Protein AF-A0AAQ3MI78-F1 (afdb_monomer_lite)

Sequence (596 aa):
MAAFVDNRQFGTHMNGVVRSCGQDLKPSLPLDFDLDSSSSDEDENDDASYLKELIRKANAETEASVMDPRDEGTADQWVARNSSMVRLTGKHPFNAESPLPRLMHHGFITPVPLHYVRNHGPVPKAKWEDWTVEITGLVKRPTRFTMDRLVLEFPHREFPATLVCAGNRRKEQNMVKKTIGFNWGSAGTSTSVWRGVPLRQVLRRCGILTRAKGALHVCFEGAENLPGGGGSKYGTSISREMAMDPSRDIILAYMQNGEPLAPDHGFPVRMIIPGFIGGRMVKWLKRIVVTELECDNHYHYKDNRVLPSHVSPELANEEGWWYRPEYIINELNINSVITTPCHDEILPINSWTTQRPYVVRGYAYSGGGRKVTRVEVTLDGGETWHVCTLDHPEKPNKYGKYWCWCFWSLEVEVLDLLGTKEIAVRAWDEGLNTQPENLIWNLMMMNNCWFRVKTNVCKPHKGEIGMVFEHPTQPGNQPGGWMAKEKHLETSQDPKPSLKKSVSTPFMNTNSKMFSISEVKKHSNPDSTWIIVHGHVYDCTRFLKDHPGGTDSILINAGTDCTEEFDAIHSDKAKKMLEDYRIGQLITTGNIHKIW

Foldseek 3Di:
DDDDDDDDDDDDDDDDDDDDDDDDDDDDDDDDDDDDDPDDPPVVVVLVVVLLVLLVVQVVPADDFAQDPLQPLHLASVAGARPQWDAFQGSPPGFTAHFLVSQPVSPFAHHQRRFTFDDLGHQDPDDQQPAWEWEEAQFQATDIDGNCCFVPVADKDKDKFKAAALAACVVLLVLVPNFQAFFHYNRRMGMWIFMFGQLLVVRVVRHHDDVVSLQFKKKWFADAQAPFPPRGTQMFIDTPCLSNDPQFRKGFTQDISPHGRGRSRAPRTWIDGFQWHCSHTGGRTHYIHGGNDTDPTRCHQVAQFFDAQVDDPVNCVVVVVSVDCVGHGTGAAKAKAWPPVHAQDKAWDDPVQQVFFDKTKIKIDTGPQWAFDWKWKDQPLPPDTDTWDKADSDDRDPVNGHRGMIMTIDTHRVVSVVPGQKMWMKIATPVRDIAAQDFRHGNHGNTHHIWMKGWDWDDPDDPIIIITIFGCADGRPDDGGPSNVVSVVVVVPPPDPPCPDPPDDPDPPVCFDEDELVRQLVQLDLCRFWEDAPQFIFTCNVVLPVPSSHNVLRNSRGSHYCNSSCVRRDDVVVVVVRVVGTRGGYDDPPDDPPDD

Radius of gyration: 28.1 Å; chains: 1; bounding box: 65×76×110 Å

InterPro domains:
  IPR000572 Oxidoreductase, molybdopterin-binding domain [PF00174] (120-299)
  IPR001199 Cytochrome b5-like heme/steroid binding domain [PF00173] (518-586)
  IPR001199 Cytochrome b5-like heme/steroid binding domain [PR00363] (537-547)
  IPR001199 Cytochrome b5-like heme/steroid binding domain [PR00363] (547-561)
  IPR001199 Cytochrome b5-like heme/steroid binding domain [PR00363] (562-569)
  IPR001199 Cytochrome b5-like heme/steroid binding domain [PR00363] (574-586)
  IPR001199 Cytochrome b5-like heme/steroid binding domain [PS50255] (512-587)
  IPR001199 Cytochrome b5-like heme/steroid binding domain [SM01117] (515-587)
  IPR005066 Moybdenum cofactor oxidoreductase, dimerisation [PF03404] (327-457)
  IPR008335 Eukaryotic molybdopterin oxidoreductase [PR00407] (86-100)
  IPR008335 Eukaryotic molybdopterin oxidoreductase [PR00407] (108-124)
  IPR008335 Eukaryotic molybdopterin oxidoreductase [PR00407] (161-172)
  IPR008335 Eukaryotic molybdopterin oxidoreductase [PR00407] (172-184)
  IPR008335 Eukaryotic molybdopterin oxidoreductase [PR00407] (187-202)
  IPR008335 Eukaryotic molybdopterin oxidoreductase [PR00407] (245-261)
  IPR008335 Eukaryotic molybdopterin oxidoreductase [PR00407] (262-275)
  IPR008335 Eukaryotic molybdopterin oxidoreductase [PR00407] (278-291)
  IPR008335 Eukaryotic molybdopterin oxidoreductase [PR00407] (329-341)
  IPR008335 Eukaryotic molybdopterin oxidoreductase [PR00407] (360-374)
  IPR008335 Eukaryotic molybdopterin oxidoreductase [PR00407] (374-386)

Structure (mmCIF, N/CA/C/O backbone):
data_AF-A0AAQ3MI78-F1
#
_entry.id   AF-A0AAQ3MI78-F1
#
loop_
_atom_site.group_PDB
_atom_site.id
_atom_site.type_symbol
_atom_site.label_atom_id
_atom_site.label_alt_id
_atom_site.label_comp_id
_atom_site.label_asym_id
_atom_site.label_entity_id
_atom_site.label_seq_id
_atom_site.pdbx_PDB_ins_code
_atom_site.Cartn_x
_atom_site.Cartn_y
_atom_site.Cartn_z
_atom_site.occupancy
_atom_site.B_iso_or_equiv
_atom_site.auth_seq_id
_atom_site.auth_comp_id
_atom_site.auth_asym_id
_atom_site.auth_atom_id
_atom_site.pdbx_PDB_model_num
ATOM 1 N N . MET A 1 1 ? -1.303 2.454 -74.136 1.00 36.41 1 MET A N 1
ATOM 2 C CA . MET A 1 1 ? -2.401 1.463 -74.156 1.00 36.41 1 MET A CA 1
ATOM 3 C C . MET A 1 1 ? -3.215 1.698 -72.889 1.00 36.41 1 MET A C 1
ATOM 5 O O . MET A 1 1 ? -2.783 1.256 -71.843 1.00 36.41 1 MET A O 1
ATOM 9 N N . ALA A 1 2 ? -4.169 2.626 -72.802 1.00 23.75 2 ALA A N 1
ATOM 10 C CA . ALA A 1 2 ? -5.402 2.816 -73.576 1.00 23.75 2 ALA A CA 1
ATOM 11 C C . ALA A 1 2 ? -6.339 1.593 -73.529 1.00 23.75 2 ALA A C 1
ATOM 13 O O . ALA A 1 2 ? -6.125 0.669 -74.305 1.00 23.75 2 ALA A O 1
ATOM 14 N N . ALA A 1 3 ? -7.336 1.618 -72.628 1.00 26.81 3 ALA A N 1
ATOM 15 C CA . ALA A 1 3 ? -8.770 1.388 -72.904 1.00 26.81 3 ALA A CA 1
ATOM 16 C C . ALA A 1 3 ? -9.600 1.486 -71.595 1.00 26.81 3 ALA A C 1
ATOM 18 O O . ALA A 1 3 ? -9.273 0.802 -70.633 1.00 26.81 3 ALA A O 1
ATOM 19 N N . PHE A 1 4 ? -10.435 2.528 -71.428 1.00 26.44 4 PHE A N 1
ATOM 20 C CA . PHE A 1 4 ? -11.910 2.597 -71.646 1.00 26.44 4 PHE A CA 1
ATOM 21 C C . PHE A 1 4 ? -12.726 1.900 -70.518 1.00 26.44 4 PHE A C 1
ATOM 23 O O . PHE A 1 4 ? -12.565 0.704 -70.333 1.00 26.44 4 PHE A O 1
ATOM 30 N N . VAL A 1 5 ? -13.407 2.593 -69.577 1.00 26.61 5 VAL A N 1
ATOM 31 C CA . VAL A 1 5 ? -14.631 3.461 -69.612 1.00 26.61 5 VAL A CA 1
ATOM 32 C C . VAL A 1 5 ? -15.941 2.651 -69.559 1.00 26.61 5 VAL A C 1
ATOM 34 O O . VAL A 1 5 ? -16.174 1.872 -70.469 1.00 26.61 5 VAL A O 1
ATOM 37 N N . ASP A 1 6 ? -16.785 2.867 -68.531 1.00 27.14 6 ASP A N 1
ATOM 38 C CA . ASP A 1 6 ? -18.170 3.419 -68.619 1.00 27.14 6 ASP A CA 1
ATOM 39 C C . ASP A 1 6 ? -18.854 3.449 -67.222 1.00 27.14 6 ASP A C 1
ATOM 41 O O . ASP A 1 6 ? -18.768 2.486 -66.468 1.00 27.14 6 ASP A O 1
ATOM 45 N N . ASN A 1 7 ? -19.251 4.628 -66.709 1.00 26.41 7 ASN A N 1
ATOM 46 C CA . ASN A 1 7 ? -20.603 5.249 -66.683 1.00 26.41 7 ASN A CA 1
ATOM 47 C C . ASN A 1 7 ? -21.612 4.592 -65.710 1.00 26.41 7 ASN A C 1
ATOM 49 O O . ASN A 1 7 ? -21.904 3.411 -65.811 1.00 26.41 7 ASN A O 1
ATOM 53 N N . ARG A 1 8 ? -22.030 5.291 -64.632 1.00 25.44 8 ARG A N 1
ATOM 54 C CA . ARG A 1 8 ? -23.206 6.211 -64.529 1.00 25.44 8 ARG A CA 1
ATOM 55 C C . ARG A 1 8 ? -24.534 5.442 -64.758 1.00 25.44 8 ARG A C 1
ATOM 57 O O . ARG A 1 8 ? -24.639 4.728 -65.734 1.00 25.44 8 ARG A O 1
ATOM 64 N N . GLN A 1 9 ? -25.614 5.566 -63.972 1.00 27.14 9 GLN A N 1
ATOM 65 C CA . GLN A 1 9 ? -26.177 6.762 -63.333 1.00 27.14 9 GLN A CA 1
ATOM 66 C C . GLN A 1 9 ? -27.525 6.444 -62.613 1.00 27.14 9 GLN A C 1
ATOM 68 O O . GLN A 1 9 ? -28.170 5.465 -62.969 1.00 27.14 9 GLN A O 1
ATOM 73 N N . PHE A 1 10 ? -27.975 7.379 -61.750 1.00 28.08 10 PHE A N 1
ATOM 74 C CA . PHE A 1 10 ? -29.355 7.655 -61.250 1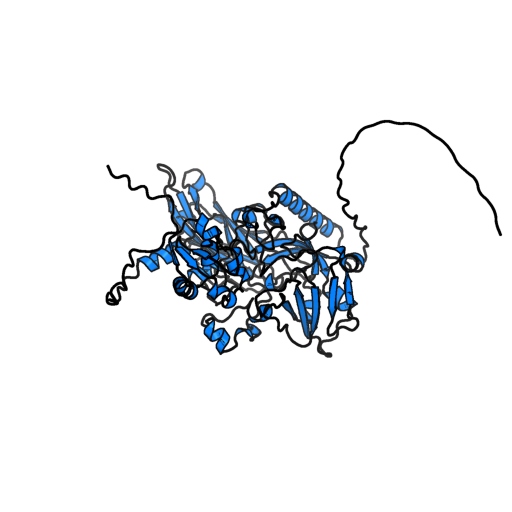.00 28.08 10 PHE A CA 1
ATOM 75 C C . PHE A 1 10 ? -29.998 6.648 -60.280 1.00 28.08 10 PHE A C 1
ATOM 77 O O . PHE A 1 10 ? -29.864 5.451 -60.456 1.00 28.08 10 PHE A O 1
ATOM 84 N N . GLY A 1 11 ? -30.746 7.004 -59.230 1.00 24.28 11 GLY A N 1
ATOM 85 C CA . GLY A 1 11 ? -31.449 8.200 -58.709 1.00 24.28 11 GLY A CA 1
ATOM 86 C C . GLY A 1 11 ? -32.546 7.605 -57.779 1.00 24.28 11 GLY A C 1
ATOM 87 O O . GLY A 1 11 ? -32.966 6.484 -58.032 1.00 24.28 11 GLY A O 1
ATOM 88 N N . THR A 1 12 ? -32.997 8.131 -56.632 1.00 26.58 12 THR A N 1
ATOM 89 C CA . THR A 1 12 ? -33.614 9.441 -56.355 1.00 26.58 12 THR A CA 1
ATOM 90 C C . THR A 1 12 ? -34.123 9.510 -54.893 1.00 26.58 12 THR A C 1
ATOM 92 O O . THR A 1 12 ? -34.638 8.517 -54.396 1.00 26.58 12 THR A O 1
ATOM 95 N N . HIS A 1 13 ? -34.065 10.721 -54.304 1.00 27.03 13 HIS A N 1
ATOM 96 C CA . HIS A 1 13 ? -34.983 11.376 -53.330 1.00 27.03 13 HIS A CA 1
ATOM 97 C C . HIS A 1 13 ? -35.258 10.747 -51.938 1.00 27.03 13 HIS A C 1
ATOM 99 O O . HIS A 1 13 ? -35.815 9.668 -51.821 1.00 27.03 13 HIS A O 1
ATOM 105 N N . MET A 1 14 ? -34.774 11.355 -50.838 1.00 25.88 14 MET A N 1
ATOM 106 C CA . MET A 1 14 ? -35.287 12.517 -50.052 1.00 25.88 14 MET A CA 1
ATOM 107 C C . MET A 1 14 ? -36.221 12.117 -48.892 1.00 25.88 14 MET A C 1
ATOM 109 O O . MET A 1 14 ? -37.385 11.817 -49.119 1.00 25.88 14 MET A O 1
ATOM 113 N N . ASN A 1 15 ? -35.731 12.218 -47.647 1.00 25.91 15 ASN A N 1
ATOM 114 C CA . ASN A 1 15 ? -36.201 13.178 -46.626 1.00 25.91 15 ASN A CA 1
ATOM 115 C C . ASN A 1 15 ? -35.704 12.810 -45.213 1.00 25.91 15 ASN A C 1
ATOM 117 O O . ASN A 1 15 ? -36.046 11.764 -44.683 1.00 25.91 15 ASN A O 1
ATOM 121 N N . GLY A 1 16 ? -35.002 13.758 -44.584 1.00 23.39 16 GLY A N 1
ATOM 122 C CA . GLY A 1 16 ? -35.381 14.260 -43.263 1.00 23.39 16 GLY A CA 1
ATOM 123 C C . GLY A 1 16 ? -34.980 13.494 -41.994 1.00 23.39 16 GLY A C 1
ATOM 124 O O . GLY A 1 16 ? -35.475 12.416 -41.704 1.00 23.39 16 GLY A O 1
ATOM 125 N N . VAL A 1 17 ? -34.297 14.259 -41.136 1.00 26.55 17 VAL A N 1
ATOM 126 C CA . VAL A 1 17 ? -34.386 14.274 -39.663 1.00 26.55 17 VAL A CA 1
ATOM 127 C C . VAL A 1 17 ? -33.273 13.554 -38.886 1.00 26.55 17 VAL A C 1
ATOM 129 O O . VAL A 1 17 ? -33.235 12.344 -38.701 1.00 26.55 17 VAL A O 1
ATOM 132 N N . VAL A 1 18 ? -32.408 14.420 -38.357 1.00 30.45 18 VAL A N 1
ATOM 133 C CA . VAL A 1 18 ? -31.480 14.297 -37.229 1.00 30.45 18 VAL A CA 1
ATOM 134 C C . VAL A 1 18 ? -31.962 13.345 -36.124 1.00 30.45 18 VAL A C 1
ATOM 136 O O . VAL A 1 18 ? -32.982 13.602 -35.486 1.00 30.45 18 VAL A O 1
ATOM 139 N N . ARG A 1 19 ? -31.146 12.334 -35.798 1.00 25.81 19 ARG A N 1
ATOM 140 C CA . ARG A 1 19 ? -31.066 11.744 -34.452 1.00 25.81 19 ARG A CA 1
ATOM 141 C C . ARG A 1 19 ? -29.619 11.413 -34.095 1.00 25.81 19 ARG A C 1
ATOM 143 O O . ARG A 1 19 ? -28.909 10.755 -34.845 1.00 25.81 19 ARG A O 1
ATOM 150 N N . SER A 1 20 ? -29.220 11.907 -32.931 1.00 30.19 20 SER A N 1
ATOM 151 C CA . SER A 1 20 ? -27.979 11.617 -32.225 1.00 30.19 20 SER A CA 1
ATOM 152 C C . SER A 1 20 ? -27.811 10.125 -31.937 1.00 30.19 20 SER A C 1
ATOM 154 O O . SER A 1 20 ? -28.749 9.494 -31.448 1.00 30.19 20 SER A O 1
ATOM 156 N N . CYS A 1 21 ? -26.600 9.599 -32.093 1.00 27.00 21 CYS A N 1
ATOM 157 C CA . CYS A 1 21 ? -26.167 8.444 -31.316 1.00 27.00 21 CYS A CA 1
ATOM 158 C C . CYS A 1 21 ? -24.647 8.484 -31.168 1.00 27.00 21 CYS A C 1
ATOM 160 O O . CYS A 1 21 ? -23.918 8.353 -32.149 1.00 27.00 21 CYS A O 1
ATOM 162 N N . GLY A 1 22 ? -24.191 8.729 -29.941 1.00 30.72 22 GLY A N 1
ATOM 163 C CA . GLY A 1 22 ? -22.851 8.348 -29.533 1.00 30.72 22 GLY A CA 1
ATOM 164 C C . GLY A 1 22 ? -22.806 6.839 -29.341 1.00 30.72 22 GLY A C 1
ATOM 165 O O . GLY A 1 22 ? -23.788 6.251 -28.895 1.00 30.72 22 GLY A O 1
ATOM 166 N N . GLN A 1 23 ? -21.674 6.234 -29.675 1.00 28.64 23 GLN A N 1
ATOM 167 C CA . GLN A 1 23 ? -21.267 4.952 -29.122 1.00 28.64 23 GLN A CA 1
ATOM 168 C C . GLN A 1 23 ? -19.750 4.823 -29.240 1.00 28.64 23 GLN A C 1
ATOM 170 O O . GLN A 1 23 ? -19.176 4.920 -30.325 1.00 28.64 23 GLN A O 1
ATOM 175 N N . ASP A 1 24 ? -19.138 4.654 -28.073 1.00 28.86 24 ASP A N 1
ATOM 176 C CA . ASP A 1 24 ? -17.726 4.401 -27.847 1.00 28.86 24 ASP A CA 1
ATOM 177 C C . ASP A 1 24 ? -17.284 3.095 -28.516 1.00 28.86 24 ASP A C 1
ATOM 179 O O . ASP A 1 24 ? -17.824 2.017 -28.257 1.00 28.86 24 ASP A O 1
ATOM 183 N N . LEU A 1 25 ? -16.253 3.183 -29.353 1.00 27.77 25 LEU A N 1
ATOM 184 C CA . LEU A 1 25 ? -15.537 2.025 -29.872 1.00 27.77 25 LEU A CA 1
ATOM 185 C C . LEU A 1 25 ? -14.604 1.496 -28.771 1.00 27.77 25 LEU A C 1
ATOM 187 O O . LEU A 1 25 ? -13.494 1.994 -28.595 1.00 27.77 25 LEU A O 1
ATOM 191 N N . LYS A 1 26 ? -15.047 0.475 -28.027 1.00 32.75 26 LYS A N 1
ATOM 192 C CA . LYS A 1 26 ? -14.137 -0.384 -27.252 1.00 32.75 26 LYS A CA 1
ATOM 193 C C . LYS A 1 26 ? -13.349 -1.278 -28.226 1.00 32.75 26 LYS A C 1
ATOM 195 O O . LYS A 1 26 ? -13.978 -1.923 -29.066 1.00 32.75 26 LYS A O 1
ATOM 200 N N . PRO A 1 27 ? -12.011 -1.366 -28.135 1.00 32.03 27 PRO A N 1
ATOM 201 C CA . PRO A 1 27 ? -11.251 -2.311 -28.944 1.00 32.03 27 PRO A CA 1
ATOM 202 C C . PRO A 1 27 ? -11.504 -3.752 -28.474 1.00 32.03 27 PRO A C 1
ATOM 204 O O . PRO A 1 27 ? -11.431 -4.061 -27.286 1.00 32.03 27 PRO A O 1
ATOM 207 N N . SER A 1 28 ? -11.807 -4.636 -29.423 1.00 35.41 28 SER A N 1
ATOM 208 C CA . SER A 1 28 ? -11.958 -6.078 -29.219 1.00 35.41 28 SER A CA 1
ATOM 209 C C . SER A 1 28 ? -10.589 -6.756 -29.082 1.00 35.41 28 SER A C 1
ATOM 211 O O . SER A 1 28 ? -9.771 -6.661 -29.999 1.00 35.41 28 SER A O 1
ATOM 213 N N . LEU A 1 29 ? -10.351 -7.458 -27.971 1.00 40.31 29 LEU A N 1
ATOM 214 C CA . LEU A 1 29 ? -9.154 -8.281 -27.744 1.00 40.31 29 LEU A CA 1
ATOM 215 C C . LEU A 1 29 ? -9.342 -9.705 -28.319 1.00 40.31 29 LEU A C 1
ATOM 217 O O . LEU A 1 29 ? -10.466 -10.213 -28.264 1.00 40.31 29 LEU A O 1
ATOM 221 N N . PRO A 1 30 ? -8.297 -10.367 -28.862 1.00 41.56 30 PRO A N 1
ATOM 222 C CA . PRO A 1 30 ? -8.423 -11.695 -29.467 1.00 41.56 30 PRO A CA 1
ATOM 223 C C . PRO A 1 30 ? -8.372 -12.851 -28.454 1.00 41.56 30 PRO A C 1
ATOM 225 O O . PRO A 1 30 ? -7.792 -12.728 -27.377 1.00 41.56 30 PRO A O 1
ATOM 228 N N . LEU A 1 31 ? -8.970 -13.966 -28.887 1.00 34.47 31 LEU A N 1
ATOM 229 C CA . LEU A 1 31 ? -9.113 -15.278 -28.245 1.00 34.47 31 LEU A CA 1
ATOM 230 C C . LEU A 1 31 ? -7.790 -15.925 -27.793 1.00 34.47 31 LEU A C 1
ATOM 232 O O . LEU A 1 31 ? -6.750 -15.748 -28.430 1.00 34.47 31 LEU A O 1
ATOM 236 N N . ASP A 1 32 ? -7.895 -16.703 -26.712 1.00 32.00 32 ASP A N 1
ATOM 237 C CA . ASP A 1 32 ? -6.823 -17.429 -26.029 1.00 32.00 32 ASP A CA 1
ATOM 238 C C . ASP A 1 32 ? -6.049 -18.381 -26.957 1.00 32.00 32 ASP A C 1
ATOM 240 O O . ASP A 1 32 ? -6.622 -19.176 -27.702 1.00 32.00 32 ASP A O 1
ATOM 244 N N . PHE A 1 33 ? -4.718 -18.300 -26.891 1.00 29.47 33 PHE A N 1
ATOM 245 C CA . PHE A 1 33 ? -3.811 -19.311 -27.429 1.00 29.47 33 PHE A CA 1
ATOM 246 C C . PHE A 1 33 ? -3.279 -20.145 -26.261 1.00 29.47 33 PHE A C 1
ATOM 248 O O . PHE A 1 33 ? -2.335 -19.736 -25.581 1.00 29.47 33 PHE A O 1
ATOM 255 N N . ASP A 1 34 ? -3.889 -21.309 -26.052 1.00 33.31 34 ASP A N 1
ATOM 256 C CA . ASP A 1 34 ? -3.433 -22.330 -25.110 1.00 33.31 34 ASP A CA 1
ATOM 257 C C . ASP A 1 34 ? -2.152 -22.993 -25.604 1.00 33.31 34 ASP A C 1
ATOM 259 O O . ASP A 1 34 ? -2.136 -23.572 -26.690 1.00 33.31 34 ASP A O 1
ATOM 263 N N . LEU A 1 35 ? -1.100 -22.972 -24.782 1.00 32.94 35 LEU A N 1
ATOM 264 C CA . LEU A 1 35 ? -0.046 -23.984 -24.812 1.00 32.94 35 LEU A CA 1
ATOM 265 C C . LEU A 1 35 ? 0.549 -24.179 -23.404 1.00 32.94 35 LEU A C 1
ATOM 267 O O . LEU A 1 35 ? 1.145 -23.261 -22.834 1.00 32.94 35 LEU A O 1
ATOM 271 N N . ASP A 1 36 ? 0.443 -25.435 -22.951 1.00 31.88 36 ASP A N 1
ATOM 272 C CA . ASP A 1 36 ? 1.087 -26.112 -21.810 1.00 31.88 36 ASP A CA 1
ATOM 273 C C . ASP A 1 36 ? 0.436 -25.982 -20.406 1.00 31.88 36 ASP A C 1
ATOM 275 O O . ASP A 1 36 ? 1.053 -25.482 -19.460 1.00 31.88 36 ASP A O 1
ATOM 279 N N . SER A 1 37 ? -0.769 -26.554 -20.233 1.00 33.56 37 SER A N 1
ATOM 280 C CA . SER A 1 37 ? -1.248 -27.091 -18.944 1.00 33.56 37 SER A CA 1
ATOM 281 C C . SER A 1 37 ? -1.264 -28.628 -18.997 1.00 33.56 37 SER A C 1
ATOM 283 O O . SER A 1 37 ? -1.874 -29.266 -19.848 1.00 33.56 37 SER A O 1
ATOM 285 N N . SER A 1 38 ? -0.535 -29.259 -18.081 1.00 35.97 38 SER A N 1
ATOM 286 C CA . SER A 1 38 ? -0.839 -30.624 -17.645 1.00 35.97 38 SER A CA 1
ATOM 287 C C . SER A 1 38 ? -0.987 -30.589 -16.131 1.00 35.97 38 SER A C 1
ATOM 289 O O . SER A 1 38 ? -0.145 -31.070 -15.377 1.00 35.97 38 SER A O 1
ATOM 291 N N . SER A 1 39 ? -2.060 -29.936 -15.688 1.00 38.94 39 SER A N 1
ATOM 292 C CA . SER A 1 39 ? -2.635 -30.107 -14.356 1.00 38.94 39 SER A CA 1
ATOM 293 C C . SER A 1 39 ? -4.124 -29.773 -14.418 1.00 38.94 39 SER A C 1
ATOM 295 O O . SER A 1 39 ? -4.463 -28.625 -14.656 1.00 38.94 39 SER A O 1
ATOM 297 N N . SER A 1 40 ? -4.962 -30.802 -14.255 1.00 39.81 40 SER A N 1
ATOM 298 C CA . SER A 1 40 ? -6.406 -30.766 -13.952 1.00 39.81 40 SER A CA 1
ATOM 299 C C . SER A 1 40 ? -7.146 -29.452 -14.263 1.00 39.81 40 SER A C 1
ATOM 301 O O . SER A 1 40 ? -7.399 -28.654 -13.362 1.00 39.81 40 SER A O 1
ATOM 303 N N . ASP A 1 41 ? -7.551 -29.277 -15.524 1.00 51.56 41 ASP A N 1
ATOM 304 C CA . ASP A 1 41 ? -8.237 -28.077 -16.038 1.00 51.56 41 ASP A CA 1
ATOM 305 C C . ASP A 1 41 ? -9.610 -27.784 -15.380 1.00 51.56 41 ASP A C 1
ATOM 307 O O . ASP A 1 41 ? -10.171 -26.707 -15.575 1.00 51.56 41 ASP A O 1
ATOM 311 N N . GLU A 1 42 ? -10.176 -28.709 -14.595 1.00 49.41 42 GLU A N 1
ATOM 312 C CA . GLU A 1 42 ? -11.460 -28.504 -13.900 1.00 49.41 42 GLU A CA 1
ATOM 313 C C . GLU A 1 42 ? -11.326 -27.566 -12.681 1.00 49.41 42 GLU A C 1
ATOM 315 O O . GLU A 1 42 ? -12.149 -26.670 -12.506 1.00 49.41 42 GLU A O 1
ATOM 320 N N . ASP A 1 43 ? -10.250 -27.691 -11.892 1.00 55.75 43 ASP A N 1
ATOM 321 C CA . ASP A 1 43 ? -10.061 -26.913 -10.653 1.00 55.75 43 ASP A CA 1
ATOM 322 C C . ASP A 1 43 ? -9.691 -25.438 -10.909 1.00 55.75 43 ASP A C 1
ATOM 324 O O . ASP A 1 43 ? -10.038 -24.562 -10.111 1.00 55.75 43 ASP A O 1
ATOM 328 N N . GLU A 1 44 ? -8.980 -25.146 -12.006 1.00 59.53 44 GLU A N 1
ATOM 329 C CA . GLU A 1 44 ? -8.609 -23.770 -12.382 1.00 59.53 44 GLU A CA 1
ATOM 330 C C . GLU A 1 44 ? -9.817 -22.974 -12.908 1.00 59.53 44 GLU A C 1
ATOM 332 O O . GLU A 1 44 ? -9.911 -21.759 -12.704 1.00 59.53 44 GLU A O 1
ATOM 337 N N . ASN A 1 45 ? -10.771 -23.656 -13.549 1.00 61.84 45 ASN A N 1
ATOM 338 C CA . ASN A 1 45 ? -11.955 -23.029 -14.133 1.00 61.84 45 ASN A CA 1
ATOM 339 C C . ASN A 1 45 ? -12.950 -22.565 -13.051 1.00 61.84 45 ASN A C 1
ATOM 341 O O . ASN A 1 45 ? -13.530 -21.478 -13.154 1.00 61.84 45 ASN A O 1
ATOM 345 N N . ASP A 1 46 ? -13.083 -23.344 -11.973 1.00 70.00 46 ASP A N 1
ATOM 346 C CA . ASP A 1 46 ? -13.939 -23.017 -10.828 1.00 70.00 46 ASP A CA 1
ATOM 347 C C . ASP A 1 46 ? -13.411 -21.812 -10.028 1.00 70.00 46 ASP A C 1
ATOM 349 O O . ASP A 1 46 ? -14.185 -20.915 -9.677 1.00 70.00 46 ASP A O 1
ATOM 353 N N . ASP A 1 47 ? -12.094 -21.714 -9.812 1.00 76.75 47 ASP A N 1
ATOM 354 C CA . ASP A 1 47 ? -11.487 -20.573 -9.106 1.00 76.75 47 ASP A CA 1
ATOM 355 C C . ASP A 1 47 ? -11.618 -19.267 -9.899 1.00 76.75 47 ASP A C 1
ATOM 357 O O . ASP A 1 47 ? -11.954 -18.214 -9.346 1.00 76.75 47 ASP A O 1
ATOM 361 N N . ALA A 1 48 ? -11.389 -19.322 -11.215 1.00 81.06 48 ALA A N 1
ATOM 362 C CA . ALA A 1 48 ? -11.560 -18.164 -12.085 1.00 81.06 48 ALA A CA 1
ATOM 363 C C . ALA A 1 48 ? -13.025 -17.695 -12.116 1.00 81.06 48 ALA A C 1
ATOM 365 O O . ALA A 1 48 ? -13.293 -16.489 -12.110 1.00 81.06 48 ALA A O 1
ATOM 366 N N . SER A 1 49 ? -13.977 -18.632 -12.118 1.00 85.62 49 SER A N 1
ATOM 367 C CA . SER A 1 49 ? -15.411 -18.342 -12.022 1.00 85.62 49 SER A CA 1
ATOM 368 C C . SER A 1 49 ? -15.769 -17.678 -10.686 1.00 85.62 49 SER A C 1
ATOM 370 O O . SER A 1 49 ? -16.432 -16.636 -10.666 1.00 85.62 49 SER A O 1
ATOM 372 N N . TYR A 1 50 ? -15.247 -18.203 -9.573 1.00 90.06 50 TYR A N 1
ATOM 373 C CA . TYR A 1 50 ? -15.446 -17.643 -8.235 1.00 90.06 50 TYR A CA 1
ATOM 374 C C . TYR A 1 50 ? -14.930 -16.202 -8.116 1.00 90.06 50 TYR A C 1
ATOM 376 O O . TYR A 1 50 ? -15.658 -15.310 -7.670 1.00 90.06 50 TYR A O 1
ATOM 384 N N . LEU A 1 51 ? -13.703 -15.934 -8.573 1.00 93.19 51 LEU A N 1
ATOM 385 C CA . LEU A 1 51 ? -13.125 -14.587 -8.542 1.00 93.19 51 LEU A CA 1
ATOM 386 C C . LEU A 1 51 ? -13.915 -13.597 -9.407 1.00 93.19 51 LEU A C 1
ATOM 388 O O . LEU A 1 51 ? -14.133 -12.458 -8.988 1.00 93.19 51 LEU A O 1
ATOM 392 N N . LYS A 1 52 ? -14.384 -14.020 -10.588 1.00 93.50 52 LYS A N 1
ATOM 393 C CA . LYS A 1 52 ? -15.242 -13.195 -11.455 1.00 93.50 52 LYS A CA 1
ATOM 394 C C . LYS A 1 52 ? -16.556 -12.830 -10.768 1.00 93.50 52 LYS A C 1
ATOM 396 O O . LYS A 1 52 ? -16.985 -11.681 -10.868 1.00 93.50 52 LYS A O 1
ATOM 401 N N . GLU A 1 53 ? -17.168 -13.762 -10.043 1.00 94.25 53 GLU A N 1
ATOM 402 C CA . GLU A 1 53 ? -18.398 -13.494 -9.295 1.00 94.25 53 GLU A CA 1
ATOM 403 C C . GLU A 1 53 ? -18.163 -12.516 -8.136 1.00 94.25 53 GLU A C 1
ATOM 405 O O . GLU A 1 53 ? -18.934 -11.567 -7.966 1.00 94.25 53 GLU A O 1
ATOM 410 N N . LEU A 1 54 ? -17.061 -12.672 -7.392 1.00 94.44 54 LEU A N 1
ATOM 411 C CA . LEU A 1 54 ? -16.671 -11.709 -6.358 1.00 94.44 54 LEU A CA 1
ATOM 412 C C . LEU A 1 54 ? -16.462 -10.306 -6.938 1.00 94.44 54 LEU A C 1
ATOM 414 O O . LEU A 1 54 ? -16.972 -9.337 -6.379 1.00 94.44 54 LEU A O 1
ATOM 418 N N . ILE A 1 55 ? -15.764 -10.190 -8.072 1.00 96.31 55 ILE A N 1
ATOM 419 C CA . ILE A 1 55 ? -15.557 -8.913 -8.770 1.00 96.31 55 ILE A CA 1
ATOM 420 C C . ILE A 1 55 ? -16.897 -8.310 -9.204 1.00 96.31 55 ILE A C 1
ATOM 422 O O . ILE A 1 55 ? -17.138 -7.121 -8.991 1.00 96.31 55 ILE A O 1
ATOM 426 N N . ARG A 1 56 ? -17.787 -9.116 -9.792 1.00 95.62 56 ARG A N 1
ATOM 427 C CA . ARG A 1 56 ? -19.109 -8.668 -10.246 1.00 95.62 56 ARG A CA 1
ATOM 428 C C . ARG A 1 56 ? -19.935 -8.121 -9.086 1.00 95.62 56 ARG A C 1
ATOM 430 O O . ARG A 1 56 ? -20.502 -7.037 -9.208 1.00 95.62 56 ARG A O 1
ATOM 437 N N . LYS A 1 57 ? -19.977 -8.845 -7.963 1.00 93.69 57 LYS A N 1
ATOM 438 C CA . LYS A 1 57 ? -20.674 -8.419 -6.746 1.00 93.69 57 LYS A CA 1
ATOM 439 C C . LYS A 1 57 ? -20.070 -7.132 -6.178 1.00 93.69 57 LYS A C 1
ATOM 441 O O . LYS A 1 57 ? -20.794 -6.165 -5.963 1.00 93.69 57 LYS A O 1
ATOM 446 N N . ALA A 1 58 ? -18.748 -7.099 -6.018 1.00 92.06 58 ALA A N 1
ATOM 447 C CA . ALA A 1 58 ? -18.005 -5.941 -5.532 1.00 92.06 58 ALA A CA 1
ATOM 448 C C . ALA A 1 58 ? -18.307 -4.683 -6.367 1.00 92.06 58 ALA A C 1
ATOM 450 O O . ALA A 1 58 ? -18.619 -3.629 -5.815 1.00 92.06 58 ALA A O 1
ATOM 451 N N . ASN A 1 59 ? -18.292 -4.801 -7.697 1.00 90.81 59 ASN A N 1
ATOM 452 C CA . ASN A 1 59 ? -18.593 -3.694 -8.604 1.00 90.81 59 ASN A CA 1
ATOM 453 C C . ASN A 1 59 ? -20.064 -3.251 -8.546 1.00 90.81 59 ASN A C 1
ATOM 455 O O . ASN A 1 59 ? -20.333 -2.062 -8.683 1.00 90.81 59 ASN A O 1
ATOM 459 N N . ALA A 1 60 ? -21.010 -4.171 -8.333 1.00 92.00 60 ALA A N 1
ATOM 460 C CA . ALA A 1 60 ? -22.435 -3.843 -8.236 1.00 92.00 60 ALA A CA 1
ATOM 461 C C . ALA A 1 60 ? -22.793 -3.058 -6.959 1.00 92.00 60 ALA A C 1
ATOM 463 O O . ALA A 1 60 ? -23.740 -2.275 -6.964 1.00 92.00 60 ALA A O 1
ATOM 464 N N . GLU A 1 61 ? -22.043 -3.267 -5.876 1.00 92.69 61 GLU A N 1
ATOM 465 C CA . GLU A 1 61 ? -22.270 -2.646 -4.562 1.00 92.69 61 GLU A CA 1
ATOM 466 C C . GLU A 1 61 ? -21.443 -1.362 -4.345 1.00 92.69 61 GLU A C 1
ATOM 468 O O . GLU A 1 61 ? -21.649 -0.642 -3.367 1.00 92.69 61 GLU A O 1
ATOM 473 N N . THR A 1 62 ? -20.494 -1.061 -5.237 1.00 93.94 62 THR A N 1
ATOM 474 C CA . THR A 1 62 ? -19.603 0.104 -5.121 1.00 93.94 62 THR A CA 1
ATOM 475 C C . THR A 1 62 ? -20.165 1.298 -5.879 1.00 93.94 62 THR A C 1
ATOM 477 O O . THR A 1 62 ? -20.557 1.167 -7.038 1.00 93.94 62 THR A O 1
ATOM 480 N N . GLU A 1 63 ? -20.163 2.493 -5.278 1.00 91.62 63 GLU A N 1
ATOM 481 C CA . GLU A 1 63 ? -20.558 3.681 -6.032 1.00 91.62 63 GLU A CA 1
ATOM 482 C C . GLU A 1 63 ? -19.504 4.042 -7.075 1.00 91.62 63 GLU A C 1
ATOM 484 O O . GLU A 1 63 ? -18.293 3.908 -6.861 1.00 91.62 63 GLU A O 1
ATOM 489 N N . ALA A 1 64 ? -19.982 4.567 -8.200 1.00 88.81 64 ALA A N 1
ATOM 490 C CA . ALA A 1 64 ? -19.120 5.055 -9.258 1.00 88.81 64 ALA A CA 1
ATOM 491 C C . ALA A 1 64 ? -18.161 6.139 -8.741 1.00 88.81 64 ALA A C 1
ATOM 493 O O . ALA A 1 64 ? -18.538 7.026 -7.970 1.00 88.81 64 ALA A O 1
ATOM 494 N N . SER A 1 65 ? -16.919 6.092 -9.222 1.00 94.88 65 SER A N 1
ATOM 495 C CA . SER A 1 65 ? -15.982 7.201 -9.067 1.00 94.88 65 SER A CA 1
ATOM 496 C C . SER A 1 65 ? -16.533 8.456 -9.742 1.00 94.88 65 SER A C 1
ATOM 498 O O . SER A 1 65 ? -17.085 8.390 -10.841 1.00 94.88 65 SER A O 1
ATOM 500 N N . VAL A 1 66 ? -16.340 9.609 -9.106 1.00 95.88 66 VAL A N 1
ATOM 501 C CA . VAL A 1 66 ? -16.811 10.908 -9.601 1.00 95.88 66 VAL A CA 1
ATOM 502 C C . VAL A 1 66 ? -15.647 11.878 -9.747 1.00 95.88 66 VAL A C 1
ATOM 504 O O . VAL A 1 66 ? -14.598 11.697 -9.129 1.00 95.88 66 VAL A O 1
ATOM 507 N N . MET A 1 67 ? -15.835 12.928 -10.545 1.00 96.19 67 MET A N 1
ATOM 508 C CA . MET A 1 67 ? -14.949 14.090 -10.508 1.00 96.19 67 MET A CA 1
ATOM 509 C C . MET A 1 67 ? -15.135 14.785 -9.159 1.00 96.19 67 MET A C 1
ATOM 511 O O . MET A 1 67 ? -16.141 15.453 -8.933 1.00 96.19 67 MET A O 1
ATOM 515 N N . ASP A 1 68 ? -14.212 14.543 -8.234 1.00 92.12 68 ASP A N 1
ATOM 516 C CA . ASP A 1 68 ? -14.294 15.044 -6.867 1.00 92.12 68 ASP A CA 1
ATOM 517 C C . ASP A 1 68 ? -13.935 16.541 -6.846 1.00 92.12 68 ASP A C 1
ATOM 519 O O . ASP A 1 68 ? -12.822 16.892 -7.247 1.00 92.12 68 ASP A O 1
ATOM 523 N N . PRO A 1 69 ? -14.813 17.435 -6.348 1.00 90.31 69 PRO A N 1
ATOM 524 C CA . PRO A 1 69 ? -14.525 18.870 -6.271 1.00 90.31 69 PRO A CA 1
ATOM 525 C C . PRO A 1 69 ? -13.245 19.201 -5.491 1.00 90.31 69 PRO A C 1
ATOM 527 O O . PRO A 1 69 ? -12.636 20.247 -5.694 1.00 90.31 69 PRO A O 1
ATOM 530 N N . ARG A 1 70 ? -12.793 18.305 -4.600 1.00 89.31 70 ARG A N 1
ATOM 531 C CA . ARG A 1 70 ? -11.529 18.467 -3.860 1.00 89.31 70 ARG A CA 1
ATOM 532 C C . ARG A 1 70 ? -10.289 18.373 -4.754 1.00 89.31 70 ARG A C 1
ATOM 534 O O . ARG A 1 70 ? -9.227 18.828 -4.335 1.00 89.31 70 ARG A O 1
ATOM 541 N N . ASP A 1 71 ? -10.411 17.793 -5.947 1.00 92.56 71 ASP A N 1
ATOM 542 C CA . ASP A 1 71 ? -9.330 17.702 -6.932 1.00 92.56 71 ASP A CA 1
ATOM 543 C C . ASP A 1 71 ? -9.281 18.904 -7.888 1.00 92.56 71 ASP A C 1
ATOM 545 O O . ASP A 1 71 ? -8.317 19.020 -8.649 1.00 92.56 71 ASP A O 1
ATOM 549 N N . GLU A 1 72 ? -10.259 19.816 -7.850 1.00 89.69 72 GLU A N 1
ATOM 550 C CA . GLU A 1 72 ? -10.248 21.041 -8.658 1.00 89.69 72 GLU A CA 1
ATOM 551 C C . GLU A 1 72 ? -8.994 21.884 -8.385 1.00 89.69 72 GLU A C 1
ATOM 553 O O . GLU A 1 72 ? -8.577 22.079 -7.241 1.00 89.69 72 GLU A O 1
ATOM 558 N N . GLY A 1 73 ? -8.366 22.382 -9.456 1.00 85.81 73 GLY A N 1
ATOM 559 C CA . GLY A 1 73 ? -7.128 23.163 -9.363 1.00 85.81 73 GLY A CA 1
ATOM 560 C C . GLY A 1 73 ? -5.866 22.331 -9.109 1.00 85.81 73 GLY A C 1
ATOM 561 O O . GLY A 1 73 ? -4.769 22.885 -9.086 1.00 85.81 73 GLY A O 1
ATOM 562 N N . THR A 1 74 ? -5.984 21.008 -8.968 1.00 92.38 74 THR A N 1
ATOM 563 C CA . THR A 1 74 ? -4.833 20.102 -8.865 1.00 92.38 74 THR A CA 1
ATOM 564 C C . THR A 1 74 ? -4.418 19.560 -10.238 1.00 92.38 74 THR A C 1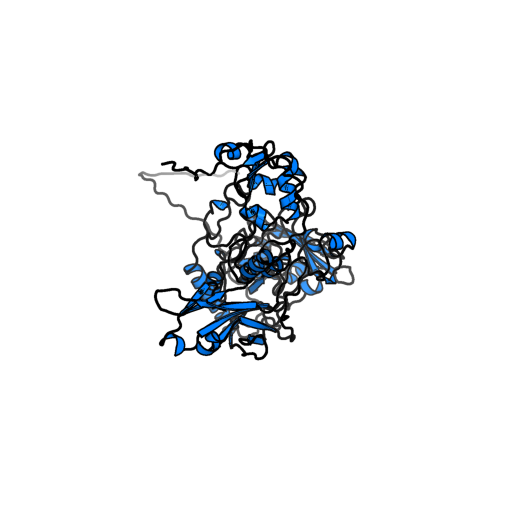
ATOM 566 O O . THR A 1 74 ? -5.194 19.558 -11.199 1.00 92.38 74 THR A O 1
ATOM 569 N N . ALA A 1 75 ? -3.200 19.016 -10.339 1.00 92.56 75 ALA A N 1
ATOM 570 C CA . ALA A 1 75 ? -2.745 18.309 -11.542 1.00 92.56 75 ALA A CA 1
ATOM 571 C C . ALA A 1 75 ? -3.603 17.067 -11.878 1.00 92.56 75 ALA A C 1
ATOM 573 O O . ALA A 1 75 ? -3.668 16.648 -13.038 1.00 92.56 75 ALA A O 1
ATOM 574 N N . ASP A 1 76 ? -4.307 16.526 -10.879 1.00 96.31 76 ASP A N 1
ATOM 575 C CA . ASP A 1 76 ? -5.121 15.315 -10.974 1.00 96.31 76 ASP A CA 1
ATOM 576 C C . ASP A 1 76 ? -6.619 15.617 -11.129 1.00 96.31 76 ASP A C 1
ATOM 578 O O . ASP A 1 76 ? -7.424 14.694 -11.076 1.00 96.31 76 ASP A O 1
ATOM 582 N N . GLN A 1 77 ? -7.016 16.871 -11.392 1.00 96.06 77 GLN A N 1
ATOM 583 C CA . GLN A 1 77 ? -8.422 17.289 -11.557 1.00 96.06 77 GLN A CA 1
ATOM 584 C C . GLN A 1 77 ? -9.200 16.575 -12.679 1.00 96.06 77 GLN A C 1
ATOM 586 O O . GLN A 1 77 ? -10.341 16.916 -12.947 1.00 96.06 77 GLN A O 1
ATOM 591 N N . TRP A 1 78 ? -8.561 15.666 -13.413 1.00 96.88 78 TRP A N 1
ATOM 592 C CA . TRP A 1 78 ? -9.123 14.866 -14.502 1.00 96.88 78 TRP A CA 1
ATOM 593 C C . TRP A 1 78 ? -9.363 13.402 -14.093 1.00 96.88 78 TRP A C 1
ATOM 595 O O . TRP A 1 78 ? -9.904 12.632 -14.883 1.00 96.88 78 TRP A O 1
ATOM 605 N N . VAL A 1 79 ? -8.937 13.008 -12.888 1.00 97.81 79 VAL A N 1
ATOM 606 C CA . VAL A 1 79 ? -9.057 11.647 -12.364 1.00 97.81 79 VAL A CA 1
ATOM 607 C C . VAL A 1 79 ? -10.316 11.548 -11.507 1.00 97.81 79 VAL A C 1
ATOM 609 O O . VAL A 1 79 ? -10.454 12.258 -10.515 1.00 97.81 79 VAL A O 1
ATOM 612 N N . ALA A 1 80 ? -11.228 10.646 -11.870 1.00 97.31 80 ALA A N 1
ATOM 613 C CA . ALA A 1 80 ? -12.405 10.361 -11.060 1.00 97.31 80 ALA A CA 1
ATOM 614 C C . ALA A 1 80 ? -12.044 9.450 -9.875 1.00 97.31 80 ALA A C 1
ATOM 616 O O . ALA A 1 80 ? -11.395 8.417 -10.058 1.00 97.31 80 ALA A O 1
ATOM 617 N N . ARG A 1 81 ? -12.510 9.790 -8.670 1.00 96.81 81 ARG A N 1
ATOM 618 C CA . ARG A 1 81 ? -12.226 9.071 -7.415 1.00 96.81 81 ARG A CA 1
ATOM 619 C C . ARG A 1 81 ? -13.513 8.813 -6.634 1.00 96.81 81 ARG A C 1
ATOM 621 O O . ARG A 1 81 ? -14.476 9.571 -6.741 1.00 96.81 81 ARG A O 1
ATOM 628 N N . ASN A 1 82 ? -13.555 7.732 -5.853 1.00 95.44 82 ASN A N 1
ATOM 629 C CA . ASN A 1 82 ? -14.689 7.478 -4.965 1.00 95.44 82 ASN A CA 1
ATOM 630 C C . ASN A 1 82 ? -14.647 8.472 -3.791 1.00 95.44 82 ASN A C 1
ATOM 632 O O . ASN A 1 82 ? -13.632 8.608 -3.106 1.00 95.44 82 ASN A O 1
ATOM 636 N N . SER A 1 83 ? -15.757 9.172 -3.556 1.00 93.19 83 SER A N 1
ATOM 637 C CA . SER A 1 83 ? -15.840 10.260 -2.574 1.00 93.19 83 SER A CA 1
ATOM 638 C C . SER A 1 83 ? -15.676 9.796 -1.125 1.00 93.19 83 SER A C 1
ATOM 640 O O . SER A 1 83 ? -15.261 10.597 -0.282 1.00 93.19 83 SER A O 1
ATOM 642 N N . SER A 1 84 ? -15.951 8.516 -0.842 1.00 94.19 84 SER A N 1
ATOM 643 C CA . SER A 1 84 ? -15.831 7.924 0.495 1.00 94.19 84 SER A CA 1
ATOM 644 C C . SER A 1 84 ? -14.391 7.610 0.909 1.00 94.19 84 SER A C 1
ATOM 646 O O . SER A 1 84 ? -14.143 7.370 2.090 1.00 94.19 84 SER A O 1
ATOM 648 N N . MET A 1 85 ? -13.434 7.649 -0.025 1.00 96.25 85 MET A N 1
ATOM 649 C CA . MET A 1 85 ? -12.016 7.459 0.277 1.00 96.25 85 MET A CA 1
ATOM 650 C C . MET A 1 85 ? -11.515 8.521 1.262 1.00 96.25 85 MET A C 1
ATOM 652 O O . MET A 1 85 ? -11.752 9.722 1.092 1.00 96.25 85 MET A O 1
ATOM 656 N N . VAL A 1 86 ? -10.777 8.085 2.283 1.00 96.56 86 VAL A N 1
ATOM 657 C CA . VAL A 1 86 ? -10.226 8.984 3.298 1.00 96.56 86 VAL A CA 1
ATOM 658 C C . VAL A 1 86 ? -8.889 9.534 2.818 1.00 96.56 86 VAL A C 1
ATOM 660 O O . VAL A 1 86 ? -7.906 8.799 2.747 1.00 96.56 86 VAL A O 1
ATOM 663 N N . ARG A 1 87 ? -8.840 10.832 2.492 1.00 96.12 87 ARG A N 1
ATOM 664 C CA . ARG A 1 87 ? -7.612 11.530 2.076 1.00 96.12 87 ARG A CA 1
ATOM 665 C C . ARG A 1 87 ? -6.656 11.695 3.260 1.00 96.12 87 ARG A C 1
ATOM 667 O O . ARG A 1 87 ? -7.045 12.157 4.327 1.00 96.12 87 ARG A O 1
ATOM 674 N N . LEU A 1 88 ? -5.390 11.342 3.056 1.00 95.00 88 LEU A N 1
ATOM 675 C CA . LEU A 1 88 ? -4.357 11.286 4.099 1.00 95.00 88 LEU A CA 1
ATOM 676 C C . LEU A 1 88 ? -3.326 12.418 3.998 1.00 95.00 88 LEU A C 1
ATOM 678 O O . LEU A 1 88 ? -2.553 12.636 4.928 1.00 95.00 88 LEU A O 1
ATOM 682 N N . THR A 1 89 ? -3.305 13.122 2.869 1.00 91.25 89 THR A N 1
ATOM 683 C CA . THR A 1 89 ? -2.379 14.223 2.551 1.00 91.25 89 THR A CA 1
ATOM 684 C C . THR A 1 89 ? -3.129 15.445 2.009 1.00 91.25 89 THR A C 1
ATOM 686 O O . THR A 1 89 ? -2.580 16.217 1.231 1.00 91.25 89 THR A O 1
ATOM 689 N N . GLY A 1 90 ? -4.404 15.588 2.393 1.00 86.81 90 GLY A N 1
ATOM 690 C CA . GLY A 1 90 ? -5.324 16.602 1.875 1.00 86.81 90 GLY A CA 1
ATOM 691 C C . GLY A 1 90 ? -5.571 16.463 0.371 1.00 86.81 90 GLY A C 1
ATOM 692 O O . GLY A 1 90 ? -5.770 15.344 -0.115 1.00 86.81 90 GLY A O 1
ATOM 693 N N . LYS A 1 91 ? -5.589 17.579 -0.370 1.00 86.50 91 LYS A N 1
ATOM 694 C CA . LYS A 1 91 ? -5.909 17.580 -1.813 1.00 86.50 91 LYS A CA 1
ATOM 695 C C . LYS A 1 91 ? -4.921 16.783 -2.670 1.00 86.50 91 LYS A C 1
ATOM 697 O O . LYS A 1 91 ? -5.345 15.914 -3.429 1.00 86.50 91 LYS A O 1
ATOM 702 N N . HIS A 1 92 ? -3.622 17.068 -2.564 1.00 89.56 92 HIS A N 1
ATOM 703 C CA . HIS A 1 92 ? -2.602 16.538 -3.473 1.00 89.56 92 HIS A CA 1
ATOM 704 C C . HIS A 1 92 ? -1.196 16.546 -2.837 1.00 89.56 92 HIS A C 1
ATOM 706 O O . HIS A 1 92 ? -0.879 17.496 -2.123 1.00 89.56 92 HIS A O 1
ATOM 712 N N . PRO A 1 93 ? -0.314 15.568 -3.129 1.00 92.81 93 PRO A N 1
ATOM 713 C CA . PRO A 1 93 ? -0.549 14.353 -3.919 1.00 92.81 93 PRO A CA 1
ATOM 714 C C . PRO A 1 93 ? -1.629 13.459 -3.313 1.00 92.81 93 PRO A C 1
ATOM 716 O O . PRO A 1 93 ? -1.799 13.443 -2.096 1.00 92.81 93 PRO A O 1
ATOM 719 N N . PHE A 1 94 ? -2.366 12.714 -4.137 1.00 96.50 94 PHE A N 1
ATOM 720 C CA . PHE A 1 94 ? -3.463 11.888 -3.632 1.00 96.50 94 PHE A CA 1
ATOM 721 C C . PHE A 1 94 ? -2.935 10.641 -2.914 1.00 96.50 94 PHE A C 1
ATOM 723 O O . PHE A 1 94 ? -2.330 9.747 -3.510 1.00 96.50 94 PHE A O 1
ATOM 730 N N . ASN A 1 95 ? -3.156 10.594 -1.603 1.00 98.12 95 ASN A N 1
ATOM 731 C CA . ASN A 1 95 ? -2.936 9.415 -0.780 1.00 98.12 95 ASN A CA 1
ATOM 732 C C . ASN A 1 95 ? -4.213 9.161 0.001 1.00 98.12 95 ASN A C 1
ATOM 734 O O . ASN A 1 95 ? -4.683 10.061 0.696 1.00 98.12 95 ASN A O 1
ATOM 738 N N . ALA A 1 96 ? -4.776 7.969 -0.136 1.00 98.31 96 ALA A N 1
ATOM 739 C CA . ALA A 1 96 ? -6.055 7.644 0.461 1.00 98.31 96 ALA A CA 1
ATOM 740 C C . ALA A 1 96 ? -6.169 6.162 0.813 1.00 98.31 96 ALA A C 1
ATOM 742 O O . ALA A 1 96 ? -5.613 5.303 0.125 1.00 98.31 96 ALA A O 1
ATOM 743 N N . GLU A 1 97 ? -6.937 5.879 1.858 1.00 98.62 97 GLU A N 1
ATOM 744 C CA . GLU A 1 97 ? -7.384 4.533 2.215 1.00 98.62 97 GLU A CA 1
ATOM 745 C C . GLU A 1 97 ? -8.912 4.457 2.239 1.00 98.62 97 GLU A C 1
ATOM 747 O O . GLU A 1 97 ? -9.592 5.466 2.448 1.00 98.62 97 GLU A O 1
ATOM 752 N N . SER A 1 98 ? -9.457 3.260 2.016 1.00 97.81 98 SER A N 1
ATOM 753 C CA . SER A 1 98 ? -10.890 3.021 2.195 1.00 97.81 98 SER A CA 1
ATOM 754 C C . SER A 1 98 ? -11.249 3.140 3.678 1.00 97.81 98 SER A C 1
ATOM 756 O O . SER A 1 98 ? -10.467 2.709 4.529 1.00 97.81 98 SER A O 1
ATOM 758 N N . PRO A 1 99 ? -12.451 3.625 4.031 1.00 96.94 99 PRO A N 1
ATOM 759 C CA . PRO A 1 99 ? -12.992 3.401 5.364 1.00 96.94 99 PRO A CA 1
ATOM 760 C C . PRO A 1 99 ? -12.933 1.905 5.702 1.00 96.94 99 PRO A C 1
ATOM 762 O O . PRO A 1 99 ? -13.364 1.072 4.899 1.00 96.94 99 PRO A O 1
ATOM 765 N N . LEU A 1 100 ? -12.396 1.555 6.874 1.00 97.62 100 LEU A N 1
ATOM 766 C CA . LEU A 1 100 ? -12.152 0.158 7.248 1.00 97.62 100 LEU A CA 1
ATOM 767 C C . LEU A 1 100 ? -13.426 -0.712 7.214 1.00 97.62 100 LEU A C 1
ATOM 769 O O . LEU A 1 100 ? -13.369 -1.785 6.615 1.00 97.62 100 LEU A O 1
ATOM 773 N N . PRO A 1 101 ? -14.592 -0.274 7.741 1.00 96.25 101 PRO A N 1
ATOM 774 C CA . PRO A 1 101 ? -15.819 -1.071 7.647 1.00 96.25 101 PRO A CA 1
ATOM 775 C C . PRO A 1 101 ? -16.243 -1.326 6.198 1.00 96.25 101 PRO A C 1
ATOM 777 O O . PRO A 1 101 ? -16.725 -2.404 5.864 1.00 96.25 101 PRO A O 1
ATOM 780 N N . ARG A 1 102 ? -16.012 -0.344 5.320 1.00 95.56 102 ARG A N 1
ATOM 781 C CA . ARG A 1 102 ? -16.338 -0.434 3.899 1.00 95.56 102 ARG A CA 1
ATOM 782 C C . ARG A 1 102 ? -15.403 -1.388 3.157 1.00 95.56 102 ARG A C 1
ATOM 784 O O . ARG A 1 102 ? -15.869 -2.183 2.350 1.00 95.56 102 ARG A O 1
ATOM 791 N N . LEU A 1 103 ? -14.107 -1.357 3.476 1.00 97.31 103 LEU A N 1
ATOM 792 C CA . LEU A 1 103 ? -13.130 -2.315 2.953 1.00 97.31 103 LEU A CA 1
ATOM 793 C C . LEU A 1 103 ? -13.548 -3.750 3.297 1.00 97.31 103 LEU A C 1
ATOM 795 O O . LEU A 1 103 ? -13.575 -4.613 2.425 1.00 97.31 103 LEU A O 1
ATOM 799 N N . MET A 1 104 ? -13.928 -3.979 4.557 1.00 97.06 104 MET A N 1
ATOM 800 C CA . MET A 1 104 ? -14.314 -5.303 5.043 1.00 97.06 104 MET A CA 1
ATOM 801 C C . MET A 1 104 ? -15.680 -5.765 4.539 1.00 97.06 104 MET A C 1
ATOM 803 O O . MET A 1 104 ? -15.879 -6.964 4.371 1.00 97.06 104 MET A O 1
ATOM 807 N N . HIS A 1 105 ? -16.602 -4.842 4.252 1.00 96.12 105 HIS A N 1
ATOM 808 C CA . HIS A 1 105 ? -17.903 -5.163 3.663 1.00 96.12 105 HIS A CA 1
ATOM 809 C C . HIS A 1 105 ? -17.773 -5.905 2.322 1.00 96.12 105 HIS A C 1
ATOM 811 O O . HIS A 1 105 ? -18.506 -6.861 2.084 1.00 96.12 105 HIS A O 1
ATOM 817 N N . HIS A 1 106 ? -16.810 -5.514 1.479 1.00 96.25 106 HIS A N 1
ATOM 818 C CA . HIS A 1 106 ? -16.576 -6.164 0.184 1.00 96.25 106 HIS A CA 1
ATOM 819 C C . HIS A 1 106 ? -15.791 -7.485 0.280 1.00 96.25 106 HIS A C 1
ATOM 821 O O . HIS A 1 106 ? -15.743 -8.247 -0.685 1.00 96.25 106 HIS A O 1
ATOM 827 N N . GLY A 1 107 ? -15.208 -7.795 1.441 1.00 96.06 107 GLY A N 1
ATOM 828 C CA . GLY A 1 107 ? -14.535 -9.067 1.687 1.00 96.06 107 GLY A CA 1
ATOM 829 C C . GLY A 1 107 ? -13.256 -9.248 0.867 1.00 96.06 107 GLY A C 1
ATOM 830 O O . GLY A 1 107 ? -12.386 -8.379 0.846 1.00 96.06 107 GLY A O 1
ATOM 831 N N . PHE A 1 108 ? -13.106 -10.419 0.239 1.00 97.88 108 PHE A N 1
ATOM 832 C CA . PHE A 1 108 ? -11.823 -10.886 -0.294 1.00 97.88 108 PHE A CA 1
ATOM 833 C C . PHE A 1 108 ? -11.241 -10.025 -1.419 1.00 97.88 108 PHE A C 1
ATOM 835 O O . PHE A 1 108 ? -10.032 -9.792 -1.416 1.00 97.88 108 PHE A O 1
ATOM 842 N N . ILE A 1 109 ? -12.075 -9.539 -2.345 1.00 98.06 109 ILE A N 1
ATOM 843 C CA . ILE A 1 109 ? -11.655 -8.679 -3.457 1.00 98.06 109 ILE A CA 1
ATOM 844 C C . ILE A 1 109 ? -12.147 -7.257 -3.209 1.00 98.06 109 ILE A C 1
ATOM 846 O O . ILE A 1 109 ? -13.344 -6.993 -3.134 1.00 98.06 109 ILE A O 1
ATOM 850 N N . THR A 1 110 ? -11.207 -6.322 -3.122 1.00 98.56 110 THR A N 1
ATOM 851 C CA . THR A 1 110 ? -11.488 -4.896 -2.994 1.00 98.56 110 THR A CA 1
ATOM 852 C C . THR A 1 110 ? -11.891 -4.324 -4.361 1.00 98.56 110 THR A C 1
ATOM 854 O O . THR A 1 110 ? -11.129 -4.474 -5.326 1.00 98.56 110 THR A O 1
ATOM 857 N N . PRO A 1 111 ? -13.046 -3.640 -4.471 1.00 98.19 111 PRO A N 1
ATOM 858 C CA . PRO A 1 111 ? -13.411 -2.896 -5.672 1.00 98.19 111 PRO A CA 1
ATOM 859 C C . PRO A 1 111 ? -12.353 -1.842 -6.009 1.00 98.19 111 PRO A C 1
ATOM 861 O O . PRO A 1 111 ? -11.832 -1.174 -5.115 1.00 98.19 111 PRO A O 1
ATOM 864 N N . VAL A 1 112 ? -12.071 -1.641 -7.300 1.00 98.31 112 VAL A N 1
ATOM 865 C CA . VAL A 1 112 ? -11.028 -0.699 -7.755 1.00 98.31 112 VAL A CA 1
ATOM 866 C C . VAL A 1 112 ? -11.215 0.716 -7.181 1.00 98.31 112 VAL A C 1
ATOM 868 O O . VAL A 1 112 ? -10.233 1.261 -6.685 1.00 98.31 112 VAL A O 1
ATOM 871 N N . PRO A 1 113 ? -12.432 1.303 -7.129 1.00 97.81 113 PRO A N 1
ATOM 872 C CA . PRO A 1 113 ? -12.629 2.639 -6.553 1.00 97.81 113 PRO A CA 1
ATOM 873 C C . PRO A 1 113 ? -12.295 2.769 -5.057 1.00 97.81 113 PRO A C 1
ATOM 875 O O . PRO A 1 113 ? -12.120 3.888 -4.578 1.00 97.81 113 PRO A O 1
ATOM 878 N N . LEU A 1 114 ? -12.225 1.650 -4.324 1.00 98.25 114 LEU A N 1
ATOM 879 C CA . LEU A 1 114 ? -11.888 1.593 -2.896 1.00 98.25 114 LEU A CA 1
ATOM 880 C C . LEU A 1 114 ? -10.484 1.040 -2.631 1.00 98.25 114 LEU A C 1
ATOM 882 O O . LEU A 1 114 ? -10.052 0.963 -1.480 1.00 98.25 114 LEU A O 1
ATOM 886 N N . HIS A 1 115 ? -9.755 0.650 -3.676 1.00 98.75 115 HIS A N 1
ATOM 887 C CA . HIS A 1 115 ? -8.382 0.212 -3.520 1.00 98.75 115 HIS A CA 1
ATOM 888 C C . HIS A 1 115 ? -7.533 1.394 -3.042 1.00 98.75 115 HIS A C 1
ATOM 890 O O . HIS A 1 115 ? -7.571 2.478 -3.627 1.00 98.75 115 HIS A O 1
ATOM 896 N N . TYR A 1 116 ? -6.737 1.201 -1.987 1.00 98.81 116 TYR A N 1
ATOM 897 C CA . TYR A 1 116 ? -5.927 2.290 -1.441 1.00 98.81 116 TYR A CA 1
ATOM 898 C C . TYR A 1 116 ? -5.017 2.900 -2.521 1.00 98.81 116 TYR A C 1
ATOM 900 O O . TYR A 1 116 ? -4.491 2.199 -3.400 1.00 98.81 116 TYR A O 1
ATOM 908 N N . VAL A 1 117 ? -4.803 4.214 -2.436 1.00 98.81 117 VAL A N 1
ATOM 909 C CA . VAL A 1 117 ? -3.944 4.957 -3.360 1.00 98.81 117 VAL A CA 1
ATOM 910 C C . VAL A 1 117 ? -2.788 5.572 -2.595 1.00 98.81 117 VAL A C 1
ATOM 912 O O . VAL A 1 117 ? -2.967 6.234 -1.576 1.00 98.81 117 VAL A O 1
ATOM 915 N N . ARG A 1 118 ? -1.578 5.371 -3.117 1.00 98.38 118 ARG A N 1
ATOM 916 C CA . ARG A 1 118 ? -0.382 6.101 -2.706 1.00 98.38 118 ARG A CA 1
ATOM 917 C C . ARG A 1 118 ? 0.252 6.708 -3.951 1.00 98.38 118 ARG A C 1
ATOM 919 O O . ARG A 1 118 ? 0.781 5.968 -4.786 1.00 98.38 118 ARG A O 1
ATOM 926 N N . ASN A 1 119 ? 0.233 8.035 -4.045 1.00 97.19 119 ASN A N 1
ATOM 927 C CA . ASN A 1 119 ? 0.948 8.801 -5.064 1.00 97.19 119 ASN A CA 1
ATOM 928 C C . ASN A 1 119 ? 1.989 9.705 -4.392 1.00 97.19 119 ASN A C 1
ATOM 930 O O . ASN A 1 119 ? 1.682 10.415 -3.431 1.00 97.19 119 ASN A O 1
ATOM 934 N N . HIS A 1 120 ? 3.227 9.682 -4.890 1.00 93.88 120 HIS A N 1
ATOM 935 C CA . HIS A 1 120 ? 4.270 10.631 -4.477 1.00 93.88 120 HIS A CA 1
ATOM 936 C C . HIS A 1 120 ? 4.150 11.988 -5.185 1.00 93.88 120 HIS A C 1
ATOM 938 O O . HIS A 1 120 ? 4.782 12.945 -4.751 1.00 93.88 120 HIS A O 1
ATOM 944 N N . GLY A 1 121 ? 3.342 12.076 -6.241 1.00 91.56 121 GLY A N 1
ATOM 945 C CA . GLY A 1 121 ? 3.124 13.278 -7.041 1.00 91.56 121 GLY A CA 1
ATOM 946 C C . GLY A 1 121 ? 1.945 13.103 -8.004 1.00 91.56 121 GLY A C 1
ATOM 947 O O . GLY A 1 121 ? 1.056 12.298 -7.709 1.00 91.56 121 GLY A O 1
ATOM 948 N N . PRO A 1 122 ? 1.925 13.835 -9.129 1.00 94.19 122 PRO A N 1
ATOM 949 C CA . PRO A 1 122 ? 0.805 13.833 -10.061 1.00 94.19 122 PRO A CA 1
ATOM 950 C C . PRO A 1 122 ? 0.673 12.547 -10.865 1.00 94.19 122 PRO A C 1
ATOM 952 O O . PRO A 1 122 ? 1.661 11.895 -11.197 1.00 94.19 122 PRO A O 1
ATOM 955 N N . VAL A 1 123 ? -0.568 12.220 -11.215 1.00 97.31 123 VAL A N 1
ATOM 956 C CA . VAL A 1 123 ? -0.916 11.085 -12.068 1.00 97.31 123 VAL A CA 1
ATOM 957 C C . VAL A 1 123 ? -0.636 11.451 -13.531 1.00 97.31 123 VAL A C 1
ATOM 959 O O . VAL A 1 123 ? -1.225 12.406 -14.050 1.00 97.31 123 VAL A O 1
ATOM 962 N N . PRO A 1 124 ? 0.224 10.704 -14.248 1.00 96.00 124 PRO A N 1
ATOM 963 C CA . PRO A 1 124 ? 0.436 10.912 -15.674 1.00 96.00 124 PRO A CA 1
ATOM 964 C C . PRO A 1 124 ? -0.851 10.716 -16.484 1.00 96.00 124 PRO A C 1
ATOM 966 O O . PRO A 1 124 ? -1.555 9.716 -16.333 1.00 96.00 124 PRO A O 1
ATOM 969 N N . LYS A 1 125 ? -1.118 11.634 -17.419 1.00 95.88 125 LYS A N 1
ATOM 970 C CA . LYS A 1 125 ? -2.167 11.493 -18.445 1.00 95.88 125 LYS A CA 1
ATOM 971 C C . LYS A 1 125 ? -1.711 10.531 -19.538 1.00 95.88 125 LYS A C 1
ATOM 973 O O . LYS A 1 125 ? -1.345 10.947 -20.636 1.00 95.88 125 LYS A O 1
ATOM 978 N N . ALA A 1 126 ? -1.649 9.251 -19.201 1.00 95.88 126 ALA A N 1
ATOM 979 C CA . ALA A 1 126 ? -1.199 8.223 -20.119 1.00 95.88 126 ALA A CA 1
ATOM 980 C C . ALA A 1 126 ? -2.271 7.855 -21.155 1.00 95.88 126 ALA A C 1
ATOM 982 O O . ALA A 1 126 ? -3.468 7.899 -20.877 1.00 95.88 126 ALA A O 1
ATOM 983 N N . LYS A 1 127 ? -1.812 7.441 -22.336 1.00 97.31 127 LYS A N 1
ATOM 984 C CA . LYS A 1 127 ? -2.617 6.843 -23.404 1.00 97.31 127 LYS A CA 1
ATOM 985 C C . LYS A 1 127 ? -2.023 5.493 -23.769 1.00 97.31 127 LYS A C 1
ATOM 987 O O . LYS A 1 127 ? -0.802 5.350 -23.729 1.00 97.31 127 LYS A O 1
ATOM 992 N N . TRP A 1 128 ? -2.862 4.517 -24.093 1.00 98.00 128 TRP A N 1
ATOM 993 C CA . TRP A 1 128 ? -2.423 3.146 -24.359 1.00 98.00 128 TRP A CA 1
ATOM 994 C C . TRP A 1 128 ? -1.495 3.077 -25.578 1.00 98.00 128 TRP A C 1
ATOM 996 O O . TRP A 1 128 ? -0.406 2.509 -25.509 1.00 98.00 128 TRP A O 1
ATOM 1006 N N . GLU A 1 129 ? -1.917 3.726 -26.659 1.00 97.69 129 GLU A N 1
ATOM 1007 C CA . GLU A 1 129 ? -1.294 3.752 -27.980 1.00 97.69 129 GLU A CA 1
ATOM 1008 C C . GLU A 1 129 ? 0.107 4.385 -27.987 1.00 97.69 129 GLU A C 1
ATOM 1010 O O . GLU A 1 129 ? 1.002 3.915 -28.689 1.00 97.69 129 GLU A O 1
ATOM 1015 N N . ASP A 1 130 ? 0.325 5.398 -27.147 1.00 95.94 130 ASP A N 1
ATOM 1016 C CA . ASP A 1 130 ? 1.589 6.138 -27.073 1.00 95.94 130 ASP A CA 1
ATOM 1017 C C . ASP A 1 130 ? 2.549 5.549 -26.025 1.00 95.94 130 ASP A C 1
ATOM 1019 O O . ASP A 1 130 ? 3.716 5.952 -25.914 1.00 95.94 130 ASP A O 1
ATOM 1023 N N . TRP A 1 131 ? 2.074 4.609 -25.200 1.00 98.56 131 TRP A N 1
ATOM 1024 C CA . TRP A 1 131 ? 2.860 4.111 -24.084 1.00 98.56 131 TRP A CA 1
ATOM 1025 C C . TRP A 1 131 ? 3.816 3.000 -24.492 1.00 98.56 131 TRP A C 1
ATOM 1027 O O . TRP A 1 131 ? 3.466 2.005 -25.128 1.00 98.56 131 TRP A O 1
ATOM 1037 N N . THR A 1 132 ? 5.055 3.145 -24.029 1.00 98.56 132 THR A N 1
ATOM 1038 C CA . THR A 1 132 ? 6.092 2.132 -24.196 1.00 98.56 132 THR A CA 1
ATOM 1039 C C . THR A 1 132 ? 6.831 1.855 -22.901 1.00 98.56 132 THR A C 1
ATOM 1041 O O . THR A 1 132 ? 7.166 2.811 -22.187 1.00 98.56 132 THR A O 1
ATOM 1044 N N . VAL A 1 133 ? 7.223 0.597 -22.708 1.00 98.75 133 VAL A N 1
ATOM 1045 C CA . VAL A 1 133 ? 8.161 0.157 -21.669 1.00 98.75 133 VAL A CA 1
ATOM 1046 C C . VAL A 1 133 ? 9.491 -0.221 -22.317 1.00 98.75 133 VAL A C 1
ATOM 1048 O O . VAL A 1 133 ? 9.547 -1.046 -23.230 1.00 98.75 133 VAL A O 1
ATOM 1051 N N . GLU A 1 134 ? 10.573 0.399 -21.863 1.00 98.81 134 GLU A N 1
ATOM 1052 C CA . GLU A 1 134 ? 11.930 0.137 -22.342 1.00 98.81 134 GLU A CA 1
ATOM 1053 C C . GLU A 1 134 ? 12.668 -0.835 -21.421 1.00 98.81 134 GLU A C 1
ATOM 1055 O O . GLU A 1 134 ? 12.706 -0.639 -20.210 1.00 98.81 134 GLU A O 1
ATOM 1060 N N . ILE A 1 135 ? 13.282 -1.865 -21.999 1.00 98.81 135 ILE A N 1
ATOM 1061 C CA . ILE A 1 135 ? 14.109 -2.847 -21.301 1.00 98.81 135 ILE A CA 1
ATOM 1062 C C . ILE A 1 135 ? 15.542 -2.659 -21.787 1.00 98.81 135 ILE A C 1
ATOM 1064 O O . ILE A 1 135 ? 15.812 -2.819 -22.978 1.00 98.81 135 ILE A O 1
ATOM 1068 N N . THR A 1 136 ? 16.459 -2.333 -20.880 1.00 98.69 136 THR A N 1
ATOM 1069 C CA . THR A 1 136 ? 17.838 -1.950 -21.222 1.00 98.69 136 THR A CA 1
ATOM 1070 C C . THR A 1 136 ? 18.850 -2.386 -20.150 1.00 98.69 136 THR A C 1
ATOM 1072 O O . THR A 1 136 ? 18.529 -3.178 -19.259 1.00 98.69 136 THR A O 1
ATOM 1075 N N . GLY A 1 137 ? 20.092 -1.908 -20.251 1.00 98.44 137 GLY A N 1
ATOM 1076 C CA . GLY A 1 137 ? 21.210 -2.277 -19.384 1.00 98.44 137 GLY A CA 1
ATOM 1077 C C . GLY A 1 137 ? 21.846 -3.602 -19.802 1.00 98.44 137 GLY A C 1
ATOM 1078 O O . GLY A 1 137 ? 22.096 -3.840 -20.983 1.00 98.44 137 GLY A O 1
ATOM 1079 N N . LEU A 1 138 ? 22.099 -4.481 -18.835 1.00 98.62 138 LEU A N 1
ATOM 1080 C CA . LEU A 1 138 ? 22.771 -5.773 -19.005 1.00 98.62 138 LEU A CA 1
ATOM 1081 C C . LEU A 1 138 ? 21.840 -6.839 -19.608 1.00 98.62 138 LEU A C 1
ATOM 1083 O O . LEU A 1 138 ? 21.528 -7.873 -19.006 1.00 98.62 138 LEU A O 1
ATOM 1087 N N . VAL A 1 139 ? 21.408 -6.580 -20.841 1.00 98.69 139 VAL A N 1
ATOM 1088 C CA . VAL A 1 139 ? 20.584 -7.448 -21.689 1.00 98.69 139 VAL A CA 1
ATOM 1089 C C . VAL A 1 139 ? 21.194 -7.518 -23.092 1.00 98.69 139 VAL A C 1
ATOM 1091 O O . VAL A 1 139 ? 21.794 -6.561 -23.568 1.00 98.69 139 VAL A O 1
ATOM 1094 N N . LYS A 1 140 ? 21.046 -8.650 -23.788 1.00 98.56 140 LYS A N 1
ATOM 1095 C CA . LYS A 1 140 ? 21.598 -8.819 -25.148 1.00 98.56 140 LYS A CA 1
ATOM 1096 C C . LYS A 1 140 ? 20.857 -8.007 -26.210 1.00 98.56 140 LYS A C 1
ATOM 1098 O O . LYS A 1 140 ? 21.443 -7.657 -27.226 1.00 98.56 140 LYS A O 1
ATOM 1103 N N . ARG A 1 141 ? 19.556 -7.788 -26.015 1.00 98.44 141 ARG A N 1
ATOM 1104 C CA . ARG A 1 141 ? 18.660 -7.133 -26.975 1.00 98.44 141 ARG A CA 1
ATOM 1105 C C . ARG A 1 141 ? 17.818 -6.076 -26.261 1.00 98.44 141 ARG A C 1
ATOM 1107 O O . ARG A 1 141 ? 16.660 -6.359 -25.935 1.00 98.44 141 ARG A O 1
ATOM 1114 N N . PRO A 1 142 ? 18.381 -4.888 -25.976 1.00 98.62 142 PRO A N 1
ATOM 1115 C CA . PRO A 1 142 ? 17.596 -3.773 -25.467 1.00 98.62 142 PRO A CA 1
ATOM 1116 C C . PRO A 1 142 ? 16.399 -3.517 -26.386 1.00 98.62 142 PRO A C 1
ATOM 1118 O O . PRO A 1 142 ? 16.549 -3.479 -27.606 1.00 98.62 142 PRO A O 1
ATOM 1121 N N . THR A 1 143 ? 15.202 -3.425 -25.814 1.00 98.69 143 THR A N 1
ATOM 1122 C CA . THR A 1 143 ? 13.952 -3.377 -26.583 1.00 98.69 143 THR A CA 1
ATOM 1123 C C . THR A 1 143 ? 12.977 -2.406 -25.940 1.00 98.69 143 THR A C 1
ATOM 1125 O O . THR A 1 143 ? 12.820 -2.389 -24.722 1.00 98.69 143 THR A O 1
ATOM 1128 N N . ARG A 1 144 ? 12.283 -1.621 -26.765 1.00 98.62 144 ARG A N 1
ATOM 1129 C CA . ARG A 1 144 ? 11.134 -0.805 -26.368 1.00 98.62 144 ARG A CA 1
ATOM 1130 C C . ARG A 1 144 ? 9.863 -1.506 -26.845 1.00 98.62 144 ARG A C 1
ATOM 1132 O O . ARG A 1 144 ? 9.673 -1.656 -28.050 1.00 98.62 144 ARG A O 1
ATOM 1139 N N . PHE A 1 145 ? 9.020 -1.957 -25.920 1.00 98.62 145 PHE A N 1
ATOM 1140 C CA . PHE A 1 145 ? 7.728 -2.565 -26.247 1.00 98.62 145 PHE A CA 1
ATOM 1141 C C . PHE A 1 145 ? 6.621 -1.523 -26.139 1.00 98.62 145 PHE A C 1
ATOM 1143 O O . PHE A 1 145 ? 6.585 -0.776 -25.161 1.00 98.62 145 PHE A O 1
ATOM 1150 N N . THR A 1 146 ? 5.725 -1.483 -27.123 1.00 98.75 146 THR A N 1
ATOM 1151 C CA . THR A 1 146 ? 4.423 -0.816 -26.990 1.00 98.75 146 THR A CA 1
ATOM 1152 C C . THR A 1 146 ? 3.499 -1.665 -26.118 1.00 98.75 146 THR A C 1
ATOM 1154 O O . THR A 1 146 ? 3.776 -2.849 -25.894 1.00 98.75 146 THR A O 1
ATOM 1157 N N . MET A 1 147 ? 2.394 -1.088 -25.646 1.00 98.69 147 MET A N 1
ATOM 1158 C CA . MET A 1 147 ? 1.388 -1.848 -24.900 1.00 98.69 147 MET A CA 1
ATOM 1159 C C . MET A 1 147 ? 0.811 -3.013 -25.713 1.00 98.69 147 MET A C 1
ATOM 1161 O O . MET A 1 147 ? 0.787 -4.135 -25.211 1.00 98.69 147 MET A O 1
ATOM 1165 N N . ASP A 1 148 ? 0.479 -2.800 -26.990 1.00 98.38 148 ASP A N 1
ATOM 1166 C CA . ASP A 1 148 ? -0.012 -3.871 -27.871 1.00 98.38 148 ASP A CA 1
ATOM 1167 C C . ASP A 1 148 ? 0.988 -5.020 -27.990 1.00 98.38 148 ASP A C 1
ATOM 1169 O O . ASP A 1 148 ? 0.624 -6.185 -27.859 1.00 98.38 148 ASP A O 1
ATOM 1173 N N . ARG A 1 149 ? 2.280 -4.711 -28.166 1.00 98.00 149 ARG A N 1
ATOM 1174 C CA . ARG A 1 149 ? 3.318 -5.747 -28.231 1.00 98.00 149 ARG A CA 1
ATOM 1175 C C . ARG A 1 149 ? 3.463 -6.496 -26.910 1.00 98.00 149 ARG A C 1
ATOM 1177 O O . ARG A 1 149 ? 3.689 -7.700 -26.932 1.00 98.00 149 ARG A O 1
ATOM 1184 N N . LEU A 1 150 ? 3.345 -5.815 -25.766 1.00 97.00 150 LEU A N 1
ATOM 1185 C CA . LEU A 1 150 ? 3.377 -6.485 -24.463 1.00 97.00 150 LEU A CA 1
ATOM 1186 C C . LEU A 1 150 ? 2.217 -7.473 -24.319 1.00 97.00 150 LEU A C 1
ATOM 1188 O O . LEU A 1 150 ? 2.453 -8.608 -23.918 1.00 97.00 150 LEU A O 1
ATOM 1192 N N . VAL A 1 151 ? 0.995 -7.065 -24.658 1.00 97.00 151 VAL A N 1
ATOM 1193 C CA . VAL A 1 151 ? -0.201 -7.898 -24.464 1.00 97.00 151 VAL A CA 1
ATOM 1194 C C . VAL A 1 151 ? -0.306 -9.021 -25.500 1.00 97.00 151 VAL A C 1
ATOM 1196 O O . VAL A 1 151 ? -0.739 -10.113 -25.150 1.00 97.00 151 VAL A O 1
ATOM 1199 N N . LEU A 1 152 ? 0.114 -8.788 -26.749 1.00 97.12 152 LEU A N 1
ATOM 1200 C CA . LEU A 1 152 ? -0.030 -9.758 -27.843 1.00 97.12 152 LEU A CA 1
ATOM 1201 C C . LEU A 1 152 ? 1.151 -10.736 -27.972 1.00 97.12 152 LEU A C 1
ATOM 1203 O O . LEU A 1 152 ? 0.957 -11.867 -28.405 1.00 97.12 152 LEU A O 1
ATOM 1207 N N . GLU A 1 153 ? 2.386 -10.333 -27.642 1.00 97.38 153 GLU A N 1
ATOM 1208 C CA . GLU A 1 153 ? 3.581 -11.169 -27.889 1.00 97.38 153 GLU A CA 1
ATOM 1209 C C . GLU A 1 153 ? 4.013 -12.039 -26.699 1.00 97.38 153 GLU A C 1
ATOM 1211 O O . GLU A 1 153 ? 4.999 -12.791 -26.809 1.00 97.38 153 GLU A O 1
ATOM 1216 N N . PHE A 1 154 ? 3.344 -11.908 -25.552 1.00 97.94 154 PHE A N 1
ATOM 1217 C CA . PHE A 1 154 ? 3.691 -12.619 -24.327 1.00 97.94 154 PHE A CA 1
ATOM 1218 C C . PHE A 1 154 ? 2.478 -13.309 -23.700 1.00 97.94 154 PHE A C 1
ATOM 1220 O O . PHE A 1 154 ? 1.397 -12.727 -23.665 1.00 97.94 154 PHE A O 1
ATOM 1227 N N . PRO A 1 155 ? 2.667 -14.506 -23.112 1.00 96.19 155 PRO A N 1
ATOM 1228 C CA . PRO A 1 155 ? 1.634 -15.108 -22.286 1.00 96.19 155 PRO A CA 1
ATOM 1229 C C . PRO A 1 155 ? 1.388 -14.226 -21.061 1.00 96.19 155 PRO A C 1
ATOM 1231 O O . PRO A 1 155 ? 2.331 -13.692 -20.461 1.00 96.19 155 PRO A O 1
ATOM 1234 N N . HIS A 1 156 ? 0.124 -14.094 -20.684 1.00 96.44 156 HIS A N 1
ATOM 1235 C CA . HIS A 1 156 ? -0.274 -13.372 -19.488 1.00 96.44 156 HIS A CA 1
ATOM 1236 C C . HIS A 1 156 ? -0.467 -14.336 -18.316 1.00 96.44 156 HIS A C 1
ATOM 1238 O O . HIS A 1 156 ? -0.558 -15.550 -18.481 1.00 96.44 156 HIS A O 1
ATOM 1244 N N . ARG A 1 157 ? -0.517 -13.775 -17.114 1.00 96.44 157 ARG A N 1
ATOM 1245 C CA . ARG A 1 157 ? -1.007 -14.442 -15.912 1.00 96.44 157 ARG A CA 1
ATOM 1246 C C . ARG A 1 157 ? -2.057 -13.572 -15.261 1.00 96.44 157 ARG A C 1
ATOM 1248 O O . ARG A 1 157 ? -1.947 -12.349 -15.339 1.00 96.44 157 ARG A O 1
ATOM 1255 N N . GLU A 1 158 ? -3.017 -14.212 -14.616 1.00 97.12 158 GLU A N 1
ATOM 1256 C CA . GLU A 1 158 ? -4.075 -13.570 -13.849 1.00 97.12 158 GLU A CA 1
ATOM 1257 C C . GLU A 1 158 ? -4.190 -14.266 -12.491 1.00 97.12 158 GLU A C 1
ATOM 1259 O O . GLU A 1 158 ? -4.274 -15.489 -12.440 1.00 97.12 158 GLU A O 1
ATOM 1264 N N . PHE A 1 159 ? -4.086 -13.515 -11.395 1.00 97.25 159 PHE A N 1
ATOM 1265 C CA . PHE A 1 159 ? -4.173 -14.062 -10.036 1.00 97.25 159 PHE A CA 1
ATOM 1266 C C . PHE A 1 159 ? -4.497 -12.954 -9.017 1.00 97.25 159 PHE A C 1
ATOM 1268 O O . PHE A 1 159 ? -4.185 -11.781 -9.267 1.00 97.25 159 PHE A O 1
ATOM 1275 N N . PRO A 1 160 ? -5.127 -13.282 -7.874 1.00 98.12 160 PRO A N 1
ATOM 1276 C CA . PRO A 1 160 ? -5.350 -12.322 -6.802 1.00 98.12 160 PRO A CA 1
ATOM 1277 C C . PRO A 1 160 ? -4.047 -12.027 -6.049 1.00 98.12 160 PRO A C 1
ATOM 1279 O O . PRO A 1 160 ? -3.224 -12.910 -5.827 1.00 98.12 160 PRO A O 1
ATOM 1282 N N . ALA A 1 161 ? -3.845 -10.773 -5.649 1.00 98.69 161 ALA A N 1
ATOM 1283 C CA . ALA A 1 161 ? -2.754 -10.398 -4.756 1.00 98.69 161 ALA A CA 1
ATOM 1284 C C . ALA A 1 161 ? -3.161 -9.238 -3.847 1.00 98.69 161 ALA A C 1
ATOM 1286 O O . ALA A 1 161 ? -3.760 -8.254 -4.301 1.00 98.69 161 ALA A O 1
ATOM 1287 N N . THR A 1 162 ? -2.776 -9.333 -2.574 1.00 98.88 162 THR A N 1
ATOM 1288 C CA . THR A 1 162 ? -2.910 -8.234 -1.618 1.00 98.88 162 THR A CA 1
ATOM 1289 C C . THR A 1 162 ? -1.735 -7.282 -1.758 1.00 98.88 162 THR A C 1
ATOM 1291 O O . THR A 1 162 ? -0.570 -7.657 -1.614 1.00 98.88 162 THR A O 1
ATOM 1294 N N . LEU A 1 163 ? -2.043 -6.017 -2.017 1.00 98.88 163 LEU A N 1
ATOM 1295 C CA . LEU A 1 163 ? -1.086 -4.928 -1.952 1.00 98.88 163 LEU A CA 1
ATOM 1296 C C . LEU A 1 163 ? -1.197 -4.276 -0.582 1.00 98.88 163 LEU A C 1
ATOM 1298 O O . LEU A 1 163 ? -2.293 -3.990 -0.107 1.00 98.88 163 LEU A O 1
ATOM 1302 N N . VAL A 1 164 ? -0.051 -3.985 0.025 1.00 98.88 164 VAL A N 1
ATOM 1303 C CA . VAL A 1 164 ? 0.017 -3.302 1.317 1.00 98.88 164 VAL A CA 1
ATOM 1304 C C . VAL A 1 164 ? 1.005 -2.148 1.224 1.00 98.88 164 VAL A C 1
ATOM 1306 O O . VAL A 1 164 ? 2.150 -2.306 0.785 1.00 98.88 164 VAL A O 1
ATOM 1309 N N . CYS A 1 165 ? 0.578 -0.961 1.648 1.00 98.75 165 CYS A N 1
ATOM 1310 C CA . CYS A 1 165 ? 1.476 0.163 1.851 1.00 98.75 165 CYS A CA 1
ATOM 1311 C C . CYS A 1 165 ? 2.411 -0.154 3.020 1.00 98.75 165 CYS A C 1
ATOM 1313 O O . CYS A 1 165 ? 1.953 -0.505 4.102 1.00 98.75 165 CYS A O 1
ATOM 1315 N N . ALA A 1 166 ? 3.718 0.057 2.857 1.00 98.38 166 ALA A N 1
ATOM 1316 C CA . ALA A 1 166 ? 4.655 -0.096 3.970 1.00 98.38 166 ALA A CA 1
ATOM 1317 C C . ALA A 1 166 ? 4.265 0.783 5.176 1.00 98.38 166 ALA A C 1
ATOM 1319 O O . ALA A 1 166 ? 4.505 0.424 6.324 1.00 98.38 166 ALA A O 1
ATOM 1320 N N . GLY A 1 167 ? 3.623 1.926 4.905 1.00 98.25 167 GLY A N 1
ATOM 1321 C CA . GLY A 1 167 ? 3.083 2.843 5.900 1.00 98.25 167 GLY A CA 1
ATOM 1322 C C . GLY A 1 167 ? 1.786 2.416 6.581 1.00 98.25 167 GLY A C 1
ATOM 1323 O O . GLY A 1 167 ? 1.317 3.195 7.401 1.00 98.25 167 GLY A O 1
ATOM 1324 N N . ASN A 1 168 ? 1.197 1.257 6.268 1.00 98.75 168 ASN A N 1
ATOM 1325 C CA . ASN A 1 168 ? -0.010 0.785 6.948 1.00 98.75 168 ASN A CA 1
ATOM 1326 C C . ASN A 1 168 ? 0.185 0.815 8.476 1.00 98.75 168 ASN A C 1
ATOM 1328 O O . ASN A 1 168 ? 1.267 0.488 8.971 1.00 98.75 168 ASN A O 1
ATOM 1332 N N . ARG A 1 169 ? -0.842 1.244 9.218 1.00 98.56 169 ARG A N 1
ATOM 1333 C CA . ARG A 1 169 ? -0.822 1.437 10.681 1.00 98.56 169 ARG A CA 1
ATOM 1334 C C . ARG A 1 169 ? 0.196 2.467 11.202 1.00 98.56 169 ARG A C 1
ATOM 1336 O O . ARG A 1 169 ? 0.535 2.452 12.388 1.00 98.56 169 ARG A O 1
ATOM 1343 N N . ARG A 1 170 ? 0.697 3.389 10.366 1.00 98.38 170 ARG A N 1
ATOM 1344 C CA . ARG A 1 170 ? 1.672 4.416 10.800 1.00 98.38 170 ARG A CA 1
ATOM 1345 C C . ARG A 1 170 ? 1.100 5.397 11.823 1.00 98.38 170 ARG A C 1
ATOM 1347 O O . ARG A 1 170 ? 1.865 5.907 12.642 1.00 98.38 170 ARG A O 1
ATOM 1354 N N . LYS A 1 171 ? -0.207 5.688 11.817 1.00 97.44 171 LYS A N 1
ATOM 1355 C CA . LYS A 1 171 ? -0.767 6.648 12.783 1.00 97.44 171 LYS A CA 1
ATOM 1356 C C . LYS A 1 171 ? -0.531 6.197 14.227 1.00 97.44 171 LYS A C 1
ATOM 1358 O O . LYS A 1 171 ? -0.174 7.037 15.040 1.00 97.44 171 LYS A O 1
ATOM 1363 N N . GLU A 1 172 ? -0.584 4.896 14.514 1.00 97.94 172 GLU A N 1
ATOM 1364 C CA . GLU A 1 172 ? -0.219 4.333 15.826 1.00 97.94 172 GLU A CA 1
ATOM 1365 C C . GLU A 1 172 ? 1.209 4.727 16.252 1.00 97.94 172 GLU A C 1
ATOM 1367 O O . GLU A 1 172 ? 1.423 5.187 17.372 1.00 97.94 172 GLU A O 1
ATOM 1372 N N . GLN A 1 173 ? 2.187 4.655 15.338 1.00 96.69 173 GLN A N 1
ATOM 1373 C CA . GLN A 1 173 ? 3.553 5.128 15.607 1.00 96.69 173 GLN A CA 1
ATOM 1374 C C . GLN A 1 173 ? 3.578 6.636 15.874 1.00 96.69 173 GLN A C 1
ATOM 1376 O O . GLN A 1 173 ? 4.223 7.078 16.823 1.00 96.69 173 GLN A O 1
ATOM 1381 N N . ASN A 1 174 ? 2.850 7.419 15.070 1.00 94.25 174 ASN A N 1
ATOM 1382 C CA . ASN A 1 174 ? 2.767 8.877 15.204 1.00 94.25 174 ASN A CA 1
ATOM 1383 C C . ASN A 1 174 ? 2.088 9.336 16.504 1.00 94.25 174 ASN A C 1
ATOM 1385 O O . ASN A 1 174 ? 2.359 10.452 16.966 1.00 94.25 174 ASN A O 1
ATOM 1389 N N . MET A 1 175 ? 1.242 8.497 17.106 1.00 93.38 175 MET A N 1
ATOM 1390 C CA . MET A 1 175 ? 0.671 8.771 18.421 1.00 93.38 175 MET A CA 1
ATOM 1391 C C . MET A 1 175 ? 1.745 8.722 19.506 1.00 93.38 175 MET A C 1
ATOM 1393 O O . MET A 1 175 ? 1.835 9.681 20.272 1.00 93.38 175 MET A O 1
ATOM 1397 N N . VAL A 1 176 ? 2.624 7.715 19.477 1.00 92.19 176 VAL A N 1
ATOM 1398 C CA . VAL A 1 176 ? 3.767 7.584 20.400 1.00 92.19 176 VAL A CA 1
ATOM 1399 C C . VAL A 1 176 ? 4.822 8.663 20.141 1.00 92.19 176 VAL A C 1
ATOM 1401 O O . VAL A 1 176 ? 5.199 9.418 21.032 1.00 92.19 176 VAL A O 1
ATOM 1404 N N . LYS A 1 177 ? 5.303 8.766 18.899 1.00 89.75 177 LYS A N 1
ATOM 1405 C CA . LYS A 1 177 ? 6.301 9.757 18.477 1.00 89.75 177 LYS A CA 1
ATOM 1406 C C . LYS A 1 177 ? 6.163 10.018 16.981 1.00 89.75 177 LYS A C 1
ATOM 1408 O O . LYS A 1 177 ? 6.191 9.089 16.176 1.00 89.75 177 LYS A O 1
ATOM 1413 N N . LYS A 1 178 ? 6.050 11.291 16.590 1.00 88.12 178 LYS A N 1
ATOM 1414 C CA . LYS A 1 178 ? 5.868 11.684 15.184 1.00 88.12 178 LYS A CA 1
ATOM 1415 C C . LYS A 1 178 ? 7.044 11.179 14.325 1.00 88.12 178 LYS A C 1
ATOM 1417 O O . LYS A 1 178 ? 8.199 11.524 14.565 1.00 88.12 178 LYS A O 1
ATOM 1422 N N . THR A 1 179 ? 6.720 10.342 13.347 1.00 92.06 179 THR A N 1
ATOM 1423 C CA . THR A 1 179 ? 7.585 9.882 12.250 1.00 92.06 179 THR A CA 1
ATOM 1424 C C . THR A 1 179 ? 7.642 10.941 11.145 1.00 92.06 179 THR A C 1
ATOM 1426 O O . THR A 1 179 ? 6.948 11.958 11.214 1.00 92.06 179 THR A O 1
ATOM 1429 N N . ILE A 1 180 ? 8.423 10.706 10.086 1.00 86.56 180 ILE A N 1
ATOM 1430 C CA . ILE A 1 180 ? 8.451 11.615 8.924 1.00 86.56 180 ILE A CA 1
ATOM 1431 C C . ILE A 1 180 ? 7.315 11.365 7.916 1.00 86.56 180 ILE A C 1
ATOM 1433 O O . ILE A 1 180 ? 7.237 12.043 6.895 1.00 86.56 180 ILE A O 1
ATOM 1437 N N . GLY A 1 181 ? 6.440 10.386 8.175 1.00 89.19 181 GLY A N 1
ATOM 1438 C CA . GLY A 1 181 ? 5.334 10.022 7.292 1.00 89.19 181 GLY A CA 1
ATOM 1439 C C . GLY A 1 181 ? 3.964 10.490 7.789 1.00 89.19 181 GLY A C 1
ATOM 1440 O O . GLY A 1 181 ? 3.717 10.636 8.989 1.00 89.19 181 GLY A O 1
ATOM 1441 N N . PHE A 1 182 ? 3.036 10.651 6.846 1.00 92.88 182 PHE A N 1
ATOM 1442 C CA . PHE A 1 182 ? 1.629 10.957 7.118 1.00 92.88 182 PHE A CA 1
ATOM 1443 C C . PHE A 1 182 ? 0.857 9.749 7.681 1.00 92.88 182 PHE A C 1
ATOM 1445 O O . PHE A 1 182 ? 1.289 8.596 7.577 1.00 92.88 182 PHE A O 1
ATOM 1452 N N . ASN A 1 183 ? -0.298 10.030 8.280 1.00 96.06 183 ASN A N 1
ATOM 1453 C CA . ASN A 1 183 ? -1.076 9.113 9.111 1.00 96.06 183 ASN A CA 1
ATOM 1454 C C . ASN A 1 183 ? -1.924 8.117 8.295 1.00 96.06 183 ASN A C 1
ATOM 1456 O O . ASN A 1 183 ? -3.047 8.439 7.926 1.00 96.06 183 ASN A O 1
ATOM 1460 N N . TRP A 1 184 ? -1.436 6.895 8.077 1.00 98.56 184 TRP A N 1
ATOM 1461 C CA . TRP A 1 184 ? -2.305 5.773 7.685 1.00 98.56 184 TRP A CA 1
ATOM 1462 C C . TRP A 1 184 ? -2.972 5.166 8.919 1.00 98.56 184 TRP A C 1
ATOM 1464 O O . TRP A 1 184 ? -2.301 4.956 9.937 1.00 98.56 184 TRP A O 1
ATOM 1474 N N . GLY A 1 185 ? -4.255 4.844 8.803 1.00 98.25 185 GLY A N 1
ATOM 1475 C CA . GLY A 1 185 ? -4.947 3.883 9.647 1.00 98.25 185 GLY A CA 1
ATOM 1476 C C . GLY A 1 185 ? -4.558 2.452 9.275 1.00 98.25 185 GLY A C 1
ATOM 1477 O O . GLY A 1 185 ? -3.440 2.191 8.827 1.00 98.25 185 GLY A O 1
ATOM 1478 N N . SER A 1 186 ? -5.467 1.509 9.499 1.00 98.25 186 SER A N 1
ATOM 1479 C CA . SER A 1 186 ? -5.254 0.091 9.198 1.00 98.25 186 SER A CA 1
ATOM 1480 C C . SER A 1 186 ? -5.715 -0.325 7.797 1.00 98.25 186 SER A C 1
ATOM 1482 O O . SER A 1 186 ? -5.499 -1.465 7.414 1.00 98.25 186 SER A O 1
ATOM 1484 N N . ALA A 1 187 ? -6.299 0.564 6.992 1.00 98.62 187 ALA A N 1
ATOM 1485 C CA . ALA A 1 187 ? -6.821 0.233 5.666 1.00 98.62 187 ALA A CA 1
ATOM 1486 C C . ALA A 1 187 ? -5.833 0.567 4.529 1.00 98.62 187 ALA A C 1
ATOM 1488 O O . ALA A 1 187 ? -6.212 0.625 3.358 1.00 98.62 187 ALA A O 1
ATOM 1489 N N . GLY A 1 188 ? -4.539 0.713 4.837 1.00 98.56 188 GLY A N 1
ATOM 1490 C CA . GLY A 1 188 ? -3.449 0.823 3.861 1.00 98.56 188 GLY A CA 1
ATOM 1491 C C . GLY A 1 188 ? -3.135 -0.496 3.146 1.00 98.56 188 GLY A C 1
ATOM 1492 O O . GLY A 1 188 ? -1.965 -0.806 2.916 1.00 98.56 188 GLY A O 1
ATOM 1493 N N . THR A 1 189 ? -4.166 -1.287 2.851 1.00 98.81 189 THR A N 1
ATOM 1494 C CA . THR A 1 189 ? -4.126 -2.611 2.232 1.00 98.81 189 THR A CA 1
ATOM 1495 C C . THR A 1 189 ? -5.361 -2.815 1.358 1.00 98.81 189 THR A C 1
ATOM 1497 O O . THR A 1 189 ? -6.443 -2.320 1.671 1.00 98.81 189 THR A O 1
ATOM 1500 N N . SER A 1 190 ? -5.218 -3.528 0.247 1.00 98.88 190 SER A N 1
ATOM 1501 C CA . SER A 1 190 ? -6.327 -3.890 -0.644 1.00 98.88 190 SER A CA 1
ATOM 1502 C C . SER A 1 190 ? -5.949 -5.109 -1.478 1.00 98.88 190 SER A C 1
ATOM 1504 O O . SER A 1 190 ? -4.773 -5.310 -1.784 1.00 98.88 190 SER A O 1
ATOM 1506 N N . THR A 1 191 ? -6.938 -5.902 -1.874 1.00 98.81 191 THR A N 1
ATOM 1507 C CA . THR A 1 191 ? -6.727 -7.115 -2.674 1.00 98.81 191 THR A CA 1
ATOM 1508 C C . THR A 1 191 ? -7.447 -6.991 -4.001 1.00 98.81 191 THR A C 1
ATOM 1510 O O . THR A 1 191 ? -8.602 -6.582 -4.062 1.00 98.81 191 THR A O 1
ATOM 1513 N N . SER A 1 192 ? -6.769 -7.331 -5.088 1.00 98.75 192 SER A N 1
ATOM 1514 C CA . SER A 1 192 ? -7.349 -7.319 -6.432 1.00 98.75 192 SER A CA 1
ATOM 1515 C C . SER A 1 192 ? -6.827 -8.489 -7.241 1.00 98.75 192 SER A C 1
ATOM 1517 O O . SER A 1 192 ? -5.762 -9.028 -6.942 1.00 98.75 192 SER A O 1
ATOM 1519 N N . VAL A 1 193 ? -7.564 -8.850 -8.285 1.00 98.62 193 VAL A N 1
ATOM 1520 C CA . VAL A 1 193 ? -7.100 -9.764 -9.327 1.00 98.62 193 VAL A CA 1
ATOM 1521 C C . VAL A 1 193 ? -6.301 -8.961 -10.345 1.00 98.62 193 VAL A C 1
ATOM 1523 O O . VAL A 1 193 ? -6.804 -7.986 -10.899 1.00 98.62 193 VAL A O 1
ATOM 1526 N N . TRP A 1 194 ? -5.052 -9.346 -10.586 1.00 98.81 194 TRP A N 1
ATOM 1527 C CA . TRP A 1 194 ? -4.147 -8.631 -11.485 1.00 98.81 194 TRP A CA 1
ATOM 1528 C C . TRP A 1 194 ? -3.838 -9.478 -12.708 1.00 98.81 194 TRP A C 1
ATOM 1530 O O . TRP A 1 194 ? -3.373 -10.607 -12.559 1.00 98.81 194 TRP A O 1
ATOM 1540 N N . ARG A 1 195 ? -4.012 -8.907 -13.907 1.00 98.69 195 ARG A N 1
ATOM 1541 C CA . ARG A 1 195 ? -3.589 -9.534 -15.168 1.00 98.69 195 ARG A CA 1
ATOM 1542 C C . ARG A 1 195 ? -2.391 -8.815 -15.754 1.00 98.69 195 ARG A C 1
ATOM 1544 O O . ARG A 1 195 ? -2.389 -7.586 -15.874 1.00 98.69 195 ARG A O 1
ATOM 1551 N N . GLY A 1 196 ? -1.375 -9.576 -16.146 1.00 98.69 196 GLY A N 1
ATOM 1552 C CA . GLY A 1 196 ? -0.140 -9.002 -16.662 1.00 98.69 196 GLY A CA 1
ATOM 1553 C C . GLY A 1 196 ? 0.821 -9.985 -17.304 1.00 98.69 196 GLY A C 1
ATOM 1554 O O . GLY A 1 196 ? 0.650 -11.199 -17.236 1.00 98.69 196 GLY A O 1
ATOM 1555 N N . VAL A 1 197 ? 1.876 -9.438 -17.905 1.00 98.69 197 VAL A N 1
ATOM 1556 C CA . VAL A 1 197 ? 2.965 -10.220 -18.503 1.00 98.69 197 VAL A CA 1
ATOM 1557 C C . VAL A 1 197 ? 4.006 -10.573 -17.438 1.00 98.69 197 VAL A C 1
ATOM 1559 O O . VAL A 1 197 ? 4.502 -9.661 -16.774 1.00 98.69 197 VAL A O 1
ATOM 1562 N N . PRO A 1 198 ? 4.441 -11.838 -17.292 1.00 98.69 198 PRO A N 1
ATOM 1563 C CA . PRO A 1 198 ? 5.510 -12.190 -16.361 1.00 98.69 198 PRO A CA 1
ATOM 1564 C C . PRO A 1 198 ? 6.830 -11.460 -16.661 1.00 98.69 198 PRO A C 1
ATOM 1566 O O . PRO A 1 198 ? 7.408 -11.623 -17.740 1.00 98.69 198 PRO A O 1
ATOM 1569 N N . LEU A 1 199 ? 7.372 -10.733 -15.674 1.00 98.81 199 LEU A N 1
ATOM 1570 C CA . LEU A 1 199 ? 8.639 -9.990 -15.781 1.00 98.81 199 LEU A CA 1
ATOM 1571 C C . LEU A 1 199 ? 9.773 -10.889 -16.285 1.00 98.81 199 LEU A C 1
ATOM 1573 O O . LEU A 1 199 ? 10.526 -10.528 -17.191 1.00 98.81 199 LEU A O 1
ATOM 1577 N N . ARG A 1 200 ? 9.854 -12.102 -15.731 1.00 98.44 200 ARG A N 1
ATOM 1578 C CA . ARG A 1 200 ? 10.834 -13.121 -16.113 1.00 98.44 200 ARG A CA 1
ATOM 1579 C C . ARG A 1 200 ? 10.819 -13.403 -17.618 1.00 98.44 200 ARG A C 1
ATOM 1581 O O . ARG A 1 200 ? 11.883 -13.580 -18.206 1.00 98.44 200 ARG A O 1
ATOM 1588 N N . GLN A 1 201 ? 9.647 -13.449 -18.253 1.00 98.44 201 GLN A N 1
ATOM 1589 C CA . GLN A 1 201 ? 9.537 -13.724 -19.690 1.00 98.44 201 GLN A CA 1
ATOM 1590 C C . GLN A 1 201 ? 10.022 -12.541 -20.528 1.00 98.44 201 GLN A C 1
ATOM 1592 O O . GLN A 1 201 ? 10.772 -12.742 -21.485 1.00 98.44 201 GLN A O 1
ATOM 1597 N N . VAL A 1 202 ? 9.691 -11.313 -20.121 1.00 98.69 202 VAL A N 1
ATOM 1598 C CA . VAL A 1 202 ? 10.192 -10.085 -20.759 1.00 98.69 202 VAL A CA 1
ATOM 1599 C C . VAL A 1 202 ? 11.723 -10.027 -20.692 1.00 98.69 202 VAL A C 1
ATOM 1601 O O . VAL A 1 202 ? 12.392 -9.859 -21.713 1.00 98.69 202 VAL A O 1
ATOM 1604 N N . LEU A 1 203 ? 12.307 -10.272 -19.514 1.00 98.81 203 LEU A N 1
ATOM 1605 C CA . LEU A 1 203 ? 13.762 -10.280 -19.323 1.00 98.81 203 LEU A CA 1
ATOM 1606 C C . LEU A 1 203 ? 14.457 -11.391 -20.130 1.00 98.81 203 LEU A C 1
ATOM 1608 O O . LEU A 1 203 ? 15.515 -11.159 -20.725 1.00 98.81 203 LEU A O 1
ATOM 1612 N N . ARG A 1 204 ? 13.864 -12.593 -20.212 1.00 98.44 204 ARG A N 1
ATOM 1613 C CA . ARG A 1 204 ? 14.372 -13.681 -21.072 1.00 98.44 204 ARG A CA 1
ATOM 1614 C C . ARG A 1 204 ? 14.296 -13.317 -22.549 1.00 98.44 204 ARG A C 1
ATOM 1616 O O . ARG A 1 204 ? 15.267 -13.558 -23.266 1.00 98.44 204 ARG A O 1
ATOM 1623 N N . ARG A 1 205 ? 13.196 -12.704 -23.000 1.00 98.44 205 ARG A N 1
ATOM 1624 C CA . ARG A 1 205 ? 13.039 -12.228 -24.382 1.00 98.44 205 ARG A CA 1
ATOM 1625 C C . ARG A 1 205 ? 14.123 -11.210 -24.730 1.00 98.44 205 ARG A C 1
ATOM 1627 O O . ARG A 1 205 ? 14.745 -11.353 -25.776 1.00 98.44 205 ARG A O 1
ATOM 1634 N N . CYS A 1 206 ? 14.460 -10.280 -23.843 1.00 98.69 206 CYS A N 1
ATOM 1635 C CA . CYS A 1 206 ? 15.567 -9.338 -24.067 1.00 98.69 206 CYS A CA 1
ATOM 1636 C C . CYS A 1 206 ? 16.966 -9.967 -23.893 1.00 98.69 206 CYS A C 1
ATOM 1638 O O . CYS A 1 206 ? 17.980 -9.346 -24.209 1.00 98.69 206 CYS A O 1
ATOM 1640 N N . GLY A 1 207 ? 17.051 -11.219 -23.437 1.00 98.50 207 GLY A N 1
ATOM 1641 C CA . GLY A 1 207 ? 18.310 -11.928 -23.237 1.00 98.50 207 GLY A CA 1
ATOM 1642 C C . GLY A 1 207 ? 19.120 -11.364 -22.074 1.00 98.50 207 GLY A C 1
ATOM 1643 O O . GLY A 1 207 ? 20.292 -11.042 -22.264 1.00 98.50 207 GLY A O 1
ATOM 1644 N N . ILE A 1 208 ? 18.499 -11.227 -20.897 1.00 98.56 208 ILE A N 1
ATOM 1645 C CA . ILE A 1 208 ? 19.168 -10.824 -19.652 1.00 98.56 208 ILE A CA 1
ATOM 1646 C C . ILE A 1 208 ? 20.490 -11.572 -19.432 1.00 98.56 208 ILE A C 1
ATOM 1648 O O . ILE A 1 208 ? 20.574 -12.793 -19.608 1.00 98.56 208 ILE A O 1
ATOM 1652 N N . LEU A 1 209 ? 21.537 -10.832 -19.060 1.00 98.44 209 LEU A N 1
ATOM 1653 C CA . LEU A 1 209 ? 22.853 -11.404 -18.802 1.00 98.44 209 LEU A CA 1
ATOM 1654 C C . LEU A 1 209 ? 22.882 -12.208 -17.485 1.00 98.44 209 LEU A C 1
ATOM 1656 O O . LEU A 1 209 ? 21.971 -12.189 -16.649 1.00 98.44 209 LEU A O 1
ATOM 1660 N N . THR A 1 210 ? 23.928 -13.013 -17.331 1.00 97.44 210 THR A N 1
ATOM 1661 C CA . THR A 1 210 ? 24.158 -13.848 -16.146 1.00 97.44 210 THR A CA 1
ATOM 1662 C C . THR A 1 210 ? 24.767 -13.033 -15.007 1.00 97.44 210 THR A C 1
ATOM 1664 O O . THR A 1 210 ? 25.412 -12.019 -15.263 1.00 97.44 210 THR A O 1
ATOM 1667 N N . ARG A 1 211 ? 24.676 -13.532 -13.765 1.00 96.75 211 ARG A N 1
ATOM 1668 C CA . ARG A 1 211 ? 25.371 -12.938 -12.602 1.00 96.75 211 ARG A CA 1
ATOM 1669 C C . ARG A 1 211 ? 26.874 -12.772 -12.839 1.00 96.75 211 ARG A C 1
ATOM 1671 O O . ARG A 1 211 ? 27.422 -11.716 -12.574 1.00 96.75 211 ARG A O 1
ATOM 1678 N N . ALA A 1 212 ? 27.511 -13.772 -13.453 1.00 97.12 212 ALA A N 1
ATOM 1679 C CA . ALA A 1 212 ? 28.930 -13.725 -13.825 1.00 97.12 212 ALA A CA 1
ATOM 1680 C C . ALA A 1 212 ? 29.291 -12.603 -14.824 1.00 97.12 212 ALA A C 1
ATOM 1682 O O . ALA A 1 212 ? 30.462 -12.325 -15.033 1.00 97.12 212 ALA A O 1
ATOM 1683 N N . LYS A 1 213 ? 28.293 -11.977 -15.461 1.00 97.69 213 LYS A N 1
ATOM 1684 C CA . LYS A 1 213 ? 28.450 -10.833 -16.370 1.00 97.69 213 LYS A CA 1
ATOM 1685 C C . LYS A 1 213 ? 27.910 -9.536 -15.752 1.00 97.69 213 LYS A C 1
ATOM 1687 O O . LYS A 1 213 ? 27.450 -8.666 -16.482 1.00 97.69 213 LYS A O 1
ATOM 1692 N N . GLY A 1 214 ? 27.865 -9.460 -14.424 1.00 97.56 214 GLY A N 1
ATOM 1693 C CA . GLY A 1 214 ? 27.461 -8.263 -13.692 1.00 97.56 214 GLY A CA 1
ATOM 1694 C C . GLY A 1 214 ? 25.953 -8.049 -13.564 1.00 97.56 214 GLY A C 1
ATOM 1695 O O . GLY A 1 214 ? 25.543 -7.149 -12.855 1.00 97.56 214 GLY A O 1
ATOM 1696 N N . ALA A 1 215 ? 25.078 -8.851 -14.179 1.00 98.19 215 ALA A N 1
ATOM 1697 C CA . ALA A 1 215 ? 23.636 -8.663 -13.986 1.00 98.19 215 ALA A CA 1
ATOM 1698 C C . ALA A 1 215 ? 23.236 -9.095 -12.564 1.00 98.19 215 ALA A C 1
ATOM 1700 O O . ALA A 1 215 ? 23.098 -10.293 -12.301 1.00 98.19 215 ALA A O 1
ATOM 1701 N N . LEU A 1 216 ? 23.060 -8.137 -11.654 1.00 98.44 216 LEU A N 1
ATOM 1702 C CA . LEU A 1 216 ? 22.798 -8.387 -10.232 1.00 98.44 216 LEU A CA 1
ATOM 1703 C C . LEU A 1 216 ? 21.473 -7.783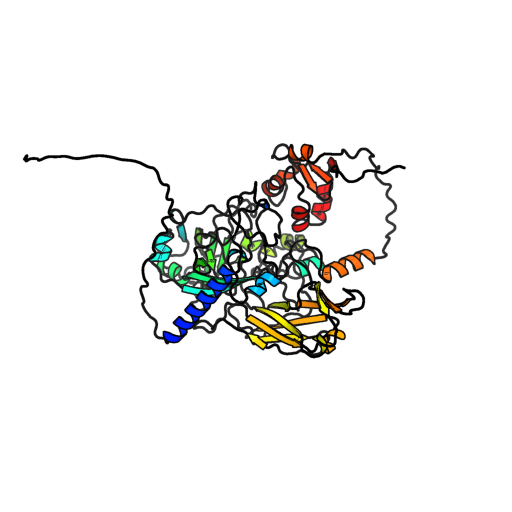 -9.762 1.00 98.44 216 LEU A C 1
ATOM 1705 O O . LEU A 1 216 ? 20.807 -8.394 -8.926 1.00 98.44 216 LEU A O 1
ATOM 1709 N N . HIS A 1 217 ? 21.038 -6.671 -10.354 1.00 98.50 217 HIS A N 1
ATOM 1710 C CA . HIS A 1 217 ? 19.806 -5.969 -9.995 1.00 98.50 217 HIS A CA 1
ATOM 1711 C C . HIS A 1 217 ? 18.929 -5.690 -11.219 1.00 98.50 217 HIS A C 1
ATOM 1713 O O . HIS A 1 217 ? 19.389 -5.683 -12.364 1.00 98.50 217 HIS A O 1
ATOM 1719 N N . VAL A 1 218 ? 17.635 -5.496 -10.965 1.00 98.75 218 VAL A N 1
ATOM 1720 C CA . VAL A 1 218 ? 16.649 -5.047 -11.951 1.00 98.75 218 VAL A CA 1
ATOM 1721 C C . VAL A 1 218 ? 15.959 -3.812 -11.389 1.00 98.75 218 VAL A C 1
ATOM 1723 O O . VAL A 1 218 ? 15.185 -3.903 -10.435 1.00 98.75 218 VAL A O 1
ATOM 1726 N N . CYS A 1 219 ? 16.274 -2.658 -11.967 1.00 98.62 219 CYS A N 1
ATOM 1727 C CA . CYS A 1 219 ? 15.717 -1.361 -11.609 1.00 98.62 219 CYS A CA 1
ATOM 1728 C C . CYS A 1 219 ? 14.447 -1.079 -12.412 1.00 98.62 219 CYS A C 1
ATOM 1730 O O . CYS A 1 219 ? 14.378 -1.377 -13.604 1.00 98.62 219 CYS A O 1
ATOM 1732 N N . PHE A 1 220 ? 13.470 -0.458 -11.764 1.00 98.69 220 PHE A N 1
ATOM 1733 C CA . PHE A 1 220 ? 12.199 -0.035 -12.336 1.00 98.69 220 PHE A CA 1
ATOM 1734 C C . PHE A 1 220 ? 12.062 1.478 -12.176 1.00 98.69 220 PHE A C 1
ATOM 1736 O O . PHE A 1 220 ? 12.356 2.005 -11.103 1.00 98.69 220 PHE A O 1
ATOM 1743 N N . GLU A 1 221 ? 11.598 2.159 -13.219 1.00 98.25 221 GLU A N 1
ATOM 1744 C CA . GLU A 1 221 ? 11.415 3.615 -13.246 1.00 98.25 221 GLU A CA 1
ATOM 1745 C C . GLU A 1 221 ? 10.018 3.961 -13.780 1.00 98.25 221 GLU A C 1
ATOM 1747 O O . GLU A 1 221 ? 9.600 3.439 -14.824 1.00 98.25 221 GLU A O 1
ATOM 1752 N N . GLY A 1 222 ? 9.310 4.830 -13.054 1.00 97.62 222 GLY A N 1
ATOM 1753 C CA . GLY A 1 222 ? 8.011 5.389 -13.432 1.00 97.62 222 GLY A CA 1
ATOM 1754 C C . GLY A 1 222 ? 8.120 6.533 -14.446 1.00 97.62 222 GLY A C 1
ATOM 1755 O O . GLY A 1 222 ? 9.190 6.798 -15.003 1.00 97.62 222 GLY A O 1
ATOM 1756 N N . ALA A 1 223 ? 7.010 7.225 -14.700 1.00 95.19 223 ALA A N 1
ATOM 1757 C CA . ALA A 1 223 ? 6.961 8.327 -15.662 1.00 95.19 223 ALA A CA 1
ATOM 1758 C C . ALA A 1 223 ? 7.041 9.710 -15.007 1.00 95.19 223 ALA A C 1
ATOM 1760 O O . ALA A 1 223 ? 7.543 10.642 -15.636 1.00 95.19 223 ALA A O 1
ATOM 1761 N N . GLU A 1 224 ? 6.534 9.841 -13.782 1.00 87.38 224 GLU A N 1
ATOM 1762 C CA . GLU A 1 224 ? 6.402 11.120 -13.081 1.00 87.38 224 GLU A CA 1
ATOM 1763 C C . GLU A 1 224 ? 7.763 11.746 -12.799 1.00 87.38 224 GLU A C 1
ATOM 1765 O O . GLU A 1 224 ? 8.628 11.084 -12.240 1.00 87.38 224 GLU A O 1
ATOM 1770 N N . ASN A 1 225 ? 7.920 13.042 -13.068 1.00 84.25 225 ASN A N 1
ATOM 1771 C CA . ASN A 1 225 ? 8.982 13.825 -12.441 1.00 84.25 225 ASN A CA 1
ATOM 1772 C C . ASN A 1 225 ? 8.463 14.290 -11.083 1.00 84.25 225 ASN A C 1
ATOM 1774 O O . ASN A 1 225 ? 7.466 15.011 -11.017 1.00 84.25 225 ASN A O 1
ATOM 1778 N N . LEU A 1 226 ? 9.105 13.850 -10.007 1.00 85.00 226 LEU A N 1
ATOM 1779 C CA . LEU A 1 226 ? 8.663 14.144 -8.654 1.00 85.00 226 LEU A CA 1
ATOM 1780 C C . LEU A 1 226 ? 9.584 15.184 -8.010 1.00 85.00 226 LEU A C 1
ATOM 1782 O O . LEU A 1 226 ? 10.784 15.185 -8.280 1.00 85.00 226 LEU A O 1
ATOM 1786 N N . PRO A 1 227 ? 9.070 16.058 -7.127 1.00 71.56 227 PRO A N 1
ATOM 1787 C CA . PRO A 1 227 ? 9.890 17.101 -6.506 1.00 71.56 227 PRO A CA 1
ATOM 1788 C C . PRO A 1 227 ? 11.035 16.527 -5.651 1.00 71.56 227 PRO A C 1
ATOM 1790 O O . PRO A 1 227 ? 12.096 17.142 -5.532 1.00 71.56 227 PRO A O 1
ATOM 1793 N N . GLY A 1 228 ? 10.861 15.323 -5.094 1.00 69.56 228 GLY A N 1
ATOM 1794 C CA . GLY A 1 228 ? 11.897 14.644 -4.316 1.00 69.56 228 GLY A CA 1
ATOM 1795 C C . GLY A 1 228 ? 13.100 14.224 -5.165 1.00 69.56 228 GLY A C 1
ATOM 1796 O O . GLY A 1 228 ? 12.987 13.852 -6.334 1.00 69.56 228 GLY A O 1
ATOM 1797 N N . GLY A 1 229 ? 14.291 14.292 -4.566 1.00 63.72 229 GLY A N 1
ATOM 1798 C CA . GLY A 1 229 ? 15.538 13.935 -5.246 1.00 63.72 229 GLY A CA 1
ATOM 1799 C C . GLY A 1 229 ? 15.953 14.884 -6.370 1.00 63.72 229 GLY A C 1
ATOM 1800 O O . GLY A 1 229 ? 16.702 14.466 -7.245 1.00 63.72 229 GLY A O 1
ATOM 1801 N N . GLY A 1 230 ? 15.463 16.129 -6.368 1.00 71.25 230 GLY A N 1
ATOM 1802 C CA . GLY A 1 230 ? 15.818 17.134 -7.375 1.00 71.25 230 GLY A CA 1
ATOM 1803 C C . GLY A 1 230 ? 15.097 16.946 -8.711 1.00 71.25 230 GLY A C 1
ATOM 1804 O O . GLY A 1 230 ? 15.718 17.101 -9.758 1.00 71.25 230 GLY A O 1
ATOM 1805 N N . GLY A 1 231 ? 13.809 16.585 -8.691 1.00 78.38 231 GLY A N 1
ATOM 1806 C CA . GLY A 1 231 ? 13.048 16.314 -9.918 1.00 78.38 231 GLY A CA 1
ATOM 1807 C C . GLY A 1 231 ? 13.139 14.861 -10.395 1.00 78.38 231 GLY A C 1
ATOM 1808 O O . GLY A 1 231 ? 12.809 14.573 -11.546 1.00 78.38 231 GLY A O 1
ATOM 1809 N N . SER A 1 232 ? 13.633 13.949 -9.550 1.00 85.31 232 SER A N 1
ATOM 1810 C CA . SER A 1 232 ? 13.850 12.552 -9.928 1.00 85.31 232 SER A CA 1
ATOM 1811 C C . SER A 1 232 ? 12.529 11.814 -10.151 1.00 85.31 232 SER A C 1
ATOM 1813 O O . SER A 1 232 ? 11.516 12.091 -9.507 1.00 85.31 232 SER A O 1
ATOM 1815 N N . LYS A 1 233 ? 12.538 10.836 -11.058 1.00 93.31 233 LYS A N 1
ATOM 1816 C CA . LYS A 1 233 ? 11.393 9.940 -11.233 1.00 93.31 233 LYS A CA 1
ATOM 1817 C C . LYS A 1 233 ? 11.271 8.963 -10.080 1.00 93.31 233 LYS A C 1
ATOM 1819 O O . LYS A 1 233 ? 12.277 8.641 -9.451 1.00 93.31 233 LYS A O 1
ATOM 1824 N N . TYR A 1 234 ? 10.079 8.421 -9.839 1.00 96.75 234 TYR A N 1
ATOM 1825 C CA . TYR A 1 234 ? 9.964 7.307 -8.901 1.00 96.75 234 TYR A CA 1
ATOM 1826 C C . TYR A 1 234 ? 10.729 6.090 -9.429 1.00 96.75 234 TYR A C 1
ATOM 1828 O O . TYR A 1 234 ? 10.485 5.633 -10.549 1.00 96.75 234 TYR A O 1
ATOM 1836 N N . GLY A 1 235 ? 11.638 5.546 -8.623 1.00 97.00 235 GLY A N 1
ATOM 1837 C CA . GLY A 1 235 ? 12.417 4.380 -9.008 1.00 97.00 235 GLY A CA 1
ATOM 1838 C C . GLY A 1 235 ? 12.868 3.537 -7.825 1.00 97.00 235 GLY A C 1
ATOM 1839 O O . GLY A 1 235 ? 13.052 4.017 -6.710 1.00 97.00 235 GLY A O 1
ATOM 1840 N N . THR A 1 236 ? 13.030 2.243 -8.073 1.00 97.88 236 THR A N 1
ATOM 1841 C CA . THR A 1 236 ? 13.487 1.250 -7.089 1.00 97.88 236 THR A CA 1
ATOM 1842 C C . THR A 1 236 ? 14.058 0.039 -7.823 1.00 97.88 236 THR A C 1
ATOM 1844 O O . THR A 1 236 ? 13.985 -0.025 -9.047 1.00 97.88 236 THR A O 1
ATOM 1847 N N . SER A 1 237 ? 14.614 -0.939 -7.113 1.00 98.00 237 SER A N 1
ATOM 1848 C CA . SER A 1 237 ? 15.013 -2.215 -7.717 1.00 98.00 237 SER A CA 1
ATOM 1849 C C . SER A 1 237 ? 14.628 -3.420 -6.872 1.00 98.00 237 SER A C 1
ATOM 1851 O O . SER A 1 237 ? 14.198 -3.274 -5.727 1.00 98.00 237 SER A O 1
ATOM 1853 N N . ILE A 1 238 ? 14.783 -4.596 -7.476 1.00 98.25 238 ILE A N 1
ATOM 1854 C CA . ILE A 1 238 ? 14.890 -5.896 -6.808 1.00 98.25 238 ILE A CA 1
ATOM 1855 C C . ILE A 1 238 ? 16.154 -6.607 -7.303 1.00 98.25 238 ILE A C 1
ATOM 1857 O O . ILE A 1 238 ? 16.726 -6.230 -8.331 1.00 98.25 238 ILE A O 1
ATOM 1861 N N . SER A 1 239 ? 16.581 -7.667 -6.613 1.00 98.00 239 SER A N 1
ATOM 1862 C CA . SER A 1 239 ? 17.691 -8.487 -7.107 1.00 98.00 239 SER A CA 1
ATOM 1863 C C . SER A 1 239 ? 17.302 -9.243 -8.383 1.00 98.00 239 SER A C 1
ATOM 1865 O O . SER A 1 239 ? 16.141 -9.605 -8.606 1.00 98.00 239 SER A O 1
ATOM 1867 N N . ARG A 1 240 ? 18.294 -9.549 -9.224 1.00 98.00 240 ARG A N 1
ATOM 1868 C CA . ARG A 1 240 ? 18.112 -10.379 -10.422 1.00 98.00 240 ARG A CA 1
ATOM 1869 C C . ARG A 1 240 ? 17.525 -11.744 -10.072 1.00 98.00 240 ARG A C 1
ATOM 1871 O O . ARG A 1 240 ? 16.737 -12.275 -10.845 1.00 98.00 240 ARG A O 1
ATOM 1878 N N . GLU A 1 241 ? 17.943 -12.334 -8.956 1.00 97.50 241 GLU A N 1
ATOM 1879 C CA . GLU A 1 241 ? 17.441 -13.640 -8.510 1.00 97.50 241 GLU A CA 1
ATOM 1880 C C . GLU A 1 241 ? 15.939 -13.585 -8.284 1.00 97.50 241 GLU A C 1
ATOM 1882 O O . GLU A 1 241 ? 15.222 -14.381 -8.877 1.00 97.50 241 GLU A O 1
ATOM 1887 N N . MET A 1 242 ? 15.465 -12.574 -7.557 1.00 97.69 242 MET A N 1
ATOM 1888 C CA . MET A 1 242 ? 14.038 -12.357 -7.342 1.00 97.69 242 MET A CA 1
ATOM 1889 C C . MET A 1 242 ? 13.284 -12.112 -8.652 1.00 97.69 242 MET A C 1
ATOM 1891 O O . MET A 1 242 ? 12.229 -12.697 -8.864 1.00 97.69 242 MET A O 1
ATOM 1895 N N . ALA A 1 243 ? 13.830 -11.286 -9.550 1.00 98.44 243 ALA A N 1
ATOM 1896 C CA . ALA A 1 243 ? 13.209 -10.988 -10.844 1.00 98.44 243 ALA A CA 1
ATOM 1897 C C . ALA A 1 243 ? 13.090 -12.217 -11.768 1.00 98.44 243 ALA A C 1
ATOM 1899 O O . ALA A 1 243 ? 12.221 -12.267 -12.640 1.00 98.44 243 ALA A O 1
ATOM 1900 N N . MET A 1 244 ? 13.992 -13.191 -11.606 1.00 98.38 244 MET A N 1
ATOM 1901 C CA . MET A 1 244 ? 14.088 -14.391 -12.441 1.00 98.38 244 MET A CA 1
ATOM 1902 C C . MET A 1 244 ? 13.505 -15.649 -11.787 1.00 98.38 244 MET A C 1
ATOM 1904 O O . MET A 1 244 ? 13.435 -16.689 -12.457 1.00 98.38 244 MET A O 1
ATOM 1908 N N . ASP A 1 245 ? 13.090 -15.557 -10.525 1.00 98.12 245 ASP A N 1
ATOM 1909 C CA . ASP A 1 245 ? 12.485 -16.634 -9.750 1.00 98.12 245 ASP A CA 1
ATOM 1910 C C . ASP A 1 245 ? 11.077 -16.945 -10.287 1.00 98.12 245 ASP A C 1
ATOM 1912 O O . ASP A 1 245 ? 10.195 -16.082 -10.260 1.00 98.12 245 ASP A O 1
ATOM 1916 N N . PRO A 1 246 ? 10.836 -18.161 -10.811 1.00 96.88 246 PRO A N 1
ATOM 1917 C CA . PRO A 1 246 ? 9.524 -18.528 -11.323 1.00 96.88 246 PRO A CA 1
ATOM 1918 C C . PRO A 1 246 ? 8.449 -18.642 -10.233 1.00 96.88 246 PRO A C 1
ATOM 1920 O O . PRO A 1 246 ? 7.275 -18.656 -10.591 1.00 96.88 246 PRO A O 1
ATOM 1923 N N . SER A 1 247 ? 8.822 -18.715 -8.949 1.00 97.38 247 SER A N 1
ATOM 1924 C CA . SER A 1 247 ? 7.885 -18.884 -7.835 1.00 97.38 247 SER A CA 1
ATOM 1925 C C . SER A 1 247 ? 7.203 -17.608 -7.360 1.00 97.38 247 SER A C 1
ATOM 1927 O O . SER A 1 247 ? 6.264 -17.701 -6.579 1.00 97.38 247 SER A O 1
ATOM 1929 N N . ARG A 1 248 ? 7.659 -16.430 -7.808 1.00 96.44 248 ARG A N 1
ATOM 1930 C CA . ARG A 1 248 ? 7.270 -15.120 -7.249 1.00 96.44 248 ARG A CA 1
ATOM 1931 C C . ARG A 1 248 ? 6.224 -14.348 -8.045 1.00 96.44 248 ARG A C 1
ATOM 1933 O O . ARG A 1 248 ? 5.931 -13.213 -7.695 1.00 96.44 248 ARG A O 1
ATOM 1940 N N . ASP A 1 249 ? 5.713 -14.925 -9.129 1.00 97.75 249 ASP A N 1
ATOM 1941 C CA . ASP A 1 249 ? 4.578 -14.403 -9.905 1.00 97.75 249 ASP A CA 1
ATOM 1942 C C . ASP A 1 249 ? 4.680 -12.909 -10.276 1.00 97.75 249 ASP A C 1
ATOM 1944 O O . ASP A 1 249 ? 3.684 -12.207 -10.399 1.00 97.75 249 ASP A O 1
ATOM 1948 N N . ILE A 1 250 ? 5.900 -12.400 -10.486 1.00 98.81 250 ILE A N 1
ATOM 1949 C CA . ILE A 1 250 ? 6.129 -10.978 -10.766 1.00 98.81 250 ILE A CA 1
ATOM 1950 C C . ILE A 1 250 ? 5.641 -10.647 -12.177 1.00 98.81 250 ILE A C 1
ATOM 1952 O O . ILE A 1 250 ? 6.140 -11.220 -13.154 1.00 98.81 250 ILE A O 1
ATOM 1956 N N . ILE A 1 251 ? 4.727 -9.682 -12.293 1.00 98.94 251 ILE A N 1
ATOM 1957 C CA . ILE A 1 251 ? 4.114 -9.281 -13.566 1.00 98.94 251 ILE A CA 1
ATOM 1958 C C . ILE A 1 251 ? 4.232 -7.775 -13.834 1.00 98.94 251 ILE A C 1
ATOM 1960 O O . ILE A 1 251 ? 4.286 -6.949 -12.921 1.00 98.94 251 ILE A O 1
ATOM 1964 N N . LEU A 1 252 ? 4.234 -7.434 -15.122 1.00 98.88 252 LEU A N 1
ATOM 1965 C CA . LEU A 1 252 ? 3.867 -6.126 -15.650 1.00 98.88 252 LEU A CA 1
ATOM 1966 C C . LEU A 1 252 ? 2.348 -6.158 -15.863 1.00 98.88 252 LEU A C 1
ATOM 1968 O O . LEU A 1 252 ? 1.876 -6.676 -16.878 1.00 98.88 252 LEU A O 1
ATOM 1972 N N . ALA A 1 253 ? 1.593 -5.689 -14.874 1.00 98.94 253 ALA A N 1
ATOM 1973 C CA . ALA A 1 253 ? 0.136 -5.700 -14.890 1.00 98.94 253 ALA A CA 1
ATOM 1974 C C . ALA A 1 253 ? -0.420 -4.563 -15.748 1.00 98.94 253 ALA A C 1
ATOM 1976 O O . ALA A 1 253 ? 0.079 -3.440 -15.674 1.00 98.94 253 ALA A O 1
ATOM 1977 N N . TYR A 1 254 ? -1.463 -4.866 -16.518 1.00 98.88 254 TYR A N 1
ATOM 1978 C CA . TYR A 1 254 ? -2.211 -3.918 -17.351 1.00 98.88 254 TYR A CA 1
ATOM 1979 C C . TYR A 1 254 ? -3.734 -4.014 -17.141 1.00 98.88 254 TYR A C 1
ATOM 1981 O O . TYR A 1 254 ? -4.466 -3.161 -17.643 1.00 98.88 254 TYR A O 1
ATOM 1989 N N . MET A 1 255 ? -4.214 -4.987 -16.351 1.00 98.75 255 MET A N 1
ATOM 1990 C CA . MET A 1 255 ? -5.596 -5.028 -15.855 1.00 98.75 255 MET A CA 1
ATOM 1991 C C . MET A 1 255 ? -5.645 -5.241 -14.340 1.00 98.75 255 MET A C 1
ATOM 1993 O O . MET A 1 255 ? -4.765 -5.889 -13.762 1.00 98.75 255 MET A O 1
ATOM 1997 N N . GLN A 1 256 ? -6.709 -4.733 -13.727 1.00 98.81 256 GLN A N 1
ATOM 1998 C CA . GLN A 1 256 ? -7.067 -4.914 -12.326 1.00 98.81 256 GLN A CA 1
ATOM 1999 C C . GLN A 1 256 ? -8.566 -5.225 -12.247 1.00 98.81 256 GLN A C 1
ATOM 2001 O O . GLN A 1 256 ? -9.386 -4.468 -12.757 1.00 98.81 256 GLN A O 1
ATOM 2006 N N . ASN A 1 257 ? -8.924 -6.340 -11.610 1.00 98.38 257 ASN A N 1
ATOM 2007 C CA . ASN A 1 257 ? -10.297 -6.838 -11.486 1.00 98.38 257 ASN A CA 1
ATOM 2008 C C . ASN A 1 257 ? -11.039 -6.927 -12.836 1.00 98.38 257 ASN A C 1
ATOM 2010 O O . ASN A 1 257 ? -12.198 -6.535 -12.942 1.00 98.38 257 ASN A O 1
ATOM 2014 N N . GLY A 1 258 ? -10.366 -7.425 -13.877 1.00 97.00 258 GLY A N 1
ATOM 2015 C CA . GLY A 1 258 ? -10.963 -7.629 -15.203 1.00 97.00 258 GLY A CA 1
ATOM 2016 C C . GLY A 1 258 ? -11.015 -6.390 -16.106 1.00 97.00 258 GLY A C 1
ATOM 2017 O O . GLY A 1 258 ? -11.271 -6.537 -17.295 1.00 97.00 258 GLY A O 1
ATOM 2018 N N . GLU A 1 259 ? -10.710 -5.197 -15.589 1.00 97.25 259 GLU A N 1
ATOM 2019 C CA . GLU A 1 259 ? -10.731 -3.940 -16.348 1.00 97.25 259 GLU A CA 1
ATOM 2020 C C . GLU A 1 259 ? -9.316 -3.362 -16.518 1.00 97.25 259 GLU A C 1
ATOM 2022 O O . GLU A 1 259 ? -8.428 -3.653 -15.705 1.00 97.25 259 GLU A O 1
ATOM 2027 N N . PRO A 1 260 ? -9.061 -2.524 -17.543 1.00 98.38 260 PRO A N 1
ATOM 2028 C CA . PRO A 1 260 ? -7.814 -1.772 -17.640 1.00 98.38 260 PRO A CA 1
ATOM 2029 C C . PRO A 1 260 ? -7.522 -1.002 -16.349 1.00 98.38 260 PRO A C 1
ATOM 2031 O O . PRO A 1 260 ? -8.435 -0.522 -15.676 1.00 98.38 260 PRO A O 1
ATOM 2034 N N . LEU A 1 261 ? -6.238 -0.867 -16.004 1.00 98.81 261 LEU A N 1
ATOM 2035 C CA . LEU A 1 261 ? -5.833 -0.137 -14.800 1.00 98.81 261 LEU A CA 1
ATOM 2036 C C . LEU A 1 261 ? -6.483 1.253 -14.738 1.00 98.81 261 LEU A C 1
ATOM 2038 O O . LEU A 1 261 ? -6.503 1.979 -15.729 1.00 98.81 261 LEU A O 1
ATOM 2042 N N . ALA A 1 262 ? -6.937 1.663 -13.555 1.00 98.38 262 ALA A N 1
ATOM 2043 C CA . ALA A 1 262 ? -7.322 3.054 -13.338 1.00 98.38 262 ALA A CA 1
ATOM 2044 C C . ALA A 1 262 ? -6.073 3.967 -13.331 1.00 98.38 262 ALA A C 1
ATOM 2046 O O . ALA A 1 262 ? -4.975 3.503 -12.989 1.00 98.38 262 ALA A O 1
ATOM 2047 N N . PRO A 1 263 ? -6.207 5.276 -13.629 1.00 98.50 263 PRO A N 1
ATOM 2048 C CA . PRO A 1 263 ? -5.082 6.214 -13.620 1.00 98.50 263 PRO A CA 1
ATOM 2049 C C . PRO A 1 263 ? -4.270 6.203 -12.318 1.00 98.50 263 PRO A C 1
ATOM 2051 O O . PRO A 1 263 ? -3.051 6.030 -12.360 1.00 98.50 263 PRO A O 1
ATOM 2054 N N . ASP A 1 264 ? -4.937 6.277 -11.160 1.00 98.62 264 ASP A N 1
ATOM 2055 C CA . ASP A 1 264 ? -4.300 6.228 -9.830 1.00 98.62 264 ASP A CA 1
ATOM 2056 C C . ASP A 1 264 ? -3.577 4.900 -9.543 1.00 98.62 264 ASP A C 1
ATOM 2058 O O . ASP A 1 264 ? -2.673 4.832 -8.700 1.00 98.62 264 ASP A O 1
ATOM 2062 N N . HIS A 1 265 ? -3.937 3.838 -10.261 1.00 98.69 265 HIS A N 1
ATOM 2063 C CA . HIS A 1 265 ? -3.355 2.508 -10.120 1.00 98.69 265 HIS A CA 1
ATOM 2064 C C . HIS A 1 265 ? -2.352 2.174 -11.221 1.00 98.69 265 HIS A C 1
ATOM 2066 O O . HIS A 1 265 ? -1.913 1.033 -11.297 1.00 98.69 265 HIS A O 1
ATOM 2072 N N . GLY A 1 266 ? -1.886 3.158 -11.993 1.00 98.56 266 GLY A N 1
ATOM 2073 C CA . GLY A 1 266 ? -0.724 2.990 -12.862 1.00 98.56 266 GLY A CA 1
ATOM 2074 C C . GLY A 1 266 ? -1.040 2.719 -14.325 1.00 98.56 266 GLY A C 1
ATOM 2075 O O . GLY A 1 266 ? -0.188 2.149 -15.002 1.00 98.56 266 GLY A O 1
ATOM 2076 N N . PHE A 1 267 ? -2.223 3.108 -14.814 1.00 98.69 267 PHE A N 1
ATOM 2077 C CA . PHE A 1 267 ? -2.547 3.021 -16.240 1.00 98.69 267 PHE A CA 1
ATOM 2078 C C . PHE A 1 267 ? -1.426 3.604 -17.122 1.00 98.69 267 PHE A C 1
ATOM 2080 O O . PHE A 1 267 ? -0.978 4.721 -16.858 1.00 98.69 267 PHE A O 1
ATOM 2087 N N . PRO A 1 268 ? -0.964 2.889 -18.165 1.00 98.69 268 PRO A N 1
ATOM 2088 C CA . PRO A 1 268 ? -1.513 1.639 -18.693 1.00 98.69 268 PRO A CA 1
ATOM 2089 C C . PRO A 1 268 ? -0.794 0.383 -18.186 1.00 98.69 268 PRO A C 1
ATOM 2091 O O . PRO A 1 268 ? -1.245 -0.725 -18.460 1.00 98.69 268 PRO A O 1
ATOM 2094 N N . VAL A 1 269 ? 0.317 0.527 -17.457 1.00 98.88 269 VAL A N 1
ATOM 2095 C CA . VAL A 1 269 ? 1.118 -0.604 -16.978 1.00 98.88 269 VAL A CA 1
ATOM 2096 C C . VAL A 1 269 ? 1.866 -0.287 -15.687 1.00 98.88 269 VAL A C 1
ATOM 2098 O O . VAL A 1 269 ? 2.489 0.769 -15.536 1.00 98.88 269 VAL A O 1
ATOM 2101 N N . ARG A 1 270 ? 1.873 -1.253 -14.767 1.00 98.94 270 ARG A N 1
ATOM 2102 C CA . ARG A 1 270 ? 2.628 -1.194 -13.511 1.00 98.94 270 ARG A CA 1
ATOM 2103 C C . ARG A 1 270 ? 3.346 -2.500 -13.205 1.00 98.94 270 ARG A C 1
ATOM 2105 O O . ARG A 1 270 ? 2.971 -3.557 -13.699 1.00 98.94 270 ARG A O 1
ATOM 2112 N N . MET A 1 271 ? 4.312 -2.444 -12.299 1.00 98.88 271 MET A N 1
ATOM 2113 C CA . MET A 1 271 ? 4.821 -3.641 -11.634 1.00 98.88 271 MET A CA 1
ATOM 2114 C C . MET A 1 271 ? 3.826 -4.135 -10.581 1.00 98.88 271 MET A C 1
ATOM 2116 O O . MET A 1 271 ? 3.271 -3.324 -9.836 1.00 98.88 271 MET A O 1
ATOM 2120 N N . ILE A 1 272 ? 3.673 -5.456 -10.477 1.00 98.88 272 ILE A N 1
ATOM 2121 C CA . ILE A 1 272 ? 3.105 -6.166 -9.324 1.00 98.88 272 ILE A CA 1
ATOM 2122 C C . ILE A 1 272 ? 4.133 -7.201 -8.867 1.00 98.88 272 ILE A C 1
ATOM 2124 O O . ILE A 1 272 ? 4.609 -8.010 -9.665 1.00 98.88 272 ILE A O 1
ATOM 2128 N N . ILE A 1 273 ? 4.508 -7.134 -7.587 1.00 98.81 273 ILE A N 1
ATOM 2129 C CA . ILE A 1 273 ? 5.512 -7.999 -6.954 1.00 98.81 273 ILE A CA 1
ATOM 2130 C C . ILE A 1 273 ? 4.861 -8.602 -5.699 1.00 98.81 273 ILE A C 1
ATOM 2132 O O . ILE A 1 273 ? 4.956 -8.012 -4.626 1.00 98.81 273 ILE A O 1
ATOM 2136 N N . PRO A 1 274 ? 4.133 -9.718 -5.814 1.00 98.44 274 PRO A N 1
ATOM 2137 C CA . PRO A 1 274 ? 3.363 -10.274 -4.704 1.00 98.44 274 PRO A CA 1
ATOM 2138 C C . PRO A 1 274 ? 4.193 -10.516 -3.433 1.00 98.44 274 PRO A C 1
ATOM 2140 O O . PRO A 1 274 ? 5.372 -10.875 -3.488 1.00 98.44 274 PRO A O 1
ATOM 2143 N N . GLY A 1 275 ? 3.591 -10.264 -2.266 1.00 98.31 275 GLY A N 1
ATOM 2144 C CA . GLY A 1 275 ? 4.255 -10.380 -0.962 1.00 98.31 275 GLY A CA 1
ATOM 2145 C C . GLY A 1 275 ? 5.289 -9.287 -0.646 1.00 98.31 275 GLY A C 1
ATOM 2146 O O . GLY A 1 275 ? 5.916 -9.346 0.417 1.00 98.31 275 GLY A O 1
ATOM 2147 N N . PHE A 1 276 ? 5.489 -8.306 -1.536 1.00 98.75 276 PHE A N 1
ATOM 2148 C CA . PHE A 1 276 ? 6.311 -7.117 -1.287 1.00 98.75 276 PHE A CA 1
ATOM 2149 C C . PHE A 1 276 ? 5.451 -5.933 -0.848 1.00 98.75 276 PHE A C 1
ATOM 2151 O O . PHE A 1 276 ? 4.254 -5.869 -1.123 1.00 98.75 276 PHE A O 1
ATOM 2158 N N . ILE A 1 277 ? 6.082 -4.941 -0.221 1.00 98.75 277 ILE A N 1
ATOM 2159 C CA . ILE A 1 277 ? 5.440 -3.641 -0.020 1.00 98.75 277 ILE A CA 1
ATOM 2160 C C . ILE A 1 277 ? 5.088 -2.979 -1.359 1.00 98.75 277 ILE A C 1
ATOM 2162 O O . ILE A 1 277 ? 5.845 -3.039 -2.335 1.00 98.75 277 ILE A O 1
ATOM 2166 N N . GLY A 1 278 ? 3.987 -2.227 -1.379 1.00 98.44 278 GLY A N 1
ATOM 2167 C CA . GLY A 1 278 ? 3.542 -1.481 -2.560 1.00 98.44 278 GLY A CA 1
ATOM 2168 C C . GLY A 1 278 ? 4.586 -0.494 -3.102 1.00 98.44 278 GLY A C 1
ATOM 2169 O O . GLY A 1 278 ? 4.607 -0.227 -4.300 1.00 98.44 278 GLY A O 1
ATOM 2170 N N . GLY A 1 279 ? 5.515 -0.013 -2.264 1.00 97.62 279 GLY A N 1
ATOM 2171 C CA . GLY A 1 279 ? 6.616 0.863 -2.681 1.00 97.62 279 GLY A CA 1
ATOM 2172 C C . GLY A 1 279 ? 7.570 0.241 -3.713 1.00 97.62 279 GLY A C 1
ATOM 2173 O O . GLY A 1 279 ? 8.242 0.971 -4.438 1.00 97.62 279 GLY A O 1
ATOM 2174 N N . ARG A 1 280 ? 7.620 -1.092 -3.845 1.00 98.31 280 ARG A N 1
ATOM 2175 C CA . ARG A 1 280 ? 8.421 -1.765 -4.888 1.00 98.31 280 ARG A CA 1
ATOM 2176 C C . ARG A 1 280 ? 7.663 -1.953 -6.205 1.00 98.31 280 ARG A C 1
ATOM 2178 O O . ARG A 1 280 ? 8.267 -2.232 -7.236 1.00 98.31 280 ARG A O 1
ATOM 2185 N N . MET A 1 281 ? 6.348 -1.755 -6.188 1.00 98.56 281 MET A N 1
ATOM 2186 C CA . MET A 1 281 ? 5.432 -2.008 -7.297 1.00 98.56 281 MET A CA 1
ATOM 2187 C C . MET A 1 281 ? 5.212 -0.734 -8.120 1.00 98.56 281 MET A C 1
ATOM 2189 O O . MET A 1 281 ? 4.130 -0.145 -8.091 1.00 98.56 281 MET A O 1
ATOM 2193 N N . VAL A 1 282 ? 6.267 -0.286 -8.812 1.00 98.75 282 VAL A N 1
ATOM 2194 C CA . VAL A 1 282 ? 6.298 0.964 -9.594 1.00 98.75 282 VAL A CA 1
ATOM 2195 C C . VAL A 1 282 ? 5.108 1.060 -10.550 1.00 98.75 282 VAL A C 1
ATOM 2197 O O . VAL A 1 282 ? 4.904 0.189 -11.397 1.00 98.75 282 VAL A O 1
ATOM 2200 N N . LYS A 1 283 ? 4.327 2.131 -10.399 1.00 98.88 283 LYS A N 1
ATOM 2201 C CA . LYS A 1 283 ? 3.230 2.507 -11.297 1.00 98.88 283 LYS A CA 1
ATOM 2202 C C . LYS A 1 283 ? 3.752 3.298 -12.488 1.00 98.88 283 LYS A C 1
ATOM 2204 O O . LYS A 1 283 ? 4.867 3.809 -12.431 1.00 98.88 283 LYS A O 1
ATOM 2209 N N . TRP A 1 284 ? 2.934 3.379 -13.540 1.00 98.62 284 TRP A N 1
ATOM 2210 C CA . TRP A 1 284 ? 3.246 4.148 -14.746 1.00 98.62 284 TRP A CA 1
ATOM 2211 C C . TRP A 1 284 ? 4.641 3.783 -15.270 1.00 98.62 284 TRP A C 1
ATOM 2213 O O . TRP A 1 284 ? 5.510 4.629 -15.483 1.00 98.62 284 TRP A O 1
ATOM 2223 N N . LEU A 1 285 ? 4.877 2.479 -15.417 1.00 98.75 285 LEU A N 1
ATOM 2224 C CA . LEU A 1 285 ? 6.199 1.929 -15.675 1.00 98.75 285 LEU A CA 1
ATOM 2225 C C . LEU A 1 285 ? 6.711 2.371 -17.051 1.00 98.75 285 LEU A C 1
ATOM 2227 O O . LEU A 1 285 ? 6.063 2.135 -18.073 1.00 98.75 285 LEU A O 1
ATOM 2231 N N . LYS A 1 286 ? 7.905 2.969 -17.088 1.00 98.31 286 LYS A N 1
ATOM 2232 C CA . LYS A 1 286 ? 8.568 3.403 -18.328 1.00 98.31 286 LYS A CA 1
ATOM 2233 C C . LYS A 1 286 ? 9.822 2.619 -18.646 1.00 98.31 286 LYS A C 1
ATOM 2235 O O . LYS A 1 286 ? 10.084 2.383 -19.827 1.00 98.31 286 LYS A O 1
ATOM 2240 N N . ARG A 1 287 ? 10.614 2.247 -17.638 1.00 98.44 287 ARG A N 1
ATOM 2241 C CA . ARG A 1 287 ? 11.906 1.587 -17.861 1.00 98.44 287 ARG A CA 1
ATOM 2242 C C . ARG A 1 287 ? 12.136 0.442 -16.890 1.00 98.44 287 ARG A C 1
ATOM 2244 O O . ARG A 1 287 ? 11.816 0.538 -15.707 1.00 98.44 287 ARG A O 1
ATOM 2251 N N . ILE A 1 288 ? 12.743 -0.611 -17.420 1.00 98.88 288 ILE A N 1
ATOM 2252 C CA . ILE A 1 288 ? 13.312 -1.737 -16.695 1.00 98.88 288 ILE A CA 1
ATOM 2253 C C . ILE A 1 288 ? 14.786 -1.821 -17.091 1.00 98.88 288 ILE A C 1
ATOM 2255 O O . ILE A 1 288 ? 15.112 -2.019 -18.263 1.00 98.88 288 ILE A O 1
ATOM 2259 N N . VAL A 1 289 ? 15.690 -1.656 -16.133 1.00 98.81 289 VAL A N 1
ATOM 2260 C CA . VAL A 1 289 ? 17.134 -1.608 -16.390 1.00 98.81 289 VAL A CA 1
ATOM 2261 C C . VAL A 1 289 ? 17.815 -2.713 -15.602 1.00 98.81 289 VAL A C 1
ATOM 2263 O O . VAL A 1 289 ? 17.689 -2.766 -14.384 1.00 98.81 289 VAL A O 1
ATOM 2266 N N . VAL A 1 290 ? 18.536 -3.603 -16.283 1.00 98.81 290 VAL A N 1
ATOM 2267 C CA . VAL A 1 290 ? 19.354 -4.621 -15.608 1.00 98.81 290 VAL A CA 1
ATOM 2268 C C . VAL A 1 290 ? 20.731 -4.032 -15.320 1.00 98.81 290 VAL A C 1
ATOM 2270 O O . VAL A 1 290 ? 21.396 -3.561 -16.242 1.00 98.81 290 VAL A O 1
ATOM 2273 N N . THR A 1 291 ? 21.167 -4.067 -14.065 1.00 98.50 291 THR A N 1
ATOM 2274 C CA . THR A 1 291 ? 22.356 -3.343 -13.588 1.00 98.50 291 THR A CA 1
ATOM 2275 C C . THR A 1 291 ? 23.264 -4.212 -12.714 1.00 98.50 291 THR A C 1
ATOM 2277 O O . THR A 1 291 ? 22.858 -5.265 -12.210 1.00 98.50 291 THR A O 1
ATOM 2280 N N . GLU A 1 292 ? 24.508 -3.756 -12.549 1.00 98.12 292 GLU A N 1
ATOM 2281 C CA . GLU A 1 292 ? 25.471 -4.277 -11.563 1.00 98.12 292 GLU A CA 1
ATOM 2282 C C . GLU A 1 292 ? 25.151 -3.833 -10.144 1.00 98.12 292 GLU A C 1
ATOM 2284 O O . GLU A 1 292 ? 25.293 -4.614 -9.208 1.00 98.12 292 GLU A O 1
ATOM 2289 N N . LEU A 1 293 ? 24.697 -2.593 -9.992 1.00 95.69 293 LEU A N 1
ATOM 2290 C CA . LEU A 1 293 ? 24.437 -1.982 -8.699 1.00 95.69 293 LEU A CA 1
ATOM 2291 C C . LEU A 1 293 ? 22.940 -1.861 -8.442 1.00 95.69 293 LEU A C 1
ATOM 2293 O O . LEU A 1 293 ? 22.132 -1.802 -9.376 1.00 95.69 293 LEU A O 1
ATOM 2297 N N . GLU A 1 294 ? 22.594 -1.813 -7.161 1.00 93.50 294 GLU A N 1
ATOM 2298 C CA . GLU A 1 294 ? 21.261 -1.456 -6.696 1.00 93.50 294 GLU A CA 1
ATOM 2299 C C . GLU A 1 294 ? 20.850 -0.064 -7.211 1.00 93.50 294 GLU A C 1
ATOM 2301 O O . GLU A 1 294 ? 21.693 0.786 -7.501 1.00 93.50 294 GLU A O 1
ATOM 2306 N N . CYS A 1 295 ? 19.541 0.155 -7.358 1.00 92.94 295 CYS A N 1
ATOM 2307 C CA . CYS A 1 295 ? 18.985 1.428 -7.813 1.00 92.94 295 CYS A CA 1
ATOM 2308 C C . CYS A 1 295 ? 19.473 2.595 -6.947 1.00 92.94 295 CYS A C 1
ATOM 2310 O O . CYS A 1 295 ? 19.266 2.600 -5.737 1.00 92.94 295 CYS A O 1
ATOM 2312 N N . ASP A 1 296 ? 20.045 3.617 -7.576 1.00 91.56 296 ASP A N 1
ATOM 2313 C CA . ASP A 1 296 ? 20.561 4.807 -6.900 1.00 91.56 296 ASP A CA 1
ATOM 2314 C C . ASP A 1 296 ? 19.512 5.920 -6.718 1.00 91.56 296 ASP A C 1
ATOM 2316 O O . ASP A 1 296 ? 19.816 7.031 -6.279 1.00 91.56 296 ASP A O 1
ATOM 2320 N N . ASN A 1 297 ? 18.255 5.621 -7.046 1.00 93.69 297 ASN A N 1
ATOM 2321 C CA . ASN A 1 297 ? 17.165 6.580 -7.026 1.00 93.69 297 ASN A CA 1
ATOM 2322 C C . ASN A 1 297 ? 16.891 7.122 -5.613 1.00 93.69 297 ASN A C 1
ATOM 2324 O O . ASN A 1 297 ? 16.892 6.383 -4.625 1.00 93.69 297 ASN A O 1
ATOM 2328 N N . HIS A 1 298 ? 16.551 8.410 -5.528 1.00 92.25 298 HIS A N 1
ATOM 2329 C CA . HIS A 1 298 ? 16.219 9.073 -4.269 1.00 92.25 298 HIS A CA 1
ATOM 2330 C C . HIS A 1 298 ? 15.161 8.313 -3.459 1.00 92.25 298 HIS A C 1
ATOM 2332 O O . HIS A 1 298 ? 15.352 8.095 -2.265 1.00 92.25 298 HIS A O 1
ATOM 2338 N N . TYR A 1 299 ? 14.083 7.854 -4.099 1.00 93.56 299 TYR A N 1
ATOM 2339 C CA . TYR A 1 299 ? 12.995 7.126 -3.439 1.00 93.56 299 TYR A CA 1
ATOM 2340 C C . TYR A 1 299 ? 13.372 5.695 -3.032 1.00 93.56 299 TYR A C 1
ATOM 2342 O O . TYR A 1 299 ? 12.696 5.091 -2.198 1.00 93.56 299 TYR A O 1
ATOM 2350 N N . HIS A 1 300 ? 14.460 5.147 -3.578 1.00 94.75 300 HIS A N 1
ATOM 2351 C CA . HIS A 1 300 ? 15.009 3.868 -3.141 1.00 94.75 300 HIS A CA 1
ATOM 2352 C C . HIS A 1 300 ? 15.807 3.996 -1.830 1.00 94.75 300 HIS A C 1
ATOM 2354 O O . HIS A 1 300 ? 15.751 3.114 -0.969 1.00 94.75 300 HIS A O 1
ATOM 2360 N N . TYR A 1 301 ? 16.520 5.112 -1.643 1.00 91.25 301 TYR A N 1
ATOM 2361 C CA . TYR A 1 301 ? 17.313 5.367 -0.436 1.00 91.25 301 TYR A CA 1
ATOM 2362 C C . TYR A 1 301 ? 16.539 6.090 0.666 1.00 91.25 301 TYR A C 1
ATOM 2364 O O . TYR A 1 301 ? 16.575 5.672 1.821 1.00 91.25 301 TYR A O 1
ATOM 2372 N N . LYS A 1 302 ? 15.841 7.175 0.329 1.00 89.06 302 LYS A N 1
ATOM 2373 C CA . LYS A 1 302 ? 15.220 8.105 1.287 1.00 89.06 302 LYS A CA 1
ATOM 2374 C C . LYS A 1 302 ? 13.775 7.750 1.655 1.00 89.06 302 LYS A C 1
ATOM 2376 O O . LYS A 1 302 ? 13.140 8.492 2.396 1.00 89.06 302 LYS A O 1
ATOM 2381 N N . ASP A 1 303 ? 13.261 6.622 1.170 1.00 91.94 303 ASP A N 1
ATOM 2382 C CA . ASP A 1 303 ? 11.928 6.105 1.493 1.00 91.94 303 ASP A CA 1
ATOM 2383 C C . ASP A 1 303 ? 11.968 4.571 1.664 1.00 91.94 303 ASP A C 1
ATOM 2385 O O . ASP A 1 303 ? 12.960 3.919 1.340 1.00 91.94 303 ASP A O 1
ATOM 2389 N N . ASN A 1 304 ? 10.882 3.977 2.163 1.00 95.56 304 ASN A N 1
ATOM 2390 C CA . ASN A 1 304 ? 10.678 2.525 2.239 1.00 95.56 304 ASN A CA 1
ATOM 2391 C C . ASN A 1 304 ? 11.796 1.745 2.969 1.00 95.56 304 ASN A C 1
ATOM 2393 O O . ASN A 1 304 ? 12.293 0.729 2.464 1.00 95.56 304 ASN A O 1
ATOM 2397 N N . ARG A 1 305 ? 12.157 2.207 4.176 1.00 96.12 305 ARG A N 1
ATOM 2398 C CA . ARG A 1 305 ? 13.130 1.567 5.082 1.00 96.12 305 ARG A CA 1
ATOM 2399 C C . ARG A 1 305 ? 12.603 1.432 6.508 1.00 96.12 305 ARG A C 1
ATOM 2401 O O . ARG A 1 305 ? 11.793 2.251 6.928 1.00 96.12 305 ARG A O 1
ATOM 2408 N N . VAL A 1 306 ? 13.102 0.452 7.259 1.00 97.19 306 VAL A N 1
ATOM 2409 C CA . VAL A 1 306 ? 12.915 0.347 8.719 1.00 97.19 306 VAL A CA 1
ATOM 2410 C C . VAL A 1 306 ? 14.263 0.577 9.387 1.00 97.19 306 VAL A C 1
ATOM 2412 O O . VAL A 1 306 ? 15.095 -0.321 9.437 1.00 97.19 306 VAL A O 1
ATOM 2415 N N . LEU A 1 307 ? 14.492 1.797 9.869 1.00 96.75 307 LEU A N 1
ATOM 2416 C CA . LEU A 1 307 ? 15.715 2.137 10.600 1.00 96.75 307 LEU A CA 1
ATOM 2417 C C . LEU A 1 307 ? 15.602 1.713 12.075 1.00 96.75 307 LEU A C 1
ATOM 2419 O O . LEU A 1 307 ? 14.485 1.625 12.591 1.00 96.75 307 LEU A O 1
ATOM 2423 N N . PRO A 1 308 ? 16.719 1.494 12.790 1.00 96.75 308 PRO A N 1
ATOM 2424 C CA . PRO A 1 308 ? 16.679 1.246 14.228 1.00 96.75 308 PRO A CA 1
ATOM 2425 C C . PRO A 1 308 ? 15.977 2.371 15.003 1.00 96.75 308 PRO A C 1
ATOM 2427 O O . PRO A 1 308 ? 16.055 3.545 14.644 1.00 96.75 308 PRO A O 1
ATOM 2430 N N . SER A 1 309 ? 15.318 2.018 16.106 1.00 95.19 309 SER A N 1
ATOM 2431 C CA . SER A 1 309 ? 14.422 2.909 16.863 1.00 95.19 309 SER A CA 1
ATOM 2432 C C . SER A 1 309 ? 15.075 4.181 17.417 1.00 95.19 309 SER A C 1
ATOM 2434 O O . SER A 1 309 ? 14.403 5.198 17.591 1.00 95.19 309 SER A O 1
ATOM 2436 N N . HIS A 1 310 ? 16.381 4.149 17.684 1.00 94.19 310 HIS A N 1
ATOM 2437 C CA . HIS A 1 310 ? 17.137 5.300 18.183 1.00 94.19 310 HIS A CA 1
ATOM 2438 C C . HIS A 1 310 ? 17.491 6.314 17.083 1.00 94.19 310 HIS A C 1
ATOM 2440 O O . HIS A 1 310 ? 17.874 7.440 17.397 1.00 94.19 310 HIS A O 1
ATOM 2446 N N . VAL A 1 311 ? 17.365 5.944 15.805 1.00 95.12 311 VAL A N 1
ATOM 2447 C CA . VAL A 1 311 ? 17.795 6.779 14.682 1.00 95.12 311 VAL A CA 1
ATOM 2448 C C . VAL A 1 311 ? 16.783 7.898 14.422 1.00 95.12 311 VAL A C 1
ATOM 2450 O O . VAL A 1 311 ? 15.620 7.654 14.091 1.00 95.12 311 VAL A O 1
ATOM 2453 N N . SER A 1 312 ? 17.235 9.147 14.567 1.00 90.94 312 SER A N 1
ATOM 2454 C CA . SER A 1 312 ? 16.483 10.355 14.203 1.00 90.94 312 SER A CA 1
ATOM 2455 C C . SER A 1 312 ? 16.725 10.748 12.734 1.00 90.94 312 SER A C 1
ATOM 2457 O O . SER A 1 312 ? 17.651 10.219 12.116 1.00 90.94 312 SER A O 1
ATOM 2459 N N . PRO A 1 313 ? 15.942 11.678 12.145 1.00 87.44 313 PRO A N 1
ATOM 2460 C CA . PRO A 1 313 ? 16.243 12.223 10.817 1.00 87.44 313 PRO A CA 1
ATOM 2461 C C . PRO A 1 313 ? 17.665 12.781 10.684 1.00 87.44 313 PRO A C 1
ATOM 2463 O O . PRO A 1 313 ? 18.309 12.585 9.654 1.00 87.44 313 PRO A O 1
ATOM 2466 N N . GLU A 1 314 ? 18.139 13.482 11.714 1.00 90.88 314 GLU A N 1
ATOM 2467 C CA . GLU A 1 314 ? 19.463 14.105 11.763 1.00 90.88 314 GLU A CA 1
ATOM 2468 C C . GLU A 1 314 ? 20.541 13.025 11.736 1.00 90.88 314 GLU A C 1
ATOM 2470 O O . GLU A 1 314 ? 21.341 12.989 10.801 1.00 90.88 314 GLU A O 1
ATOM 2475 N N . LEU A 1 315 ? 20.462 12.061 12.661 1.00 93.81 315 LEU A N 1
ATOM 2476 C CA . LEU A 1 315 ? 21.404 10.946 12.728 1.00 93.81 315 LEU A CA 1
ATOM 2477 C C . LEU A 1 315 ? 21.386 10.111 11.441 1.00 93.81 315 LEU A C 1
ATOM 2479 O O . LEU A 1 315 ? 22.433 9.710 10.935 1.00 93.81 315 LEU A O 1
ATOM 2483 N N . ALA A 1 316 ? 20.199 9.890 10.862 1.00 93.44 316 ALA A N 1
ATOM 2484 C CA . ALA A 1 316 ? 20.049 9.152 9.614 1.00 93.44 316 ALA A CA 1
ATOM 2485 C C . ALA A 1 316 ? 20.823 9.798 8.454 1.00 93.44 316 ALA A C 1
ATOM 2487 O O . ALA A 1 316 ? 21.360 9.091 7.596 1.00 93.44 316 ALA A O 1
ATOM 2488 N N . ASN A 1 317 ? 20.869 11.133 8.419 1.00 90.44 317 ASN A N 1
ATOM 2489 C CA . ASN A 1 317 ? 21.623 11.888 7.425 1.00 90.44 317 ASN A CA 1
ATOM 2490 C C . ASN A 1 317 ? 23.120 11.944 7.754 1.00 90.44 317 ASN A C 1
ATOM 2492 O O . ASN A 1 317 ? 23.919 11.687 6.859 1.00 90.44 317 ASN A O 1
ATOM 2496 N N . GLU A 1 318 ? 23.483 12.235 9.004 1.00 94.81 318 GLU A N 1
ATOM 2497 C CA . GLU A 1 318 ? 24.877 12.372 9.454 1.00 94.81 318 GLU A CA 1
ATOM 2498 C C . GLU A 1 318 ? 25.679 11.073 9.286 1.00 94.81 318 GLU A C 1
ATOM 2500 O O . GLU A 1 318 ? 26.802 11.100 8.790 1.00 94.81 318 GLU A O 1
ATOM 2505 N N . GLU A 1 319 ? 25.088 9.922 9.620 1.00 96.12 319 GLU A N 1
ATOM 2506 C CA . GLU A 1 319 ? 25.766 8.615 9.575 1.00 96.12 319 GLU A CA 1
ATOM 2507 C C . GLU A 1 319 ? 25.386 7.754 8.354 1.00 96.12 319 GLU A C 1
ATOM 2509 O O . GLU A 1 319 ? 25.691 6.554 8.295 1.00 96.12 319 GLU A O 1
ATOM 2514 N N . GLY A 1 320 ? 24.674 8.339 7.386 1.00 95.00 320 GLY A N 1
ATOM 2515 C CA . GLY A 1 320 ? 24.346 7.682 6.120 1.00 95.00 320 GLY A CA 1
ATOM 2516 C C . GLY A 1 320 ? 23.452 6.441 6.244 1.00 95.00 320 GLY A C 1
ATOM 2517 O O . GLY A 1 320 ? 23.530 5.549 5.400 1.00 95.00 320 GLY A O 1
ATOM 2518 N N . TRP A 1 321 ? 22.582 6.361 7.258 1.00 95.81 321 TRP A N 1
ATOM 2519 C CA . TRP A 1 321 ? 21.698 5.204 7.493 1.00 95.81 321 TRP A CA 1
ATOM 2520 C C . TRP A 1 321 ? 20.808 4.857 6.294 1.00 95.81 321 TRP A C 1
ATOM 2522 O O . TRP A 1 321 ? 20.517 3.688 6.047 1.00 95.81 321 TRP A O 1
ATOM 2532 N N . TRP A 1 322 ? 20.420 5.864 5.510 1.00 93.62 322 TRP A N 1
ATOM 2533 C CA . TRP A 1 322 ? 19.625 5.706 4.290 1.00 93.62 322 TRP A CA 1
ATOM 2534 C C . TRP A 1 322 ? 20.295 4.867 3.200 1.00 93.62 322 TRP A C 1
ATOM 2536 O O . TRP A 1 322 ? 19.607 4.412 2.298 1.00 93.62 322 TRP A O 1
ATOM 2546 N N . TYR A 1 323 ? 21.611 4.666 3.262 1.00 93.94 323 TYR A N 1
ATOM 2547 C CA . TYR A 1 323 ? 22.380 3.949 2.241 1.00 93.94 323 TYR A CA 1
ATOM 2548 C C . TYR A 1 323 ? 22.786 2.537 2.685 1.00 93.94 323 TYR A C 1
ATOM 2550 O O . TYR A 1 323 ? 23.523 1.855 1.981 1.00 93.94 323 TYR A O 1
ATOM 2558 N N . ARG A 1 324 ? 22.302 2.082 3.849 1.00 94.31 324 ARG A N 1
ATOM 2559 C CA . ARG A 1 324 ? 22.611 0.760 4.413 1.00 94.31 324 ARG A CA 1
ATOM 2560 C C . ARG A 1 324 ? 21.557 -0.275 3.988 1.00 94.31 324 ARG A C 1
ATOM 2562 O O . ARG A 1 324 ? 20.388 -0.107 4.355 1.00 94.31 324 ARG A O 1
ATOM 2569 N N . PRO A 1 325 ? 21.902 -1.287 3.174 1.00 91.50 325 PRO A N 1
ATOM 2570 C CA . PRO A 1 325 ? 20.928 -2.152 2.501 1.00 91.50 325 PRO A CA 1
ATOM 2571 C C . PRO A 1 325 ? 20.096 -3.025 3.452 1.00 91.50 325 PRO A C 1
ATOM 2573 O O . PRO A 1 325 ? 18.987 -3.420 3.104 1.00 91.50 325 PRO A O 1
ATOM 2576 N N . GLU A 1 326 ? 20.568 -3.271 4.675 1.00 94.00 326 GLU A N 1
ATOM 2577 C CA . GLU A 1 326 ? 19.908 -4.120 5.676 1.00 94.00 326 GLU A CA 1
ATOM 2578 C C . GLU A 1 326 ? 18.540 -3.576 6.110 1.00 94.00 326 GLU A C 1
ATOM 2580 O O . GLU A 1 326 ? 17.685 -4.327 6.574 1.00 94.00 326 GLU A O 1
ATOM 2585 N N . TYR A 1 327 ? 18.318 -2.271 5.944 1.00 95.81 327 TYR A N 1
ATOM 2586 C CA . TYR A 1 327 ? 17.080 -1.602 6.344 1.00 95.81 327 TYR A CA 1
ATOM 2587 C C . TYR A 1 327 ? 16.077 -1.449 5.200 1.00 95.81 327 TYR A C 1
ATOM 2589 O O . TYR A 1 327 ? 15.011 -0.865 5.404 1.00 95.81 327 TYR A O 1
ATOM 2597 N N . ILE A 1 328 ? 16.401 -1.931 3.996 1.00 95.94 328 ILE A N 1
ATOM 2598 C CA . ILE A 1 328 ? 15.508 -1.888 2.836 1.00 95.94 328 ILE A CA 1
ATOM 2599 C C . ILE A 1 328 ? 14.318 -2.805 3.075 1.00 95.94 328 ILE A C 1
ATOM 2601 O O . ILE A 1 328 ? 14.468 -4.002 3.309 1.00 95.94 328 ILE A O 1
ATOM 2605 N N . ILE A 1 329 ? 13.111 -2.262 2.926 1.00 97.56 329 ILE A N 1
ATOM 2606 C CA . ILE A 1 329 ? 11.911 -3.093 2.979 1.00 97.56 329 ILE A CA 1
ATOM 2607 C C . ILE A 1 329 ? 11.658 -3.686 1.598 1.00 97.56 329 ILE A C 1
ATOM 2609 O O . ILE A 1 329 ? 11.494 -2.956 0.618 1.00 97.56 329 ILE A O 1
ATOM 2613 N N . ASN A 1 330 ? 11.597 -5.007 1.524 1.00 97.31 330 ASN A N 1
ATOM 2614 C CA . ASN A 1 330 ? 11.195 -5.734 0.329 1.00 97.31 330 ASN A CA 1
ATOM 2615 C C . ASN A 1 330 ? 9.892 -6.470 0.626 1.00 97.31 330 ASN A C 1
ATOM 2617 O O . ASN A 1 330 ? 8.816 -5.972 0.300 1.00 97.31 330 ASN A O 1
ATOM 2621 N N . GLU A 1 331 ? 9.993 -7.602 1.314 1.00 98.19 331 GLU A N 1
ATOM 2622 C CA . GLU A 1 331 ? 8.843 -8.384 1.755 1.00 98.19 331 GLU A CA 1
ATOM 2623 C C . GLU A 1 331 ? 8.110 -7.722 2.927 1.00 98.19 331 GLU A C 1
ATOM 2625 O O . GLU A 1 331 ? 8.713 -7.036 3.755 1.00 98.19 331 GLU A O 1
ATOM 2630 N N . LEU A 1 332 ? 6.799 -7.949 2.999 1.00 98.69 332 LEU A N 1
ATOM 2631 C CA . LEU A 1 332 ? 5.981 -7.566 4.149 1.00 98.69 332 LEU A CA 1
ATOM 2632 C C . LEU A 1 332 ? 6.323 -8.415 5.388 1.00 98.69 332 LEU A C 1
ATOM 2634 O O . LEU A 1 332 ? 6.696 -9.586 5.278 1.00 98.69 332 LEU A O 1
ATOM 2638 N N . ASN A 1 333 ? 6.146 -7.833 6.575 1.00 98.31 333 ASN A N 1
ATOM 2639 C CA . ASN A 1 333 ? 6.099 -8.580 7.829 1.00 98.31 333 ASN A CA 1
ATOM 2640 C C . ASN A 1 333 ? 4.691 -9.159 8.053 1.00 98.31 333 ASN A C 1
ATOM 2642 O O . ASN A 1 333 ? 3.723 -8.725 7.426 1.00 98.31 333 ASN A O 1
ATOM 2646 N N . ILE A 1 334 ? 4.590 -10.138 8.953 1.00 98.75 334 ILE A N 1
ATOM 2647 C CA . ILE A 1 334 ? 3.305 -10.651 9.440 1.00 98.75 334 ILE A CA 1
ATOM 2648 C C . ILE A 1 334 ? 2.539 -9.529 10.153 1.00 98.75 334 ILE A C 1
ATOM 2650 O O . ILE A 1 334 ? 3.112 -8.803 10.975 1.00 98.75 334 ILE A O 1
ATOM 2654 N N . ASN A 1 335 ? 1.255 -9.375 9.835 1.00 98.81 335 ASN A N 1
ATOM 2655 C CA . ASN A 1 335 ? 0.380 -8.372 10.435 1.00 98.81 335 ASN A CA 1
ATOM 2656 C C . ASN A 1 335 ? -1.053 -8.902 10.563 1.00 98.81 335 ASN A C 1
ATOM 2658 O O . ASN A 1 335 ? -1.485 -9.748 9.780 1.00 98.81 335 ASN A O 1
ATOM 2662 N N . SER A 1 336 ? -1.795 -8.364 11.525 1.00 98.88 336 SER A N 1
ATOM 2663 C CA . SER A 1 336 ? -3.217 -8.638 11.734 1.00 98.88 336 SER A CA 1
ATOM 2664 C C . SER A 1 336 ? -3.904 -7.443 12.381 1.00 98.88 336 SER A C 1
ATOM 2666 O O . SER A 1 336 ? -3.269 -6.656 13.090 1.00 98.88 336 SER A O 1
ATOM 2668 N N . VAL A 1 337 ? -5.194 -7.291 12.089 1.00 98.88 337 VAL A N 1
ATOM 2669 C CA . VAL A 1 337 ? -6.026 -6.172 12.543 1.00 98.88 337 VAL A CA 1
ATOM 2670 C C . VAL A 1 337 ? -7.407 -6.681 12.921 1.00 98.88 337 VAL A C 1
ATOM 2672 O O . VAL A 1 337 ? -7.976 -7.495 12.198 1.00 98.88 337 VAL A O 1
ATOM 2675 N N . ILE A 1 338 ? -7.945 -6.165 14.028 1.00 98.88 338 ILE A N 1
ATOM 2676 C CA . ILE A 1 338 ? -9.344 -6.348 14.434 1.00 98.88 338 ILE A CA 1
ATOM 2677 C C . ILE A 1 338 ? -10.185 -5.332 13.666 1.00 98.88 338 ILE A C 1
ATOM 2679 O O . ILE A 1 338 ? -9.905 -4.136 13.706 1.00 98.88 338 ILE A O 1
ATOM 2683 N N . THR A 1 339 ? -11.215 -5.796 12.968 1.00 98.44 339 THR A N 1
ATOM 2684 C CA . THR A 1 339 ? -12.123 -4.937 12.191 1.00 98.44 339 THR A CA 1
ATOM 2685 C C . THR A 1 339 ? -13.544 -4.945 12.731 1.00 98.44 339 THR A C 1
ATOM 2687 O O . THR A 1 339 ? -14.293 -4.005 12.491 1.00 98.44 339 THR A O 1
ATOM 2690 N N . THR A 1 340 ? -13.904 -6.004 13.453 1.00 98.19 340 THR A N 1
ATOM 2691 C CA . THR A 1 340 ? -15.174 -6.148 14.159 1.00 98.19 340 THR A CA 1
ATOM 2692 C C . THR A 1 340 ? -14.846 -6.597 15.577 1.00 98.19 340 THR A C 1
ATOM 2694 O O . THR A 1 340 ? -14.214 -7.646 15.720 1.00 98.19 340 THR A O 1
ATOM 2697 N N . PRO A 1 341 ? -15.202 -5.825 16.612 1.00 97.62 341 PRO A N 1
ATOM 2698 C CA . PRO A 1 341 ? -16.059 -4.632 16.581 1.00 97.62 341 PRO A CA 1
ATOM 2699 C C . PRO A 1 341 ? -15.433 -3.431 15.864 1.00 97.62 341 PRO A C 1
ATOM 2701 O O . PRO A 1 341 ? -14.210 -3.292 15.830 1.00 97.62 341 PRO A O 1
ATOM 2704 N N . CYS A 1 342 ? -16.268 -2.581 15.262 1.00 96.69 342 CYS A N 1
ATOM 2705 C CA . CYS A 1 342 ? -15.841 -1.332 14.627 1.00 96.69 342 CYS A CA 1
ATOM 2706 C C . CYS A 1 342 ? -15.484 -0.269 15.677 1.00 96.69 342 CYS A C 1
ATOM 2708 O O . CYS A 1 342 ? -15.890 -0.349 16.836 1.00 96.69 342 CYS A O 1
ATOM 2710 N N . HIS A 1 343 ? -14.751 0.771 15.266 1.00 96.81 343 HIS A N 1
ATOM 2711 C CA . HIS A 1 343 ? -14.565 1.938 16.126 1.00 96.81 343 HIS A CA 1
ATOM 2712 C C . HIS A 1 343 ? -15.910 2.595 16.449 1.00 96.81 343 HIS A C 1
ATOM 2714 O O . HIS A 1 343 ? -16.714 2.817 15.546 1.00 96.81 343 HIS A O 1
ATOM 2720 N N . ASP A 1 344 ? -16.116 2.901 17.728 1.00 95.12 344 ASP A N 1
ATOM 2721 C CA . ASP A 1 344 ? -17.335 3.471 18.301 1.00 95.12 344 ASP A CA 1
ATOM 2722 C C . ASP A 1 344 ? -18.584 2.593 18.100 1.00 95.12 344 ASP A C 1
ATOM 2724 O O . ASP A 1 344 ? -19.708 3.033 18.347 1.00 95.12 344 ASP A O 1
ATOM 2728 N N . GLU A 1 345 ? -18.405 1.321 17.718 1.00 95.50 345 GLU A N 1
ATOM 2729 C CA . GLU A 1 345 ? -19.478 0.337 17.790 1.00 95.50 345 GLU A CA 1
ATOM 2730 C C . GLU A 1 345 ? -19.909 0.172 19.245 1.00 95.50 345 GLU A C 1
ATOM 2732 O O . GLU A 1 345 ? -19.075 0.098 20.149 1.00 95.50 345 GLU A O 1
ATOM 2737 N N . ILE A 1 346 ? -21.221 0.103 19.458 1.00 94.56 346 ILE A N 1
ATOM 2738 C CA . ILE A 1 346 ? -21.823 -0.112 20.766 1.00 94.56 346 ILE A CA 1
ATOM 2739 C C . ILE A 1 346 ? -22.531 -1.462 20.741 1.00 94.56 346 ILE A C 1
ATOM 2741 O O . ILE A 1 346 ? -23.539 -1.625 20.053 1.00 94.56 346 ILE A O 1
ATOM 2745 N N . LEU A 1 347 ? -22.048 -2.401 21.550 1.00 93.50 347 LEU A N 1
ATOM 2746 C CA . LEU A 1 347 ? -22.745 -3.649 21.838 1.00 93.50 347 LEU A CA 1
ATOM 2747 C C . LEU A 1 347 ? -23.652 -3.443 23.061 1.00 93.50 347 LEU A C 1
ATOM 2749 O O . LEU A 1 347 ? -23.133 -3.281 24.171 1.00 93.50 347 LEU A O 1
ATOM 2753 N N . PRO A 1 348 ? -24.990 -3.414 22.908 1.00 91.94 348 PRO A N 1
ATOM 2754 C CA . PRO A 1 348 ? -25.884 -3.307 24.055 1.00 91.94 348 PRO A CA 1
ATOM 2755 C C . PRO A 1 348 ? -25.769 -4.556 24.931 1.00 91.94 348 PRO A C 1
ATOM 2757 O O . PRO A 1 348 ? -25.606 -5.662 24.419 1.00 91.94 348 PRO A O 1
ATOM 2760 N N . ILE A 1 349 ? -25.879 -4.393 26.248 1.00 89.25 349 ILE A N 1
ATOM 2761 C CA . ILE A 1 349 ? -25.854 -5.490 27.219 1.00 89.25 349 ILE A CA 1
ATOM 2762 C C . ILE A 1 349 ? -27.285 -5.705 27.700 1.00 89.25 349 ILE A C 1
ATOM 2764 O O . ILE A 1 349 ? -27.782 -5.000 28.580 1.00 89.25 349 ILE A O 1
ATOM 2768 N N . ASN A 1 350 ? -27.976 -6.661 27.091 1.00 88.75 350 ASN A N 1
ATOM 2769 C CA . ASN A 1 350 ? -29.352 -7.001 27.427 1.00 88.75 350 ASN A CA 1
ATOM 2770 C C . ASN A 1 350 ? -29.577 -8.508 27.273 1.00 88.75 350 ASN A C 1
ATOM 2772 O O . ASN A 1 350 ? -28.704 -9.234 26.807 1.00 88.75 350 ASN A O 1
ATOM 2776 N N . SER A 1 351 ? -30.764 -8.980 27.654 1.00 85.94 351 SER A N 1
ATOM 2777 C CA . SER A 1 351 ? -31.095 -10.406 27.615 1.00 85.94 351 SER A CA 1
ATOM 2778 C C . SER A 1 351 ? -30.961 -11.035 26.228 1.00 85.94 351 SER A C 1
ATOM 2780 O O . SER A 1 351 ? -30.784 -12.243 26.150 1.00 85.94 351 SER A O 1
ATOM 2782 N N . TRP A 1 352 ? -31.047 -10.262 25.144 1.00 85.88 352 TRP A N 1
ATOM 2783 C CA . TRP A 1 352 ? -30.882 -10.779 23.789 1.00 85.88 352 TRP A CA 1
ATOM 2784 C C . TRP A 1 352 ? -29.410 -10.971 23.421 1.00 85.88 352 TRP A C 1
ATOM 2786 O O . TRP A 1 352 ? -29.040 -12.024 22.902 1.00 85.88 352 TRP A O 1
ATOM 2796 N N . THR A 1 353 ? -28.565 -9.975 23.694 1.00 87.31 353 THR A N 1
ATOM 2797 C CA . THR A 1 353 ? -27.139 -10.024 23.347 1.00 87.31 353 THR A CA 1
ATOM 2798 C C . THR A 1 353 ? -26.338 -10.931 24.268 1.00 87.31 353 THR A C 1
ATOM 2800 O O . THR A 1 353 ? -25.418 -11.581 23.797 1.00 87.31 353 THR A O 1
ATOM 2803 N N . THR A 1 354 ? -26.698 -11.052 25.549 1.00 88.56 354 THR A N 1
ATOM 2804 C CA . THR A 1 354 ? -25.968 -11.915 26.495 1.00 88.56 354 THR A CA 1
ATOM 2805 C C . THR A 1 354 ? -26.252 -13.410 26.337 1.00 88.56 354 THR A C 1
ATOM 2807 O O . THR A 1 354 ? -25.613 -14.213 27.006 1.00 88.56 354 THR A O 1
ATOM 2810 N N . GLN A 1 355 ? -27.202 -13.800 25.479 1.00 89.56 355 GLN A N 1
ATOM 2811 C CA . GLN A 1 355 ? -27.530 -15.204 25.187 1.00 89.56 355 GLN A CA 1
ATOM 2812 C C . GLN A 1 355 ? -26.832 -15.744 23.930 1.00 89.56 355 GLN A C 1
ATOM 2814 O O . GLN A 1 355 ? -27.120 -16.864 23.506 1.00 89.56 355 GLN A O 1
ATOM 2819 N N . ARG A 1 356 ? -25.989 -14.941 23.271 1.00 91.56 356 ARG A N 1
ATOM 2820 C CA . ARG A 1 356 ? -25.319 -15.311 22.021 1.00 91.56 356 ARG A CA 1
ATOM 2821 C C . ARG A 1 356 ? -23.880 -14.806 22.031 1.00 91.56 356 ARG A C 1
ATOM 2823 O O . ARG A 1 356 ? -23.652 -13.699 22.519 1.00 91.56 356 ARG A O 1
ATOM 2830 N N . PRO A 1 357 ? -22.936 -15.542 21.430 1.00 95.31 357 PRO A N 1
ATOM 2831 C CA . PRO A 1 357 ? -21.586 -15.038 21.282 1.00 95.31 357 PRO A CA 1
ATOM 2832 C C . PRO A 1 357 ? -21.553 -13.835 20.333 1.00 95.31 357 PRO A C 1
ATOM 2834 O O . PRO A 1 357 ? -22.289 -13.753 19.343 1.00 95.31 357 PRO A O 1
ATOM 2837 N N . TYR A 1 358 ? -20.655 -12.903 20.629 1.00 96.69 358 TYR A N 1
ATOM 2838 C CA . TYR A 1 358 ? -20.247 -11.851 19.717 1.00 96.69 358 TYR A CA 1
ATOM 2839 C C . TYR A 1 358 ? -19.092 -12.358 18.851 1.00 96.69 358 TYR A C 1
ATOM 2841 O O . TYR A 1 358 ? -18.110 -12.897 19.357 1.00 96.69 358 TYR A O 1
ATOM 2849 N N . VAL A 1 359 ? -19.189 -12.172 17.535 1.00 98.06 359 VAL A N 1
ATOM 2850 C CA . VAL A 1 359 ? -18.162 -12.656 16.606 1.00 98.06 359 VAL A CA 1
ATOM 2851 C C . VAL A 1 359 ? -17.164 -11.543 16.305 1.00 98.06 359 VAL A C 1
ATOM 2853 O O . VAL A 1 359 ? -17.430 -10.657 15.486 1.00 98.06 359 VAL A O 1
ATOM 2856 N N . VAL A 1 360 ? -16.000 -11.621 16.945 1.00 98.50 360 VAL A N 1
ATOM 2857 C CA . VAL A 1 360 ? -14.842 -10.770 16.660 1.00 98.50 360 VAL A CA 1
ATOM 2858 C C . VAL A 1 360 ? -14.239 -11.209 15.326 1.00 98.50 360 VAL A C 1
ATOM 2860 O O . VAL A 1 360 ? -14.107 -12.406 15.065 1.00 98.50 360 VAL A O 1
ATOM 2863 N N . ARG A 1 361 ? -13.900 -10.255 14.454 1.00 98.75 361 ARG A N 1
ATOM 2864 C CA . ARG A 1 361 ? -13.373 -10.531 13.108 1.00 98.75 361 ARG A CA 1
ATOM 2865 C C . ARG A 1 361 ? -12.235 -9.601 12.737 1.00 98.75 361 ARG A C 1
ATOM 2867 O O . ARG A 1 361 ? -12.128 -8.483 13.252 1.00 98.75 361 ARG A O 1
ATOM 2874 N N . GLY A 1 362 ? -11.455 -10.036 11.759 1.00 98.75 362 GLY A N 1
ATOM 2875 C CA . GLY A 1 362 ? -10.427 -9.213 11.155 1.00 98.75 362 GLY A CA 1
ATOM 2876 C C . GLY A 1 362 ? -9.768 -9.854 9.950 1.00 98.75 362 GLY A C 1
ATOM 2877 O O . GLY A 1 362 ? -10.231 -10.867 9.424 1.00 98.75 362 GLY A O 1
ATOM 2878 N N . TYR A 1 363 ? -8.662 -9.251 9.525 1.00 98.88 363 TYR A N 1
ATOM 2879 C CA . TYR A 1 363 ? -7.797 -9.801 8.487 1.00 98.88 363 TYR A CA 1
ATOM 2880 C C . TYR A 1 363 ? -6.370 -9.994 9.017 1.00 98.88 363 TYR A C 1
ATOM 2882 O O . TYR A 1 363 ? -5.966 -9.391 10.020 1.00 98.88 363 TYR A O 1
ATOM 2890 N N . ALA A 1 364 ? -5.599 -10.824 8.321 1.00 98.88 364 ALA A N 1
ATOM 2891 C CA . ALA A 1 364 ? -4.162 -10.988 8.509 1.00 98.88 364 ALA A CA 1
ATOM 2892 C C . ALA A 1 364 ? -3.452 -11.174 7.159 1.00 98.88 364 ALA A C 1
ATOM 2894 O O . ALA A 1 364 ? -4.060 -11.617 6.189 1.00 98.88 364 ALA A O 1
ATOM 2895 N N . TYR A 1 365 ? -2.167 -10.828 7.080 1.00 98.81 365 TYR A N 1
ATOM 2896 C CA . TYR A 1 365 ? -1.334 -11.038 5.889 1.00 98.81 365 TYR A CA 1
ATOM 2897 C C . TYR A 1 365 ? 0.135 -11.258 6.270 1.00 98.81 365 TYR A C 1
ATOM 2899 O O . TYR A 1 365 ? 0.575 -10.821 7.334 1.00 98.81 365 TYR A O 1
ATOM 2907 N N . SER A 1 366 ? 0.914 -11.876 5.377 1.00 98.69 366 SER A N 1
ATOM 2908 C CA . SER A 1 366 ? 2.380 -11.946 5.468 1.00 98.69 366 SER A CA 1
ATOM 2909 C C . SER A 1 366 ? 3.033 -11.688 4.106 1.00 98.69 366 SER A C 1
ATOM 2911 O O . SER A 1 366 ? 2.380 -11.710 3.064 1.00 98.69 366 SER A O 1
ATOM 2913 N N . GLY A 1 367 ? 4.334 -11.400 4.111 1.00 98.25 367 GLY A N 1
ATOM 2914 C CA . GLY A 1 367 ? 5.133 -11.208 2.901 1.00 98.25 367 GLY A CA 1
ATOM 2915 C C . GLY A 1 367 ? 5.738 -12.495 2.346 1.00 98.25 367 GLY A C 1
ATOM 2916 O O . GLY A 1 367 ? 5.583 -13.579 2.902 1.00 98.25 367 GLY A O 1
ATOM 2917 N N . GLY A 1 368 ? 6.459 -12.378 1.226 1.00 97.75 368 GLY A N 1
ATOM 2918 C CA . GLY A 1 368 ? 7.266 -13.474 0.651 1.00 97.75 368 GLY A CA 1
ATOM 2919 C C . GLY A 1 368 ? 6.489 -14.721 0.203 1.00 97.75 368 GLY A C 1
ATOM 2920 O O . GLY A 1 368 ? 7.091 -15.755 -0.118 1.00 97.75 368 GLY A O 1
ATOM 2921 N N . GLY A 1 369 ? 5.161 -14.618 0.182 1.00 98.12 369 GLY A N 1
ATOM 2922 C CA . GLY A 1 369 ? 4.242 -15.698 -0.139 1.00 98.12 369 GLY A CA 1
ATOM 2923 C C . GLY A 1 369 ? 4.005 -16.679 1.007 1.00 98.12 369 GLY A C 1
ATOM 2924 O O . GLY A 1 369 ? 3.615 -17.814 0.745 1.00 98.12 369 GLY A O 1
ATOM 2925 N N . ARG A 1 370 ? 4.312 -16.275 2.248 1.00 98.44 370 ARG A N 1
ATOM 2926 C CA . ARG A 1 370 ? 4.173 -17.112 3.441 1.00 98.44 370 ARG A CA 1
ATOM 2927 C C . ARG A 1 370 ? 2.718 -17.205 3.875 1.00 98.44 370 ARG A C 1
ATOM 2929 O O . ARG A 1 370 ? 2.083 -16.178 4.118 1.00 98.44 370 ARG A O 1
ATOM 2936 N N . LYS A 1 371 ? 2.212 -18.427 4.051 1.00 98.50 371 LYS A N 1
ATOM 2937 C CA . LYS A 1 371 ? 0.862 -18.647 4.578 1.00 98.50 371 LYS A CA 1
ATOM 2938 C C . LYS A 1 371 ? 0.751 -18.128 6.013 1.00 98.50 371 LYS A C 1
ATOM 2940 O O . LYS A 1 371 ? 1.605 -18.437 6.842 1.00 98.50 371 LYS A O 1
ATOM 2945 N N . VAL A 1 372 ? -0.320 -17.404 6.335 1.00 98.81 372 VAL A N 1
ATOM 2946 C CA . VAL A 1 372 ? -0.728 -17.188 7.735 1.00 98.81 372 VAL A CA 1
ATOM 2947 C C . VAL A 1 372 ? -1.286 -18.507 8.264 1.00 98.81 372 VAL A C 1
ATOM 2949 O O . VAL A 1 372 ? -2.238 -19.040 7.707 1.00 98.81 372 VAL A O 1
ATOM 2952 N N . THR A 1 373 ? -0.675 -19.068 9.301 1.00 98.50 373 THR A N 1
ATOM 2953 C CA . THR A 1 373 ? -1.018 -20.406 9.815 1.00 98.50 373 THR A CA 1
ATOM 2954 C C . THR A 1 373 ? -1.843 -20.358 11.090 1.00 98.50 373 THR A C 1
ATOM 2956 O O . THR A 1 373 ? -2.525 -21.329 11.411 1.00 98.50 373 THR A O 1
ATOM 2959 N N . ARG A 1 374 ? -1.785 -19.243 11.828 1.00 98.69 374 ARG A N 1
ATOM 2960 C CA . ARG A 1 374 ? -2.499 -19.078 13.094 1.00 98.69 374 ARG A CA 1
ATOM 2961 C C . ARG A 1 374 ? -2.784 -17.605 13.364 1.00 98.69 374 ARG A C 1
ATOM 2963 O O . ARG A 1 374 ? -1.903 -16.767 13.198 1.00 98.69 374 ARG A O 1
ATOM 2970 N N . VAL A 1 375 ? -3.993 -17.301 13.823 1.00 98.94 375 VAL A N 1
ATOM 2971 C CA . VAL A 1 375 ? -4.343 -16.009 14.427 1.00 98.94 375 VAL A CA 1
ATOM 2972 C C . VAL A 1 375 ? -4.881 -16.285 15.821 1.00 98.94 375 VAL A C 1
ATOM 2974 O O . VAL A 1 375 ? -5.630 -17.239 16.022 1.00 98.94 375 VAL A O 1
ATOM 2977 N N . GLU A 1 376 ? -4.453 -15.483 16.785 1.00 98.88 376 GLU A N 1
ATOM 2978 C CA . GLU A 1 376 ? -4.804 -15.633 18.190 1.00 98.88 376 GLU A CA 1
ATOM 2979 C C . GLU A 1 376 ? -5.321 -14.302 18.729 1.00 98.88 376 GLU A C 1
ATOM 2981 O O . GLU A 1 376 ? -4.748 -13.247 18.442 1.00 98.88 376 GLU A O 1
ATOM 2986 N N . VAL A 1 377 ? -6.379 -14.366 19.534 1.00 98.88 377 VAL A N 1
ATOM 2987 C CA . VAL A 1 377 ? -6.954 -13.218 20.241 1.00 98.88 377 VAL A CA 1
ATOM 2988 C C . VAL A 1 377 ? -6.831 -13.438 21.742 1.00 98.88 377 VAL A C 1
ATOM 2990 O O . VAL A 1 377 ? -7.057 -14.541 22.234 1.00 98.88 377 VAL A O 1
ATOM 2993 N N . THR A 1 378 ? -6.479 -12.382 22.463 1.00 98.69 378 THR A N 1
ATOM 2994 C CA . THR A 1 378 ? -6.465 -12.347 23.927 1.00 98.69 378 THR A CA 1
ATOM 2995 C C . THR A 1 378 ? -7.461 -11.309 24.440 1.00 98.69 378 THR A C 1
ATOM 2997 O O . THR A 1 378 ? -7.673 -10.272 23.802 1.00 98.69 378 THR A O 1
ATOM 3000 N N . LEU A 1 379 ? -8.066 -11.613 25.588 1.00 98.06 379 LEU A N 1
ATOM 3001 C CA . LEU A 1 379 ? -9.015 -10.768 26.325 1.00 98.06 379 LEU A CA 1
ATOM 3002 C C . LEU A 1 379 ? -8.480 -10.370 27.716 1.00 98.06 379 LEU A C 1
ATOM 3004 O O . LEU A 1 379 ? -9.104 -9.594 28.438 1.00 98.06 379 LEU A O 1
ATOM 3008 N N . ASP A 1 380 ? -7.318 -10.902 28.101 1.00 96.25 380 ASP A N 1
ATOM 3009 C CA . ASP A 1 380 ? -6.733 -10.794 29.441 1.00 96.25 380 ASP A CA 1
ATOM 3010 C C . ASP A 1 380 ? -5.311 -10.212 29.425 1.00 96.25 380 ASP A C 1
ATOM 3012 O O . ASP A 1 380 ? -4.547 -10.374 30.372 1.00 96.25 380 ASP A O 1
ATOM 3016 N N . GLY A 1 381 ? -4.960 -9.487 28.358 1.00 95.19 381 GLY A N 1
ATOM 3017 C CA . GLY A 1 381 ? -3.661 -8.822 28.234 1.00 95.19 381 GLY A CA 1
ATOM 3018 C C . GLY A 1 381 ? -2.521 -9.737 27.784 1.00 95.19 381 GLY A C 1
ATOM 3019 O O . GLY A 1 381 ? -1.363 -9.348 27.883 1.00 95.19 381 GLY A O 1
ATOM 3020 N N . GLY A 1 382 ? -2.831 -10.918 27.246 1.00 96.88 382 GLY A N 1
ATOM 3021 C CA . GLY A 1 382 ? -1.856 -11.849 26.677 1.00 96.88 382 GLY A CA 1
ATOM 3022 C C . GLY A 1 382 ? -1.487 -13.023 27.582 1.00 96.88 382 GLY A C 1
ATOM 3023 O O . GLY A 1 382 ? -0.624 -13.811 27.184 1.00 96.88 382 GLY A O 1
ATOM 3024 N N . GLU A 1 383 ? -2.141 -13.163 28.739 1.00 97.06 383 GLU A N 1
ATOM 3025 C CA . GLU A 1 383 ? -1.989 -14.308 29.647 1.00 97.06 383 GLU A CA 1
ATOM 3026 C C . GLU A 1 383 ? -2.545 -15.587 29.005 1.00 97.06 383 GLU A C 1
ATOM 3028 O O . GLU A 1 383 ? -1.896 -16.637 29.021 1.00 97.06 383 GLU A O 1
ATOM 3033 N N . THR A 1 384 ? -3.710 -15.492 28.355 1.00 97.81 384 THR A N 1
ATOM 3034 C CA . THR A 1 384 ? -4.303 -16.577 27.567 1.00 97.81 384 THR A CA 1
ATOM 3035 C C . THR A 1 384 ? -4.646 -16.140 26.143 1.00 97.81 384 THR A C 1
ATOM 3037 O O . THR A 1 384 ? -4.792 -14.955 25.828 1.00 97.81 384 THR A O 1
ATOM 3040 N N . TRP A 1 385 ? -4.718 -17.128 25.244 1.00 98.56 385 TRP A N 1
ATOM 3041 C CA . TRP A 1 385 ? -4.900 -16.924 23.809 1.00 98.56 385 TRP A CA 1
ATOM 3042 C C . TRP A 1 385 ? -5.928 -17.895 23.242 1.00 98.56 385 TRP A C 1
ATOM 3044 O O . TRP A 1 385 ? -5.791 -19.113 23.365 1.00 98.56 385 TRP A O 1
ATOM 3054 N N . HIS A 1 386 ? -6.921 -17.345 22.554 1.00 98.62 386 HIS A N 1
ATOM 3055 C CA . HIS A 1 386 ? -7.931 -18.090 21.820 1.00 98.62 386 HIS A CA 1
ATOM 3056 C C . HIS A 1 386 ? -7.529 -18.175 20.349 1.00 98.62 386 HIS A C 1
ATOM 3058 O O . HIS A 1 386 ? -7.307 -17.155 19.691 1.00 98.62 386 HIS A O 1
ATOM 3064 N N . VAL A 1 387 ? -7.432 -19.394 19.822 1.00 98.75 387 VAL A N 1
ATOM 3065 C CA . VAL A 1 387 ? -7.109 -19.628 18.410 1.00 98.75 387 VAL A CA 1
ATOM 3066 C C . VAL A 1 387 ? -8.337 -19.325 17.555 1.00 98.75 387 VAL A C 1
ATOM 3068 O O . VAL A 1 387 ? -9.414 -19.868 17.787 1.00 98.75 387 VAL A O 1
ATOM 3071 N N . CYS A 1 388 ? -8.170 -18.453 16.565 1.00 98.81 388 CYS A N 1
ATOM 3072 C CA . CYS A 1 388 ? -9.235 -18.039 15.660 1.00 98.81 388 CYS A CA 1
ATOM 3073 C C . CYS A 1 388 ? -9.454 -19.061 14.538 1.00 98.81 388 CYS A C 1
ATOM 3075 O O . CYS A 1 388 ? -8.523 -19.742 14.102 1.00 98.81 388 CYS A O 1
ATOM 3077 N N . THR A 1 389 ? -10.671 -19.087 13.997 1.00 98.75 389 THR A N 1
ATOM 3078 C CA . THR A 1 389 ? -10.952 -19.757 12.722 1.00 98.75 389 THR A CA 1
ATOM 3079 C C . THR A 1 389 ? -10.394 -18.907 11.586 1.00 98.75 389 THR A C 1
ATOM 3081 O O . THR A 1 389 ? -10.653 -17.703 11.553 1.00 98.75 389 THR A O 1
ATOM 3084 N N . LEU A 1 390 ? -9.644 -19.519 10.665 1.00 98.62 390 LEU A N 1
ATOM 3085 C CA . LEU A 1 390 ? -9.077 -18.856 9.488 1.00 98.62 390 LEU A CA 1
ATOM 3086 C C . LEU A 1 390 ? -9.865 -19.200 8.227 1.00 98.62 390 LEU A C 1
ATOM 3088 O O . LEU A 1 390 ? -10.163 -20.366 7.978 1.00 98.62 390 LEU A O 1
ATOM 3092 N N . ASP A 1 391 ? -10.122 -18.184 7.412 1.00 97.94 391 ASP A N 1
ATOM 3093 C CA . ASP A 1 391 ? -10.656 -18.302 6.062 1.00 97.94 391 ASP A CA 1
ATOM 3094 C C . ASP A 1 391 ? -9.595 -17.836 5.055 1.00 97.94 391 ASP A C 1
ATOM 3096 O O . ASP A 1 391 ? -9.141 -16.686 5.091 1.00 97.94 391 ASP A O 1
ATOM 3100 N N . HIS A 1 392 ? -9.187 -18.747 4.170 1.00 96.38 392 HIS A N 1
ATOM 3101 C CA . HIS A 1 392 ? -8.227 -18.509 3.094 1.00 96.38 392 HIS A CA 1
ATOM 3102 C C . HIS A 1 392 ? -8.921 -18.701 1.739 1.00 96.38 392 HIS A C 1
ATOM 3104 O O . HIS A 1 392 ? -8.881 -19.807 1.200 1.00 96.38 392 HIS A O 1
ATOM 3110 N N . PRO A 1 393 ? -9.518 -17.645 1.155 1.00 93.25 393 PRO A N 1
ATOM 3111 C CA . PRO A 1 393 ? -10.170 -17.765 -0.149 1.00 93.25 393 PRO A CA 1
ATOM 3112 C C . PRO A 1 393 ? -9.193 -18.032 -1.307 1.00 93.25 393 PRO A C 1
ATOM 3114 O O . PRO A 1 393 ? -9.609 -18.472 -2.372 1.00 93.25 393 PRO A O 1
ATOM 3117 N N . GLU A 1 394 ? -7.901 -17.740 -1.129 1.00 93.62 394 GLU A N 1
ATOM 3118 C CA . GLU A 1 394 ? -6.849 -18.033 -2.106 1.00 93.62 394 GLU A CA 1
ATOM 3119 C C . GLU A 1 394 ? -6.356 -19.485 -1.995 1.00 93.62 394 GLU A C 1
ATOM 3121 O O . GLU A 1 394 ? -6.051 -19.968 -0.900 1.00 93.62 394 GLU A O 1
ATOM 3126 N N . LYS A 1 395 ? -6.144 -20.137 -3.145 1.00 92.19 395 LYS A N 1
ATOM 3127 C CA . LYS A 1 395 ? -5.308 -21.340 -3.250 1.00 92.19 395 LYS A CA 1
ATOM 3128 C C . LYS A 1 395 ? -3.846 -20.957 -3.511 1.00 92.19 395 LYS A C 1
ATOM 3130 O O . LYS A 1 395 ? -3.594 -20.018 -4.268 1.00 92.19 395 LYS A O 1
ATOM 3135 N N . PRO A 1 396 ? -2.867 -21.679 -2.933 1.00 95.88 396 PRO A N 1
ATOM 3136 C CA . PRO A 1 396 ? -1.470 -21.382 -3.200 1.00 95.88 396 PRO A CA 1
ATOM 3137 C C . PRO A 1 396 ? -1.149 -21.561 -4.681 1.00 95.88 396 PRO A C 1
ATOM 3139 O O . PRO A 1 396 ? -1.696 -22.441 -5.347 1.00 95.88 396 PRO A O 1
ATOM 3142 N N . ASN A 1 397 ? -0.183 -20.796 -5.184 1.00 95.38 397 ASN A N 1
ATOM 3143 C CA . ASN A 1 397 ? 0.360 -21.075 -6.507 1.00 95.38 397 ASN A CA 1
ATOM 3144 C C . ASN A 1 397 ? 1.058 -22.453 -6.535 1.00 95.38 397 ASN A C 1
ATOM 3146 O O . ASN A 1 397 ? 1.325 -23.069 -5.500 1.00 95.38 397 ASN A O 1
ATOM 3150 N N . LYS A 1 398 ? 1.461 -22.915 -7.723 1.00 96.00 398 LYS A N 1
ATOM 3151 C CA . LYS A 1 398 ? 2.142 -24.215 -7.900 1.00 96.00 398 LYS A CA 1
ATOM 3152 C C . LYS A 1 398 ? 3.457 -24.402 -7.120 1.00 96.00 398 LYS A C 1
ATOM 3154 O O . LYS A 1 398 ? 4.017 -25.492 -7.123 1.00 96.00 398 LYS A O 1
ATOM 3159 N N . TYR A 1 399 ? 3.979 -23.345 -6.498 1.00 97.12 399 TYR A N 1
ATOM 3160 C CA . TYR A 1 399 ? 5.170 -23.362 -5.647 1.00 97.12 399 TYR A CA 1
ATOM 3161 C C . TYR A 1 399 ? 4.836 -23.228 -4.152 1.00 97.12 399 TYR A C 1
ATOM 3163 O O . TYR A 1 399 ? 5.741 -23.015 -3.346 1.00 97.12 399 TYR A O 1
ATOM 3171 N N . GLY A 1 400 ? 3.558 -23.331 -3.777 1.00 97.06 400 GLY A N 1
ATOM 3172 C CA . GLY A 1 400 ? 3.101 -23.245 -2.392 1.00 97.06 400 GLY A CA 1
ATOM 3173 C C . GLY A 1 400 ? 2.998 -21.819 -1.845 1.00 97.06 400 GLY A C 1
ATOM 3174 O O . GLY A 1 400 ? 2.963 -21.656 -0.631 1.00 97.06 400 GLY A O 1
ATOM 3175 N N . LYS A 1 401 ? 2.990 -20.785 -2.698 1.00 98.12 401 LYS A N 1
ATOM 3176 C CA . LYS A 1 401 ? 2.969 -19.380 -2.258 1.00 98.12 401 LYS A CA 1
ATOM 3177 C C . LYS A 1 401 ? 1.552 -18.825 -2.153 1.00 98.12 401 LYS A C 1
ATOM 3179 O O . LYS A 1 401 ? 0.758 -19.036 -3.064 1.00 98.12 401 LYS A O 1
ATOM 3184 N N . TYR A 1 402 ? 1.299 -18.066 -1.089 1.00 98.31 402 TYR A N 1
ATOM 3185 C CA . TYR A 1 402 ? 0.048 -17.346 -0.825 1.00 98.31 402 TYR A CA 1
ATOM 3186 C C . TYR A 1 402 ? 0.281 -15.836 -0.915 1.00 98.31 402 TYR A C 1
ATOM 3188 O O . TYR A 1 402 ? 1.080 -15.284 -0.157 1.00 98.31 402 TYR A O 1
ATOM 3196 N N . TRP A 1 403 ? -0.382 -15.156 -1.843 1.00 98.56 403 TRP A N 1
ATOM 3197 C CA . TRP A 1 403 ? -0.195 -13.729 -2.113 1.00 98.56 403 TRP A CA 1
ATOM 3198 C C . TRP A 1 403 ? -1.240 -12.830 -1.472 1.00 98.56 403 TRP A C 1
ATOM 3200 O O . TRP A 1 403 ? -1.094 -11.602 -1.504 1.00 98.56 403 TRP A O 1
ATOM 3210 N N . CYS A 1 404 ? -2.288 -13.424 -0.919 1.00 98.69 404 CYS A N 1
ATOM 3211 C CA . CYS A 1 404 ? -3.427 -12.713 -0.391 1.00 98.69 404 CYS A CA 1
ATOM 3212 C C . CYS A 1 404 ? -3.448 -12.706 1.138 1.00 98.69 404 CYS A C 1
ATOM 3214 O O . CYS A 1 404 ? -2.908 -13.575 1.824 1.00 98.69 404 CYS A O 1
ATOM 3216 N N . TRP A 1 405 ? -4.129 -11.703 1.677 1.00 98.75 405 TRP A N 1
ATOM 3217 C CA . TRP A 1 405 ? -4.626 -11.713 3.038 1.00 98.75 405 TRP A CA 1
ATOM 3218 C C . TRP A 1 405 ? -5.561 -12.907 3.280 1.00 98.75 405 TRP A C 1
ATOM 3220 O O . TRP A 1 405 ? -6.106 -13.513 2.355 1.00 98.75 405 TRP A O 1
ATOM 3230 N N . CYS A 1 406 ? -5.770 -13.219 4.548 1.00 98.62 406 CYS A N 1
ATOM 3231 C CA . CYS A 1 406 ? -6.806 -14.130 5.003 1.00 98.62 406 CYS A CA 1
ATOM 3232 C C . CYS A 1 406 ? -7.707 -13.412 6.004 1.00 98.62 406 CYS A C 1
ATOM 3234 O O . CYS A 1 406 ? -7.307 -12.411 6.611 1.00 98.62 406 CYS A O 1
ATOM 3236 N N . PHE A 1 407 ? -8.908 -13.941 6.203 1.00 98.81 407 PHE A N 1
ATOM 3237 C CA . PHE A 1 407 ? -9.812 -13.458 7.238 1.00 98.81 407 PHE A CA 1
ATOM 3238 C C . PHE A 1 407 ? -9.773 -14.387 8.439 1.00 98.81 407 PHE A C 1
ATOM 3240 O O . PHE A 1 407 ? -9.447 -15.569 8.327 1.00 98.81 407 PHE A O 1
ATOM 3247 N N . TRP A 1 408 ? -10.076 -13.839 9.606 1.00 98.81 408 TRP A N 1
ATOM 3248 C CA . TRP A 1 408 ? -10.163 -14.615 10.831 1.00 98.81 408 TRP A CA 1
ATOM 3249 C C . TRP A 1 408 ? -11.401 -14.223 11.626 1.00 98.81 408 TRP A C 1
ATOM 3251 O O . TRP A 1 408 ? -11.890 -13.092 11.536 1.00 98.81 408 TRP A O 1
ATOM 3261 N N . SER A 1 409 ? -11.914 -15.173 12.404 1.00 98.81 409 SER A N 1
ATOM 3262 C CA . SER A 1 409 ? -13.038 -14.944 13.307 1.00 98.81 409 SER A CA 1
ATOM 3263 C C . SER A 1 409 ? -12.906 -15.727 14.608 1.00 98.81 409 SER A C 1
ATOM 3265 O O . SER A 1 409 ? -12.299 -16.801 14.645 1.00 98.81 409 SER A O 1
ATOM 3267 N N . LEU A 1 410 ? -13.479 -15.170 15.670 1.00 98.75 410 LEU A N 1
ATOM 3268 C CA . LEU A 1 410 ? -13.587 -15.792 16.981 1.00 98.75 410 LEU A CA 1
ATOM 3269 C C . LEU A 1 410 ? -14.948 -15.454 17.591 1.00 98.75 410 LEU A C 1
ATOM 3271 O O . LEU A 1 410 ? -15.317 -14.284 17.687 1.00 98.75 410 LEU A O 1
ATOM 3275 N N . GLU A 1 411 ? -15.678 -16.481 18.010 1.00 98.25 411 GLU A N 1
ATOM 3276 C CA . GLU A 1 411 ? -16.880 -16.330 18.825 1.00 98.25 411 GLU A CA 1
ATOM 3277 C C . GLU A 1 411 ? -16.467 -16.122 20.285 1.00 98.25 411 GLU A C 1
ATOM 3279 O O . GLU A 1 411 ? -15.711 -16.921 20.837 1.00 98.25 411 GLU A O 1
ATOM 3284 N N . VAL A 1 412 ? -16.927 -15.028 20.891 1.00 96.31 412 VAL A N 1
ATOM 3285 C CA . VAL A 1 412 ? -16.631 -14.663 22.281 1.00 96.31 412 VAL A CA 1
ATOM 3286 C C . VAL A 1 412 ? -17.939 -14.426 23.016 1.00 96.31 412 VAL A C 1
ATOM 3288 O O . VAL A 1 412 ? -18.793 -13.677 22.540 1.00 96.31 412 VAL A O 1
ATOM 3291 N N . GLU A 1 413 ? -18.099 -15.023 24.192 1.00 94.94 413 GLU A N 1
ATOM 3292 C CA . GLU A 1 413 ? -19.273 -14.765 25.018 1.00 94.94 413 GLU A CA 1
ATOM 3293 C C . GLU A 1 413 ? -19.307 -13.297 25.457 1.00 94.94 413 GLU A C 1
ATOM 3295 O O . GLU A 1 413 ? -18.315 -12.725 25.913 1.00 94.94 413 GLU A O 1
ATOM 3300 N N . VAL A 1 414 ? -20.476 -12.660 25.355 1.00 92.38 414 VAL A N 1
ATOM 3301 C CA . VAL A 1 414 ? -20.623 -11.235 25.708 1.00 92.38 414 VAL A CA 1
ATOM 3302 C C . VAL A 1 414 ? -20.272 -10.975 27.177 1.00 92.38 414 VAL A C 1
ATOM 3304 O O . VAL A 1 414 ? -19.802 -9.890 27.516 1.00 92.38 414 VAL A O 1
ATOM 3307 N N . LEU A 1 415 ? -20.456 -11.970 28.049 1.00 89.62 415 LEU A N 1
ATOM 3308 C CA . LEU A 1 415 ? -20.070 -11.878 29.456 1.00 89.62 415 LEU A CA 1
ATOM 3309 C C . LEU A 1 415 ? -18.549 -11.803 29.656 1.00 89.62 415 LEU A C 1
ATOM 3311 O O . LEU A 1 415 ? -18.108 -11.077 30.544 1.00 89.62 415 LEU A O 1
ATOM 3315 N N . ASP A 1 416 ? -17.755 -12.462 28.813 1.00 91.56 416 ASP A N 1
ATOM 3316 C CA . ASP A 1 416 ? -16.291 -12.375 28.873 1.00 91.56 416 ASP A CA 1
ATOM 3317 C C . ASP A 1 416 ? -15.820 -10.982 28.426 1.00 91.56 416 ASP A C 1
ATOM 3319 O O . ASP A 1 416 ? -14.920 -10.380 29.020 1.00 91.56 416 ASP A O 1
ATOM 3323 N N . LEU A 1 417 ? -16.509 -10.397 27.440 1.00 91.94 417 LEU A N 1
ATOM 3324 C CA . LEU A 1 417 ? -16.250 -9.032 26.978 1.00 91.94 417 LEU A CA 1
ATOM 3325 C C . LEU A 1 417 ? -16.547 -7.967 28.047 1.00 91.94 417 LEU A C 1
ATOM 3327 O O . LEU A 1 417 ? -15.849 -6.957 28.090 1.00 91.94 417 LEU A O 1
ATOM 3331 N N . LEU A 1 418 ? -17.522 -8.187 28.940 1.00 87.19 418 LEU A N 1
ATOM 3332 C CA . LEU A 1 418 ? -17.851 -7.243 30.025 1.00 87.19 418 LEU A CA 1
ATOM 3333 C C . LEU A 1 418 ? -16.685 -7.005 30.991 1.00 87.19 418 LEU A C 1
ATOM 3335 O O . LEU A 1 418 ? -16.527 -5.895 31.501 1.00 87.19 418 LEU A O 1
ATOM 3339 N N . GLY A 1 419 ? -15.905 -8.051 31.275 1.00 84.44 419 GLY A N 1
ATOM 3340 C CA . GLY A 1 419 ? -14.723 -7.980 32.140 1.00 84.44 419 GLY A CA 1
ATOM 3341 C C . GLY A 1 419 ? -13.440 -7.601 31.398 1.00 84.44 419 GLY A C 1
ATOM 3342 O O . GLY A 1 419 ? -12.440 -7.250 32.028 1.00 84.44 419 GLY A O 1
ATOM 3343 N N . THR A 1 420 ? -13.469 -7.654 30.069 1.00 93.12 420 THR A N 1
ATOM 3344 C CA . THR A 1 420 ? -12.333 -7.340 29.206 1.00 93.12 420 THR A CA 1
ATOM 3345 C C . THR A 1 420 ? -12.092 -5.833 29.207 1.00 93.12 420 THR A C 1
ATOM 3347 O O . THR A 1 420 ? -13.034 -5.055 29.070 1.00 93.12 420 THR A O 1
ATOM 3350 N N . LYS A 1 421 ? -10.829 -5.407 29.345 1.00 94.69 421 LYS A N 1
ATOM 3351 C CA . LYS A 1 421 ? -10.404 -3.999 29.166 1.00 94.69 421 LYS A CA 1
ATOM 3352 C C . LYS A 1 421 ? -9.884 -3.715 27.757 1.00 94.69 421 LYS A C 1
ATOM 3354 O O . LYS A 1 421 ? -9.921 -2.579 27.283 1.00 94.69 421 LYS A O 1
ATOM 3359 N N . GLU A 1 422 ? -9.335 -4.743 27.126 1.00 96.31 422 GLU A N 1
ATOM 3360 C CA . GLU A 1 422 ? -8.715 -4.673 25.815 1.00 96.31 422 GLU A CA 1
ATOM 3361 C C . GLU A 1 422 ? -8.786 -6.037 25.133 1.00 96.31 422 GLU A C 1
ATOM 3363 O O . GLU A 1 422 ? -8.511 -7.063 25.748 1.00 96.31 422 GLU A O 1
ATOM 3368 N N . ILE A 1 423 ? -9.117 -6.020 23.846 1.00 98.56 423 ILE A N 1
ATOM 3369 C CA . ILE A 1 423 ? -9.005 -7.155 22.935 1.00 98.56 423 ILE A CA 1
ATOM 3370 C C . ILE A 1 423 ? -7.744 -6.928 22.105 1.00 98.56 423 ILE A C 1
ATOM 3372 O O . ILE A 1 423 ? -7.630 -5.889 21.445 1.00 98.56 423 ILE A O 1
ATOM 3376 N N . ALA A 1 424 ? -6.817 -7.882 22.093 1.00 98.81 424 ALA A N 1
ATOM 3377 C CA . ALA A 1 424 ? -5.626 -7.805 21.250 1.00 98.81 424 ALA A CA 1
ATOM 3378 C C . ALA A 1 424 ? -5.511 -9.017 20.324 1.00 98.81 424 ALA A C 1
ATOM 3380 O O . ALA A 1 424 ? -5.899 -10.124 20.690 1.00 98.81 424 ALA A O 1
ATOM 3381 N N . VAL A 1 425 ? -4.963 -8.808 19.124 1.00 98.94 425 VAL A N 1
ATOM 3382 C CA . VAL A 1 425 ? -4.749 -9.868 18.126 1.00 98.94 425 VAL A CA 1
ATOM 3383 C C . VAL A 1 425 ? -3.287 -9.959 17.696 1.00 98.94 425 VAL A C 1
ATOM 3385 O O . VAL A 1 425 ? -2.609 -8.938 17.524 1.00 98.94 425 VAL A O 1
ATOM 3388 N N . ARG A 1 426 ? -2.819 -11.191 17.472 1.00 98.81 426 ARG A N 1
ATOM 3389 C CA . ARG A 1 426 ? -1.548 -11.483 16.799 1.00 98.81 426 ARG A CA 1
ATOM 3390 C C . ARG A 1 426 ? -1.699 -12.623 15.798 1.00 98.81 426 ARG A C 1
ATOM 3392 O O . ARG A 1 426 ? -2.480 -13.548 16.006 1.00 98.81 426 ARG A O 1
ATOM 3399 N N . ALA A 1 427 ? -0.902 -12.583 14.737 1.00 98.88 427 ALA A N 1
ATOM 3400 C CA . ALA A 1 427 ? -0.828 -13.640 13.737 1.00 98.88 427 ALA A CA 1
ATOM 3401 C C . ALA A 1 427 ? 0.547 -14.317 13.707 1.00 98.88 427 ALA A C 1
ATOM 3403 O O . ALA A 1 427 ? 1.548 -13.766 14.177 1.00 98.88 427 ALA A O 1
ATOM 3404 N N . TRP A 1 428 ? 0.574 -15.515 13.130 1.00 98.81 428 TRP A N 1
ATOM 3405 C CA . TRP A 1 428 ? 1.757 -16.324 12.874 1.00 98.81 428 TRP A CA 1
ATOM 3406 C C . TRP A 1 428 ? 1.778 -16.761 11.415 1.00 98.81 428 TRP A C 1
ATOM 3408 O O . TRP A 1 428 ? 0.740 -17.143 10.867 1.00 98.81 428 TRP A O 1
ATOM 3418 N N . ASP A 1 429 ? 2.954 -16.732 10.794 1.00 98.50 429 ASP A N 1
ATOM 3419 C CA . ASP A 1 429 ? 3.149 -17.289 9.456 1.00 98.50 429 ASP A CA 1
ATOM 3420 C C . ASP A 1 429 ? 3.804 -18.678 9.473 1.00 98.50 429 ASP A C 1
ATOM 3422 O O . ASP A 1 429 ? 4.212 -19.195 10.513 1.00 98.50 429 ASP A O 1
ATOM 3426 N N . GLU A 1 430 ? 3.877 -19.323 8.310 1.00 97.38 430 GLU A N 1
ATOM 3427 C CA . GLU A 1 430 ? 4.503 -20.643 8.138 1.00 97.38 430 GLU A CA 1
ATOM 3428 C C . GLU A 1 430 ? 6.001 -20.669 8.483 1.00 97.38 430 GLU A C 1
ATOM 3430 O O . GLU A 1 430 ? 6.557 -21.735 8.731 1.00 97.38 430 GLU A O 1
ATOM 3435 N N . GLY A 1 431 ? 6.650 -19.500 8.543 1.00 97.75 431 GLY A N 1
ATOM 3436 C CA . GLY A 1 431 ? 8.021 -19.340 9.023 1.00 97.75 431 GLY A CA 1
ATOM 3437 C C . GLY A 1 431 ? 8.123 -19.198 10.543 1.00 97.75 431 GLY A C 1
ATOM 3438 O O . GLY A 1 431 ? 9.211 -18.929 11.045 1.00 97.75 431 GLY A O 1
ATOM 3439 N N . LEU A 1 432 ? 7.008 -19.350 11.268 1.00 98.06 432 LEU A N 1
ATOM 3440 C CA . LEU A 1 432 ? 6.879 -19.150 12.714 1.00 98.06 432 LEU A CA 1
ATOM 3441 C C . LEU A 1 432 ? 7.208 -17.721 13.176 1.00 98.06 432 LEU A C 1
ATOM 3443 O O . LEU A 1 432 ? 7.484 -17.499 14.356 1.00 98.06 432 LEU A O 1
ATOM 3447 N N . ASN A 1 433 ? 7.138 -16.735 12.276 1.00 98.38 433 ASN A N 1
ATOM 3448 C CA . ASN A 1 433 ? 7.243 -15.332 12.663 1.00 98.38 433 ASN A CA 1
ATOM 3449 C C . ASN A 1 433 ? 5.930 -14.877 13.296 1.00 98.38 433 ASN A C 1
ATOM 3451 O O . ASN A 1 433 ? 4.857 -15.212 12.797 1.00 98.38 433 ASN A O 1
ATOM 3455 N N . THR A 1 434 ? 6.012 -14.060 14.347 1.00 98.50 434 THR A N 1
ATOM 3456 C CA . THR A 1 434 ? 4.843 -13.447 14.987 1.00 98.50 434 THR A CA 1
ATOM 3457 C C . THR A 1 434 ? 5.026 -11.948 15.207 1.00 98.50 434 THR A C 1
ATOM 3459 O O . THR A 1 434 ? 6.089 -11.376 14.960 1.00 98.50 434 THR A O 1
ATOM 3462 N N . GLN A 1 435 ? 3.952 -11.306 15.648 1.00 98.62 435 GLN A N 1
ATOM 3463 C CA . GLN A 1 435 ? 3.886 -9.882 15.928 1.00 98.62 435 GLN A CA 1
ATOM 3464 C C . GLN A 1 435 ? 4.391 -9.570 17.345 1.00 98.62 435 GLN A C 1
ATOM 3466 O O . GLN A 1 435 ? 4.007 -10.264 18.294 1.00 98.62 435 GLN A O 1
ATOM 3471 N N . PRO A 1 436 ? 5.209 -8.514 17.522 1.00 98.25 436 PRO A N 1
ATOM 3472 C CA . PRO A 1 436 ? 5.647 -8.094 18.844 1.00 98.25 436 PRO A CA 1
ATOM 3473 C C . PRO A 1 436 ? 4.461 -7.571 19.657 1.00 98.25 436 PRO A C 1
ATOM 3475 O O . PRO A 1 436 ? 3.538 -6.958 19.119 1.00 98.25 436 PRO A O 1
ATOM 3478 N N . GLU A 1 437 ? 4.502 -7.776 20.968 1.00 97.88 437 GLU A N 1
ATOM 3479 C CA . GLU A 1 437 ? 3.495 -7.223 21.871 1.00 97.88 437 GLU A CA 1
ATOM 3480 C C . GLU A 1 437 ? 3.465 -5.697 21.782 1.00 97.88 437 GLU A C 1
ATOM 3482 O O . GLU A 1 437 ? 2.423 -5.102 21.504 1.00 97.88 437 GLU A O 1
ATOM 3487 N N . ASN A 1 438 ? 4.624 -5.073 21.975 1.00 97.00 438 ASN A N 1
ATOM 3488 C CA . ASN A 1 438 ? 4.768 -3.629 22.055 1.00 97.00 438 ASN A CA 1
ATOM 3489 C C . ASN A 1 438 ? 5.188 -3.021 20.715 1.00 97.00 438 ASN A C 1
ATOM 3491 O O . ASN A 1 438 ? 5.872 -3.649 19.903 1.00 97.00 438 ASN A O 1
ATOM 3495 N N . LEU A 1 439 ? 4.786 -1.768 20.492 1.00 96.56 439 LEU A N 1
ATOM 3496 C CA . LEU A 1 439 ? 5.171 -1.004 19.310 1.00 96.56 439 LEU A CA 1
ATOM 3497 C C . LEU A 1 439 ? 6.692 -0.813 19.276 1.00 96.56 439 LEU A C 1
ATOM 3499 O O . LEU A 1 439 ? 7.275 -0.190 20.162 1.00 96.56 439 LEU A O 1
ATOM 3503 N N . ILE A 1 440 ? 7.330 -1.302 18.213 1.00 96.44 440 ILE A N 1
ATOM 3504 C CA . ILE A 1 440 ? 8.740 -1.027 17.926 1.00 96.44 440 ILE A CA 1
ATOM 3505 C C . ILE A 1 440 ? 8.783 0.209 17.030 1.00 96.44 440 ILE A C 1
ATOM 3507 O O . ILE A 1 440 ? 8.592 0.137 15.812 1.00 96.44 440 ILE A O 1
ATOM 3511 N N . TRP A 1 441 ? 8.975 1.373 17.651 1.00 97.19 441 TRP A N 1
ATOM 3512 C CA . TRP A 1 441 ? 9.019 2.632 16.917 1.00 97.19 441 TRP A CA 1
ATOM 3513 C C . TRP A 1 441 ? 10.228 2.659 15.984 1.00 97.19 441 TRP A C 1
ATOM 3515 O O . TRP A 1 441 ? 11.326 2.255 16.358 1.00 97.19 441 TRP A O 1
ATOM 3525 N N . ASN A 1 442 ? 10.034 3.180 14.781 1.00 96.44 442 ASN A N 1
ATOM 3526 C CA . ASN A 1 442 ? 11.113 3.549 13.881 1.00 96.44 442 ASN A CA 1
ATOM 3527 C C . ASN A 1 442 ? 10.728 4.825 13.139 1.00 96.44 442 ASN A C 1
ATOM 3529 O O . ASN A 1 442 ? 9.566 5.232 13.136 1.00 96.44 442 ASN A O 1
ATOM 3533 N N . LEU A 1 443 ? 11.708 5.435 12.480 1.00 91.31 443 LEU A N 1
ATOM 3534 C CA . LEU A 1 443 ? 11.535 6.726 11.826 1.00 91.31 443 LEU A CA 1
ATOM 3535 C C . LEU A 1 443 ? 10.461 6.743 10.720 1.00 91.31 443 LEU A C 1
ATOM 3537 O O . LEU A 1 443 ? 10.010 7.823 10.335 1.00 91.31 443 LEU A O 1
ATOM 3541 N N . MET A 1 444 ? 10.067 5.575 10.204 1.00 88.44 444 MET A N 1
ATOM 3542 C CA . MET A 1 444 ? 9.386 5.452 8.922 1.00 88.44 444 MET A CA 1
ATOM 3543 C C . MET A 1 444 ? 8.043 4.708 8.974 1.00 88.44 444 MET A C 1
ATOM 3545 O O . MET A 1 444 ? 7.028 5.310 8.621 1.00 88.44 444 MET A O 1
ATOM 3549 N N . MET A 1 445 ? 8.019 3.388 9.225 1.00 93.75 445 MET A N 1
ATOM 3550 C CA . MET A 1 445 ? 6.905 2.525 8.777 1.00 93.75 445 MET A CA 1
ATOM 3551 C C . MET A 1 445 ? 6.944 1.057 9.284 1.00 93.75 445 MET A C 1
ATOM 3553 O O . MET A 1 445 ? 7.656 0.753 10.235 1.00 93.75 445 MET A O 1
ATOM 3557 N N . MET A 1 446 ? 6.178 0.146 8.655 1.00 97.56 446 MET A N 1
ATOM 3558 C CA . MET A 1 446 ? 6.092 -1.306 8.933 1.00 97.56 446 MET A CA 1
ATOM 3559 C C . MET A 1 446 ? 5.637 -1.682 10.350 1.00 97.56 446 MET A C 1
ATOM 3561 O O . MET A 1 446 ? 6.063 -2.699 10.899 1.00 97.56 446 MET A O 1
ATOM 3565 N N . ASN A 1 447 ? 4.751 -0.880 10.944 1.00 98.56 447 ASN A N 1
ATOM 3566 C CA . ASN A 1 447 ? 4.188 -1.183 12.256 1.00 98.56 447 ASN A CA 1
ATOM 3567 C C . ASN A 1 447 ? 3.388 -2.496 12.231 1.00 98.56 447 ASN A C 1
ATOM 3569 O O . ASN A 1 447 ? 2.444 -2.639 11.451 1.00 98.56 447 ASN A O 1
ATOM 3573 N N . ASN A 1 448 ? 3.740 -3.438 13.105 1.00 98.62 448 ASN A N 1
ATOM 3574 C CA . ASN A 1 448 ? 3.047 -4.716 13.224 1.00 98.62 448 ASN A CA 1
ATOM 3575 C C . ASN A 1 448 ? 2.888 -5.207 14.666 1.00 98.62 448 ASN A C 1
ATOM 3577 O O . ASN A 1 448 ? 2.688 -6.403 14.853 1.00 98.62 448 ASN A O 1
ATOM 3581 N N . CYS A 1 449 ? 2.943 -4.341 15.682 1.00 98.62 449 CYS A N 1
ATOM 3582 C CA . CYS A 1 449 ? 2.620 -4.784 17.042 1.00 98.62 449 CYS A CA 1
ATOM 3583 C C . CYS A 1 449 ? 1.183 -5.324 17.141 1.00 98.62 449 CYS A C 1
ATOM 3585 O O . CYS A 1 449 ? 0.386 -5.124 16.211 1.00 98.62 449 CYS A O 1
ATOM 3587 N N . TRP A 1 450 ? 0.832 -6.006 18.238 1.00 98.75 450 TRP A N 1
ATOM 3588 C CA . TRP A 1 450 ? -0.545 -6.492 18.405 1.00 98.75 450 TRP A CA 1
ATOM 3589 C C . TRP A 1 450 ? -1.530 -5.339 18.220 1.00 98.75 450 TRP A C 1
ATOM 3591 O O . TRP A 1 450 ? -1.364 -4.255 18.791 1.00 98.75 450 TRP A O 1
ATOM 3601 N N . PHE A 1 451 ? -2.532 -5.556 17.375 1.00 98.81 451 PHE A N 1
ATOM 3602 C CA . PHE A 1 451 ? -3.586 -4.571 17.184 1.00 98.81 451 PHE A CA 1
ATOM 3603 C C . PHE A 1 451 ? -4.553 -4.669 18.361 1.00 98.81 451 PHE A C 1
ATOM 3605 O O . PHE A 1 451 ? -4.966 -5.772 18.713 1.00 98.81 451 PHE A O 1
ATOM 3612 N N . ARG A 1 452 ? -4.881 -3.525 18.970 1.00 98.62 452 ARG A N 1
ATOM 3613 C CA . ARG A 1 452 ? -5.584 -3.445 20.257 1.00 98.62 452 ARG A CA 1
ATOM 3614 C C . ARG A 1 452 ? -6.850 -2.619 20.166 1.00 98.62 452 ARG A C 1
ATOM 3616 O O . ARG A 1 452 ? -6.801 -1.460 19.751 1.00 98.62 452 ARG A O 1
ATOM 3623 N N . VAL A 1 453 ? -7.957 -3.194 20.612 1.00 98.62 453 VAL A N 1
ATOM 3624 C CA . VAL A 1 453 ? -9.247 -2.519 20.735 1.00 98.62 453 VAL A CA 1
ATOM 3625 C C . VAL A 1 453 ? -9.595 -2.402 22.210 1.00 98.62 453 VAL A C 1
ATOM 3627 O O . VAL A 1 453 ? -9.721 -3.417 22.890 1.00 98.62 453 VAL A O 1
ATOM 3630 N N . LYS A 1 454 ? -9.764 -1.175 22.706 1.00 97.44 454 LYS A N 1
ATOM 3631 C CA . LYS A 1 454 ? -10.189 -0.940 24.090 1.00 97.44 454 LYS A CA 1
ATOM 3632 C C . LYS A 1 454 ? -11.697 -1.031 24.221 1.00 97.44 454 LYS A C 1
ATOM 3634 O O . LYS A 1 454 ? -12.433 -0.624 23.323 1.00 97.44 454 LYS A O 1
ATOM 3639 N N . THR A 1 455 ? -12.137 -1.541 25.357 1.00 95.25 455 THR A N 1
ATOM 3640 C CA . THR A 1 455 ? -13.543 -1.722 25.710 1.00 95.25 455 THR A CA 1
ATOM 3641 C C . THR A 1 455 ? -13.891 -0.793 26.863 1.00 95.25 455 THR A C 1
ATOM 3643 O O . THR A 1 455 ? -13.191 -0.735 27.872 1.00 95.25 455 THR A O 1
ATOM 3646 N N . ASN A 1 456 ? -14.986 -0.049 26.729 1.00 91.69 456 ASN A N 1
ATOM 3647 C CA . ASN A 1 456 ? -15.492 0.808 27.798 1.00 91.69 456 ASN A CA 1
ATOM 3648 C C . ASN A 1 456 ? -16.995 0.605 27.977 1.00 91.69 456 ASN A C 1
ATOM 3650 O O . ASN A 1 456 ? -17.739 0.495 27.006 1.00 91.69 456 ASN A O 1
ATOM 3654 N N . VAL A 1 457 ? -17.467 0.617 29.221 1.00 90.31 457 VAL A N 1
ATOM 3655 C CA . VAL A 1 457 ? -18.907 0.606 29.506 1.00 90.31 457 VAL A CA 1
ATOM 3656 C C . VAL A 1 457 ? -19.487 2.000 29.256 1.00 90.31 457 VAL A C 1
ATOM 3658 O O . VAL A 1 457 ? -18.940 3.006 29.706 1.00 90.31 457 VAL A O 1
ATOM 3661 N N . CYS A 1 458 ? -20.619 2.071 28.562 1.00 88.12 458 CYS A N 1
ATOM 3662 C CA . CYS A 1 458 ? -21.320 3.306 28.224 1.00 88.12 458 CYS A CA 1
ATOM 3663 C C . CYS A 1 458 ? -22.838 3.195 28.466 1.00 88.12 458 CYS A C 1
ATOM 3665 O O . CYS A 1 458 ? -23.376 2.110 28.691 1.00 88.12 458 CYS A O 1
ATOM 3667 N N . LYS A 1 459 ? -23.535 4.340 28.441 1.00 84.88 459 LYS A N 1
ATOM 3668 C CA . LYS A 1 459 ? -25.004 4.443 28.540 1.00 84.88 459 LYS A CA 1
ATOM 3669 C C . LYS A 1 459 ? -25.553 5.256 27.361 1.00 84.88 459 LYS A C 1
ATOM 3671 O O . LYS A 1 459 ? -25.747 6.463 27.504 1.00 84.88 459 LYS A O 1
ATOM 3676 N N . PRO A 1 460 ? -25.738 4.642 26.184 1.00 70.19 460 PRO A N 1
ATOM 3677 C CA . PRO A 1 460 ? -26.011 5.377 24.949 1.00 70.19 460 PRO A CA 1
ATOM 3678 C C . PRO A 1 460 ? -27.459 5.867 24.825 1.00 70.19 460 PRO A C 1
ATOM 3680 O O . PRO A 1 460 ? -27.701 6.880 24.178 1.00 70.19 460 PRO A O 1
ATOM 3683 N N . HIS A 1 461 ? -28.423 5.181 25.447 1.00 64.25 461 HIS A N 1
ATOM 3684 C CA . HIS A 1 461 ? -29.842 5.556 25.470 1.00 64.25 461 HIS A CA 1
ATOM 3685 C C . HIS A 1 461 ? -30.374 5.485 26.907 1.00 64.25 461 HIS A C 1
ATOM 3687 O O . HIS A 1 461 ? -29.799 4.784 27.738 1.00 64.25 461 HIS A O 1
ATOM 3693 N N . LYS A 1 462 ? -31.446 6.233 27.223 1.00 57.47 462 LYS A N 1
ATOM 3694 C CA . LYS A 1 462 ? -32.016 6.394 28.580 1.00 57.47 462 LYS A CA 1
ATOM 3695 C C . LYS A 1 462 ? -32.281 5.046 29.284 1.00 57.47 462 LYS A C 1
ATOM 3697 O O . LYS A 1 462 ? -33.391 4.534 29.236 1.00 57.47 462 LYS A O 1
ATOM 3702 N N . GLY A 1 463 ? -31.273 4.529 29.989 1.00 65.12 463 GLY A N 1
ATOM 3703 C CA . GLY A 1 463 ? -31.359 3.362 30.872 1.00 65.12 463 GLY A CA 1
ATOM 3704 C C . GLY A 1 463 ? -30.591 2.115 30.422 1.00 65.12 463 GLY A C 1
ATOM 3705 O O . GLY A 1 463 ? -30.306 1.279 31.274 1.00 65.12 463 GLY A O 1
ATOM 3706 N N . GLU A 1 464 ? -30.206 1.990 29.149 1.00 79.19 464 GLU A N 1
ATOM 3707 C CA . GLU A 1 464 ? -29.506 0.795 28.652 1.00 79.19 464 GLU A CA 1
ATOM 3708 C C . GLU A 1 464 ? -27.986 0.925 28.802 1.00 79.19 464 GLU A C 1
ATOM 3710 O O . GLU A 1 464 ? -27.405 1.972 28.509 1.00 79.19 464 GLU A O 1
ATOM 3715 N N . ILE A 1 465 ? -27.343 -0.140 29.286 1.00 88.19 465 ILE A N 1
ATOM 3716 C CA . ILE A 1 465 ? -25.886 -0.244 29.415 1.00 88.19 465 ILE A CA 1
ATOM 3717 C C . ILE A 1 465 ? -25.357 -0.920 28.144 1.00 88.19 465 ILE A C 1
ATOM 3719 O O . ILE A 1 465 ? -25.939 -1.894 27.670 1.00 88.19 465 ILE A O 1
ATOM 3723 N N . GLY A 1 466 ? -24.261 -0.416 27.588 1.00 91.31 466 GLY A N 1
ATOM 3724 C CA . GLY A 1 466 ? -23.574 -1.025 26.449 1.00 91.31 466 GLY A CA 1
ATOM 3725 C C . GLY A 1 466 ? -22.060 -1.008 26.620 1.00 91.31 466 GLY A C 1
ATOM 3726 O O . GLY A 1 466 ? -21.539 -0.339 27.511 1.00 91.31 466 GLY A O 1
ATOM 3727 N N . MET A 1 467 ? -21.352 -1.721 25.751 1.00 93.19 467 MET A N 1
ATOM 3728 C CA . MET A 1 467 ? -19.897 -1.641 25.613 1.00 93.19 467 MET A CA 1
ATOM 3729 C C . MET A 1 467 ? -19.562 -0.911 24.324 1.00 93.19 467 MET A C 1
ATOM 3731 O O . MET A 1 467 ? -20.048 -1.305 23.269 1.00 93.19 467 MET A O 1
ATOM 3735 N N . VAL A 1 468 ? -18.751 0.139 24.417 1.00 94.88 468 VAL A N 1
ATOM 3736 C CA . VAL A 1 468 ? -18.188 0.832 23.259 1.00 94.88 468 VAL A CA 1
ATOM 3737 C C . VAL A 1 468 ? -16.772 0.334 22.994 1.00 94.88 468 VAL A C 1
ATOM 3739 O O . VAL A 1 468 ? -15.998 0.122 23.934 1.00 94.88 468 VAL A O 1
ATOM 3742 N N . PHE A 1 469 ? -16.444 0.157 21.717 1.00 97.00 469 PHE A N 1
ATOM 3743 C CA . PHE A 1 469 ? -15.150 -0.346 21.271 1.00 97.00 469 PHE A CA 1
ATOM 3744 C C . PHE A 1 469 ? -14.321 0.743 20.595 1.00 97.00 469 PHE A C 1
ATOM 3746 O O . PHE A 1 469 ? -14.757 1.426 19.670 1.00 97.00 469 PHE A O 1
ATOM 3753 N N . GLU A 1 470 ? -13.077 0.894 21.026 1.00 97.50 470 GLU A N 1
ATOM 3754 C CA . GLU A 1 470 ? -12.180 1.932 20.536 1.00 97.50 470 GLU A CA 1
ATOM 3755 C C . GLU A 1 470 ? -10.990 1.293 19.837 1.00 97.50 470 GLU A C 1
ATOM 3757 O O . GLU A 1 470 ? -10.194 0.598 20.460 1.00 97.50 470 GLU A O 1
ATOM 3762 N N . HIS A 1 471 ? -10.847 1.533 18.535 1.00 98.44 471 HIS A N 1
ATOM 3763 C CA . HIS A 1 471 ? -9.636 1.165 17.795 1.00 98.44 471 HIS A CA 1
ATOM 3764 C C . HIS A 1 471 ? -8.461 2.067 18.211 1.00 98.44 471 HIS A C 1
ATOM 3766 O O . HIS A 1 471 ? -8.697 3.114 18.820 1.00 98.44 471 HIS A O 1
ATOM 3772 N N . PRO A 1 472 ? -7.198 1.737 17.876 1.00 98.12 472 PRO A N 1
ATOM 3773 C CA . PRO A 1 472 ? -6.054 2.576 18.234 1.00 98.12 472 PRO A CA 1
ATOM 3774 C C . PRO A 1 472 ? -6.193 4.011 17.733 1.00 98.12 472 PRO A C 1
ATOM 3776 O O . PRO A 1 472 ? -6.002 4.963 18.491 1.00 98.12 472 PRO A O 1
ATOM 3779 N N . THR A 1 473 ? -6.555 4.166 16.457 1.00 97.25 473 THR A N 1
ATOM 3780 C CA . THR A 1 473 ? -6.630 5.458 15.769 1.00 97.25 473 THR A CA 1
ATOM 3781 C C . THR A 1 473 ? -7.612 5.404 14.594 1.00 97.25 473 THR A C 1
ATOM 3783 O O . THR A 1 473 ? -7.757 4.346 13.986 1.00 97.25 473 THR A O 1
ATOM 3786 N N . GLN A 1 474 ? -8.206 6.539 14.213 1.00 96.38 474 GLN A N 1
ATOM 3787 C CA . GLN A 1 474 ? -8.883 6.710 12.913 1.00 96.38 474 GLN A CA 1
ATOM 3788 C C . GLN A 1 474 ? -7.908 7.156 11.803 1.00 96.38 474 GLN A C 1
ATOM 3790 O O . GLN A 1 474 ? -6.918 7.800 12.136 1.00 96.38 474 GLN A O 1
ATOM 3795 N N . PRO A 1 475 ? -8.147 6.880 10.508 1.00 95.19 475 PRO A N 1
ATOM 3796 C CA . PRO A 1 475 ? -7.307 7.331 9.386 1.00 95.19 475 PRO A CA 1
ATOM 3797 C C . PRO A 1 475 ? -6.941 8.821 9.381 1.00 95.19 475 PRO A C 1
ATOM 3799 O O . PRO A 1 475 ? -7.704 9.671 9.846 1.00 95.19 475 PRO A O 1
ATOM 3802 N N . GLY A 1 476 ? -5.802 9.174 8.778 1.00 91.62 476 GLY A N 1
ATOM 3803 C CA . GLY A 1 476 ? -5.459 10.569 8.493 1.00 91.62 476 GLY A CA 1
ATOM 3804 C C . GLY A 1 476 ? -5.467 11.455 9.743 1.00 91.62 476 GLY A C 1
ATOM 3805 O O . GLY A 1 476 ? -4.928 11.092 10.795 1.00 91.62 476 GLY A O 1
ATOM 3806 N N . ASN A 1 477 ? -6.108 12.617 9.641 1.00 85.19 477 ASN A N 1
ATOM 3807 C CA . ASN A 1 477 ? -6.284 13.551 10.757 1.00 85.19 477 ASN A CA 1
ATOM 3808 C C . ASN A 1 477 ? -7.642 13.415 11.456 1.00 85.19 477 ASN A C 1
ATOM 3810 O O . ASN A 1 477 ? -7.956 14.228 12.321 1.00 85.19 477 ASN A O 1
ATOM 3814 N N . GLN A 1 478 ? -8.430 12.383 11.131 1.00 88.69 478 GLN A N 1
ATOM 3815 C CA . GLN A 1 478 ? -9.704 12.165 11.807 1.00 88.69 478 GLN A CA 1
ATOM 3816 C C . GLN A 1 478 ? -9.482 11.981 13.320 1.00 88.69 478 GLN A C 1
ATOM 3818 O O . GLN A 1 478 ? -8.516 11.307 13.722 1.00 88.69 478 GLN A O 1
ATOM 3823 N N . PRO A 1 479 ? -10.333 12.593 14.162 1.00 84.06 479 PRO A N 1
ATOM 3824 C CA . PRO A 1 479 ? -10.281 12.400 15.602 1.00 84.06 479 PRO A CA 1
ATOM 3825 C C . PRO A 1 479 ? -10.753 10.988 15.971 1.00 84.06 479 PRO A C 1
ATOM 3827 O O . PRO A 1 479 ? -11.378 10.298 15.170 1.00 84.06 479 PRO A O 1
ATOM 3830 N N . GLY A 1 480 ? -10.468 10.570 17.202 1.00 90.50 480 GLY A N 1
ATOM 3831 C CA . GLY A 1 480 ? -10.906 9.278 17.726 1.00 90.50 480 GLY A CA 1
ATOM 3832 C C . GLY A 1 480 ? -9.796 8.235 17.832 1.00 90.50 480 GLY A C 1
ATOM 3833 O O . GLY A 1 480 ? -8.643 8.441 17.438 1.00 90.50 480 GLY A O 1
ATOM 3834 N N . GLY A 1 481 ? -10.179 7.104 18.412 1.00 95.25 481 GLY A N 1
ATOM 3835 C CA . GLY A 1 481 ? -9.293 6.043 18.873 1.00 95.25 481 GLY A CA 1
ATOM 3836 C C . GLY A 1 481 ? -8.663 6.298 20.246 1.00 95.25 481 GLY A C 1
ATOM 3837 O O . GLY A 1 481 ? -8.480 7.442 20.679 1.00 95.25 481 GLY A O 1
ATOM 3838 N N . TRP A 1 482 ? -8.342 5.217 20.956 1.00 96.12 482 TRP A N 1
ATOM 3839 C CA . TRP A 1 482 ? -7.892 5.295 22.348 1.00 96.12 482 TRP A CA 1
ATOM 3840 C C . TRP A 1 482 ? -6.512 5.948 22.497 1.00 96.12 482 TRP A C 1
ATOM 3842 O O . TRP A 1 482 ? -6.298 6.695 23.450 1.00 96.12 482 TRP A O 1
ATOM 3852 N N . MET A 1 483 ? -5.603 5.768 21.528 1.00 95.38 483 MET A N 1
ATOM 3853 C CA . MET A 1 483 ? -4.269 6.387 21.584 1.00 95.38 483 MET A CA 1
ATOM 3854 C C . MET A 1 483 ? -4.350 7.918 21.517 1.00 95.38 483 MET A C 1
ATOM 3856 O O . MET A 1 483 ? -3.527 8.618 22.106 1.00 95.38 483 MET A O 1
ATOM 3860 N N . ALA A 1 484 ? -5.341 8.462 20.799 1.00 87.69 484 ALA A N 1
ATOM 3861 C CA . ALA A 1 484 ? -5.578 9.904 20.755 1.00 87.69 484 ALA A CA 1
ATOM 3862 C C . ALA A 1 484 ? -6.029 10.433 22.114 1.00 87.69 484 ALA A C 1
ATOM 3864 O O . ALA A 1 484 ? -5.492 11.432 22.593 1.00 87.69 484 ALA A O 1
ATOM 3865 N N . LYS A 1 485 ? -6.959 9.729 22.764 1.00 85.75 485 LYS A N 1
ATOM 3866 C CA . LYS A 1 485 ? -7.466 10.096 24.090 1.00 85.75 485 LYS A CA 1
ATOM 3867 C C . LYS A 1 485 ? -6.358 10.081 25.143 1.00 85.75 485 LYS A C 1
ATOM 3869 O O . LYS A 1 485 ? -6.235 11.042 25.897 1.00 85.75 485 LYS A O 1
ATOM 3874 N N . GLU A 1 486 ? -5.521 9.048 25.154 1.00 87.56 486 GLU A N 1
ATOM 3875 C CA . GLU A 1 486 ? -4.410 8.938 26.106 1.00 87.56 486 GLU A CA 1
ATOM 3876 C C . GLU A 1 486 ? -3.378 10.043 25.932 1.00 87.56 486 GLU A C 1
ATOM 3878 O O . GLU A 1 486 ? -3.042 10.716 26.901 1.00 87.56 486 GLU A O 1
ATOM 3883 N N . LYS A 1 487 ? -2.964 10.330 24.695 1.00 80.94 487 LYS A N 1
ATOM 3884 C CA . LYS A 1 487 ? -2.031 11.428 24.423 1.00 80.94 487 LYS A CA 1
ATOM 3885 C C . LYS A 1 487 ? -2.561 12.781 24.907 1.00 80.94 487 LYS A C 1
ATOM 3887 O O . LYS A 1 487 ? -1.803 13.600 25.433 1.00 80.94 487 LYS A O 1
ATOM 3892 N N . HIS A 1 488 ? -3.861 13.034 24.741 1.00 75.06 488 HIS A N 1
ATOM 3893 C CA . HIS A 1 488 ? -4.496 14.243 25.266 1.00 75.06 488 HIS A CA 1
ATOM 3894 C C . HIS A 1 488 ? -4.499 14.279 26.801 1.00 75.06 488 HIS A C 1
ATOM 3896 O O . HIS A 1 488 ? -4.240 15.338 27.376 1.00 75.06 488 HIS A O 1
ATOM 3902 N N . LEU A 1 489 ? -4.751 13.146 27.465 1.00 75.00 489 LEU A N 1
ATOM 3903 C CA . LEU A 1 489 ? -4.715 13.032 28.926 1.00 75.00 489 LEU A CA 1
ATOM 3904 C C . LEU A 1 489 ? -3.299 13.230 29.480 1.00 75.00 489 LEU A C 1
ATOM 3906 O O . LEU A 1 489 ? -3.133 14.029 30.395 1.00 75.00 489 LEU A O 1
ATOM 3910 N N . GLU A 1 490 ? -2.285 12.590 28.896 1.00 75.00 490 GLU A N 1
ATOM 3911 C CA . GLU A 1 490 ? -0.873 12.748 29.281 1.00 75.00 490 GLU A CA 1
ATOM 3912 C C . GLU A 1 490 ? -0.424 14.209 29.179 1.00 75.00 490 GLU A C 1
ATOM 3914 O O . GLU A 1 490 ? 0.127 14.766 30.126 1.00 75.00 490 GLU A O 1
ATOM 3919 N N . THR A 1 491 ? -0.750 14.869 28.062 1.00 70.25 491 THR A N 1
ATOM 3920 C CA . THR A 1 491 ? -0.420 16.289 27.848 1.00 70.25 491 THR A CA 1
ATOM 39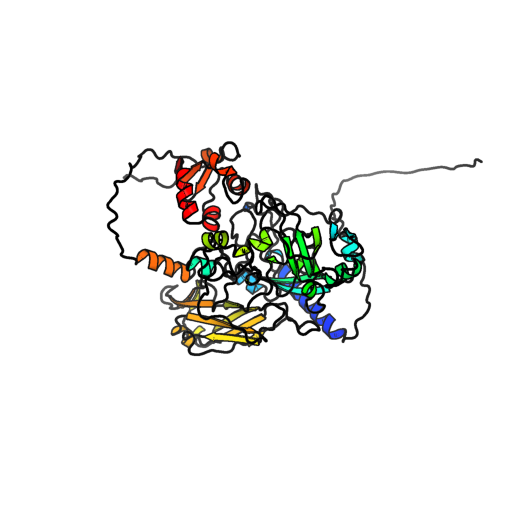21 C C . THR A 1 491 ? -1.140 17.204 28.850 1.00 70.25 491 THR A C 1
ATOM 3923 O O . THR A 1 491 ? -0.637 18.274 29.184 1.00 70.25 491 THR A O 1
ATOM 3926 N N . SER A 1 492 ? -2.315 16.792 29.339 1.00 63.19 492 SER A N 1
ATOM 3927 C CA . SER A 1 492 ? -3.113 17.553 30.310 1.00 63.19 492 SER A CA 1
ATOM 3928 C C . SER A 1 492 ? -2.706 17.293 31.767 1.00 63.19 492 SER A C 1
ATOM 3930 O O . SER A 1 492 ? -2.977 18.127 32.628 1.00 63.19 492 SER A O 1
ATOM 3932 N N . GLN A 1 493 ? -2.090 16.142 32.058 1.00 50.41 493 GLN A N 1
ATOM 3933 C CA . GLN A 1 493 ? -1.707 15.715 33.408 1.00 50.41 493 GLN A CA 1
ATOM 3934 C C . GLN A 1 493 ? -0.273 16.079 33.797 1.00 50.41 493 GLN A C 1
ATOM 3936 O O . GLN A 1 493 ? 0.041 15.985 34.978 1.00 50.41 493 GLN A O 1
ATOM 3941 N N . ASP A 1 494 ? 0.578 16.500 32.860 1.00 40.19 494 ASP A N 1
ATOM 3942 C CA . ASP A 1 494 ? 1.981 16.836 33.118 1.00 40.19 494 ASP A CA 1
ATOM 3943 C C . ASP A 1 494 ? 2.099 18.128 33.973 1.00 40.19 494 ASP A C 1
ATOM 3945 O O . ASP A 1 494 ? 1.990 19.244 33.449 1.00 40.19 494 ASP A O 1
ATOM 3949 N N . PRO A 1 495 ? 2.327 18.053 35.305 1.00 41.94 495 PRO A N 1
ATOM 3950 C CA . PRO A 1 495 ? 2.325 19.199 36.201 1.00 41.94 495 PRO A CA 1
ATOM 3951 C C . PRO A 1 495 ? 3.768 19.658 36.410 1.00 41.94 495 PRO A C 1
ATOM 3953 O O . PRO A 1 495 ? 4.249 19.795 37.536 1.00 41.94 495 PRO A O 1
ATOM 3956 N N . LYS A 1 496 ? 4.489 19.902 35.313 1.00 37.53 496 LYS A N 1
ATOM 3957 C CA . LYS A 1 496 ? 5.702 20.719 35.351 1.00 37.53 496 LYS A CA 1
ATOM 3958 C C . LYS A 1 496 ? 5.359 22.123 34.869 1.00 37.53 496 LYS A C 1
ATOM 3960 O O . LYS A 1 496 ? 5.665 22.467 33.725 1.00 37.53 496 LYS A O 1
ATOM 3965 N N . PRO A 1 497 ? 4.858 23.008 35.752 1.00 37.53 497 PRO A N 1
ATOM 3966 C CA . PRO A 1 497 ? 5.200 24.399 35.610 1.00 37.53 497 PRO A CA 1
ATOM 3967 C C . PRO A 1 497 ? 6.690 24.465 35.945 1.00 37.53 497 PRO A C 1
ATOM 3969 O O . PRO A 1 497 ? 7.094 24.743 37.072 1.00 37.53 497 PRO A O 1
ATOM 3972 N N . SER A 1 498 ? 7.556 24.225 34.956 1.00 32.03 498 SER A N 1
ATOM 3973 C CA . SER A 1 498 ? 8.787 24.993 34.984 1.00 32.03 498 SER A CA 1
ATOM 3974 C C . SER A 1 498 ? 8.299 26.432 35.049 1.00 32.03 498 SER A C 1
ATOM 3976 O O . SER A 1 498 ? 7.639 26.886 34.111 1.00 32.03 498 SER A O 1
ATOM 3978 N N . LEU A 1 499 ? 8.569 27.106 36.166 1.00 36.53 499 LEU A N 1
ATOM 3979 C CA . LEU A 1 499 ? 8.667 28.554 36.253 1.00 36.53 499 LEU A CA 1
ATOM 3980 C C . LEU A 1 499 ? 9.711 28.992 35.215 1.00 36.53 499 LEU A C 1
ATOM 3982 O O . LEU A 1 499 ? 10.796 29.468 35.533 1.00 36.53 499 LEU A O 1
ATOM 3986 N N . LYS A 1 500 ? 9.389 28.838 33.928 1.00 31.20 500 LYS A N 1
ATOM 3987 C CA . LYS A 1 500 ? 9.799 29.798 32.936 1.00 31.20 500 LYS A CA 1
ATOM 3988 C C . LYS A 1 500 ? 9.151 31.045 33.475 1.00 31.20 500 LYS A C 1
ATOM 3990 O O . LYS A 1 500 ? 7.924 31.153 33.493 1.00 31.20 500 LYS A O 1
ATOM 3995 N N . LYS A 1 501 ? 9.996 31.922 34.027 1.00 26.55 501 LYS A N 1
ATOM 3996 C CA . LYS A 1 501 ? 9.682 33.335 34.169 1.00 26.55 501 LYS A CA 1
ATOM 3997 C C . LYS A 1 501 ? 8.721 33.661 33.042 1.00 26.55 501 LYS A C 1
ATOM 3999 O O . LYS A 1 501 ? 9.020 33.332 31.892 1.00 26.55 501 LYS A O 1
ATOM 4004 N N . SER A 1 502 ? 7.586 34.246 33.402 1.00 34.62 502 SER A N 1
ATOM 4005 C CA . SER A 1 502 ? 6.888 35.171 32.531 1.00 34.62 502 SER A CA 1
ATOM 4006 C C . SER A 1 5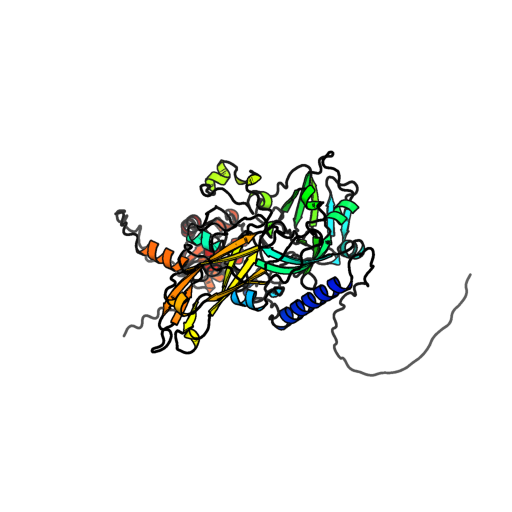02 ? 7.965 36.084 31.943 1.00 34.62 502 SER A C 1
ATOM 4008 O O . SER A 1 502 ? 8.311 37.119 32.511 1.00 34.62 502 SER A O 1
ATOM 4010 N N . VAL A 1 503 ? 8.563 35.648 30.836 1.00 28.09 503 VAL A N 1
ATOM 4011 C CA . VAL A 1 503 ? 9.082 36.529 29.824 1.00 28.09 503 VAL A CA 1
ATOM 4012 C C . VAL A 1 503 ? 7.793 37.168 29.391 1.00 28.09 503 VAL A C 1
ATOM 4014 O O . VAL A 1 503 ? 6.966 36.534 28.736 1.00 28.09 503 VAL A O 1
ATOM 4017 N N . SER A 1 504 ? 7.564 38.340 29.977 1.00 29.20 504 SER A N 1
ATOM 4018 C CA . SER A 1 504 ? 6.692 39.368 29.458 1.00 29.20 504 SER A CA 1
ATOM 4019 C C . SER A 1 504 ? 6.368 39.047 28.012 1.00 29.20 504 SER A C 1
ATOM 4021 O O . SER A 1 504 ? 7.285 39.000 27.186 1.00 29.20 504 SER A O 1
ATOM 4023 N N . THR A 1 505 ? 5.089 38.781 27.745 1.00 30.08 505 THR A N 1
ATOM 4024 C CA . THR A 1 505 ? 4.485 39.007 26.435 1.00 30.08 505 THR A CA 1
ATOM 4025 C C . THR A 1 505 ? 5.325 40.041 25.691 1.00 30.08 505 THR A C 1
ATOM 4027 O O . THR A 1 505 ? 5.372 41.189 26.155 1.00 30.08 505 THR A O 1
ATOM 4030 N N . PRO A 1 506 ? 6.039 39.690 24.607 1.00 34.41 506 PRO A N 1
ATOM 4031 C CA . PRO A 1 506 ? 6.505 40.720 23.711 1.00 34.41 506 PRO A CA 1
ATOM 4032 C C . PRO A 1 506 ? 5.222 41.236 23.079 1.00 34.41 506 PRO A C 1
ATOM 4034 O O . PRO A 1 506 ? 4.700 40.599 22.181 1.00 34.41 506 PRO A O 1
ATOM 4037 N N . PHE A 1 507 ? 4.665 42.289 23.683 1.00 31.34 507 PHE A N 1
ATOM 4038 C CA . PHE A 1 507 ? 3.529 43.071 23.221 1.00 31.34 507 PHE A CA 1
ATOM 4039 C C . PHE A 1 507 ? 2.384 42.252 22.602 1.00 31.34 507 PHE A C 1
ATOM 4041 O O . PHE A 1 507 ? 2.451 41.811 21.458 1.00 31.34 507 PHE A O 1
ATOM 4048 N N . MET A 1 508 ? 1.244 42.181 23.299 1.00 34.41 508 MET A N 1
ATOM 4049 C CA . MET A 1 508 ? -0.028 42.132 22.579 1.00 34.41 508 MET A CA 1
ATOM 4050 C C . MET A 1 508 ? -0.045 43.324 21.617 1.00 34.41 508 MET A C 1
ATOM 4052 O O . MET A 1 508 ? -0.330 44.451 22.014 1.00 34.41 508 MET A O 1
ATOM 4056 N N . ASN A 1 509 ? 0.319 43.087 20.361 1.00 34.00 509 ASN A N 1
ATOM 4057 C CA . ASN A 1 509 ? 0.047 44.023 19.299 1.00 34.00 509 ASN A CA 1
ATOM 4058 C C . ASN A 1 509 ? -1.448 43.866 19.036 1.00 34.00 509 ASN A C 1
ATOM 4060 O O . ASN A 1 509 ? -1.885 42.950 18.343 1.00 34.00 509 ASN A O 1
ATOM 4064 N N . THR A 1 510 ? -2.241 44.734 19.654 1.00 37.03 510 THR A N 1
ATOM 4065 C CA . THR A 1 510 ? -3.700 44.860 19.526 1.00 37.03 510 THR A CA 1
ATOM 4066 C C . THR A 1 510 ? -4.139 45.323 18.125 1.00 37.03 510 THR A C 1
ATOM 4068 O O . THR A 1 510 ? -5.197 45.914 17.960 1.00 37.03 510 THR A O 1
ATOM 4071 N N . ASN A 1 511 ? -3.339 45.014 17.103 1.00 48.78 511 ASN A N 1
ATOM 4072 C CA . ASN A 1 511 ? -3.551 45.292 15.688 1.00 48.78 511 ASN A CA 1
ATOM 4073 C C . ASN A 1 511 ? -3.197 44.052 14.844 1.00 48.78 511 ASN A C 1
ATOM 4075 O O . ASN A 1 511 ? -2.488 44.157 13.840 1.00 48.78 511 ASN A O 1
ATOM 4079 N N . SER A 1 512 ? -3.647 42.848 15.229 1.00 62.75 512 SER A N 1
ATOM 4080 C CA . SER A 1 512 ? -3.582 41.729 14.282 1.00 62.75 512 SER A CA 1
ATOM 4081 C C . SER A 1 512 ? -4.483 42.079 13.102 1.00 62.75 512 SER A C 1
ATOM 4083 O O . SER A 1 512 ? -5.702 42.151 13.259 1.00 62.75 512 SER A O 1
ATOM 4085 N N . LYS A 1 513 ? -3.886 42.354 11.938 1.00 85.44 513 LYS A N 1
ATOM 4086 C CA . LYS A 1 513 ? -4.639 42.636 10.717 1.00 85.44 513 LYS A CA 1
ATOM 4087 C C . LYS A 1 513 ? -5.637 41.503 10.491 1.00 85.44 513 LYS A C 1
ATOM 4089 O O . LYS A 1 513 ? -5.278 40.327 10.548 1.00 85.44 513 LYS A O 1
ATOM 4094 N N . MET A 1 514 ? -6.892 41.878 10.306 1.00 90.25 514 MET A N 1
ATOM 4095 C CA . MET A 1 514 ? -7.978 40.950 10.043 1.00 90.25 514 MET A CA 1
ATOM 4096 C C . MET A 1 514 ? -8.168 40.879 8.534 1.00 90.25 514 MET A C 1
ATOM 4098 O O . MET A 1 514 ? -8.260 41.918 7.885 1.00 90.25 514 MET A O 1
ATOM 4102 N N . PHE A 1 515 ? -8.221 39.670 7.990 1.00 92.00 515 PHE A N 1
ATOM 4103 C CA . PHE A 1 515 ? -8.408 39.436 6.564 1.00 92.00 515 PHE A CA 1
ATOM 4104 C C . PHE A 1 515 ? -9.683 38.635 6.338 1.00 92.00 515 PHE A C 1
ATOM 4106 O O . PHE A 1 515 ? -9.961 37.657 7.030 1.00 92.00 515 PHE A O 1
ATOM 4113 N N . SER A 1 516 ? -10.466 39.036 5.350 1.00 91.19 516 SER A N 1
ATOM 4114 C CA . SER A 1 516 ? -11.581 38.244 4.843 1.00 91.19 516 SER A CA 1
ATOM 4115 C C . SER A 1 516 ? -11.076 37.114 3.945 1.00 91.19 516 SER A C 1
ATOM 4117 O O . SER A 1 516 ? -10.033 37.226 3.297 1.00 91.19 516 SER A O 1
ATOM 4119 N N . ILE A 1 517 ? -11.859 36.040 3.817 1.00 89.94 517 ILE A N 1
ATOM 4120 C CA . ILE A 1 517 ? -11.541 34.957 2.872 1.00 89.94 517 ILE A CA 1
ATOM 4121 C C . ILE A 1 517 ? -11.421 35.471 1.425 1.00 89.94 517 ILE A C 1
ATOM 4123 O O . ILE A 1 517 ? -10.601 34.982 0.653 1.00 89.94 517 ILE A O 1
ATOM 4127 N N . SER A 1 518 ? -12.198 36.496 1.060 1.00 90.69 518 SER A N 1
ATOM 4128 C CA . SER A 1 518 ? -12.154 37.127 -0.264 1.00 90.69 518 SER A CA 1
ATOM 4129 C C . SER A 1 518 ? -10.857 37.893 -0.519 1.00 90.69 518 SER A C 1
ATOM 4131 O O . SER A 1 518 ? -10.433 37.990 -1.667 1.00 90.69 518 SER A O 1
ATOM 4133 N N . GLU A 1 519 ? -10.227 38.447 0.519 1.00 91.12 519 GLU A N 1
ATOM 4134 C CA . GLU A 1 519 ? -8.900 39.056 0.403 1.00 91.12 519 GLU A CA 1
ATOM 4135 C C . GLU A 1 519 ? -7.836 37.984 0.240 1.00 91.12 519 GLU A C 1
ATOM 4137 O O . GLU A 1 519 ? -7.070 38.059 -0.713 1.00 91.12 519 GLU A O 1
ATOM 4142 N N . VAL A 1 520 ? -7.855 36.944 1.080 1.00 91.81 520 VAL A N 1
ATOM 4143 C CA . VAL A 1 520 ? -6.889 35.839 0.994 1.00 91.81 520 VAL A CA 1
ATOM 4144 C C . VAL A 1 520 ? -6.912 35.186 -0.393 1.00 91.81 520 VAL A C 1
ATOM 4146 O O . VAL A 1 520 ? -5.857 34.987 -0.987 1.00 91.81 520 VAL A O 1
ATOM 4149 N N . LYS A 1 521 ? -8.097 34.966 -0.983 1.00 92.38 521 LYS A N 1
ATOM 4150 C CA . LYS A 1 521 ? -8.256 34.400 -2.339 1.00 92.38 521 LYS A CA 1
ATOM 4151 C C . LYS A 1 521 ? -7.539 35.175 -3.455 1.00 92.38 521 LYS A C 1
ATOM 4153 O O . LYS A 1 521 ? -7.233 34.585 -4.492 1.00 92.38 521 LYS A O 1
ATOM 4158 N N . LYS A 1 522 ? -7.262 36.473 -3.273 1.00 93.00 522 LYS A N 1
ATOM 4159 C CA . LYS A 1 522 ? -6.515 37.288 -4.253 1.00 93.00 522 LYS A CA 1
ATOM 4160 C C . LYS A 1 522 ? -5.028 36.918 -4.311 1.00 93.00 522 LYS A C 1
ATOM 4162 O O . LYS A 1 522 ? -4.378 37.198 -5.313 1.00 93.00 522 LYS A O 1
ATOM 4167 N N . HIS A 1 523 ? -4.512 36.277 -3.266 1.00 94.06 523 HIS A N 1
ATOM 4168 C CA . HIS A 1 523 ? -3.114 35.888 -3.106 1.00 94.06 523 HIS A CA 1
ATOM 4169 C C . HIS A 1 523 ? -2.935 34.390 -3.404 1.00 94.06 523 HIS A C 1
ATOM 4171 O O . HIS A 1 523 ? -2.546 33.598 -2.544 1.00 94.06 523 HIS A O 1
ATOM 4177 N N . SER A 1 524 ? -3.279 34.004 -4.634 1.00 90.00 524 SER A N 1
ATOM 4178 C CA . SER A 1 524 ? -3.348 32.616 -5.114 1.00 90.00 524 SER A CA 1
ATOM 4179 C C . SER A 1 524 ? -2.305 32.273 -6.193 1.00 90.00 524 SER A C 1
ATOM 4181 O O . SER A 1 524 ? -2.492 31.332 -6.959 1.00 90.00 524 SER A O 1
ATOM 4183 N N . ASN A 1 525 ? -1.209 33.037 -6.298 1.00 88.56 525 ASN A N 1
ATOM 4184 C CA . ASN A 1 525 ? -0.199 32.861 -7.353 1.00 88.56 525 ASN A CA 1
ATOM 4185 C C . ASN A 1 525 ? 1.247 32.995 -6.821 1.00 88.56 525 ASN A C 1
ATOM 4187 O O . ASN A 1 525 ? 1.435 33.486 -5.709 1.00 88.56 525 ASN A O 1
ATOM 4191 N N . PRO A 1 526 ? 2.282 32.589 -7.585 1.00 88.38 526 PRO A N 1
ATOM 4192 C CA . PRO A 1 526 ? 3.672 32.567 -7.108 1.00 88.38 526 PRO A CA 1
ATOM 4193 C C . PRO A 1 526 ? 4.251 33.916 -6.674 1.00 88.38 526 PRO A C 1
ATOM 4195 O O . PRO A 1 526 ? 5.145 33.943 -5.832 1.00 88.38 526 PRO A O 1
ATOM 4198 N N . ASP A 1 527 ? 3.743 35.023 -7.217 1.00 90.69 527 ASP A N 1
ATOM 4199 C CA . ASP A 1 527 ? 4.197 36.372 -6.862 1.00 90.69 527 ASP A CA 1
ATOM 4200 C C . ASP A 1 527 ? 3.492 36.903 -5.605 1.00 90.69 527 ASP A C 1
ATOM 4202 O O . ASP A 1 527 ? 3.926 37.885 -4.999 1.00 90.69 527 ASP A O 1
ATOM 4206 N N . SER A 1 528 ? 2.395 36.260 -5.198 1.00 92.00 528 SER A N 1
ATOM 4207 C CA . SER A 1 528 ? 1.665 36.573 -3.978 1.00 92.00 528 SER A CA 1
ATOM 4208 C C . SER A 1 528 ? 0.872 35.360 -3.495 1.00 92.00 528 SER A C 1
ATOM 4210 O O . SER A 1 528 ? -0.218 35.079 -3.995 1.00 92.00 528 SER A O 1
ATOM 4212 N N . THR A 1 529 ? 1.439 34.623 -2.537 1.00 94.06 529 THR A N 1
ATOM 4213 C CA . THR A 1 529 ? 0.904 33.352 -2.030 1.00 94.06 529 THR A CA 1
ATOM 4214 C C . THR A 1 529 ? 0.571 33.454 -0.552 1.00 94.06 529 THR A C 1
ATOM 4216 O O . THR A 1 529 ? 1.464 33.405 0.299 1.00 94.06 529 THR A O 1
ATOM 4219 N N . TRP A 1 530 ? -0.720 33.558 -0.239 1.00 96.12 530 TRP A N 1
ATOM 4220 C CA . TRP A 1 530 ? -1.201 33.497 1.140 1.00 96.12 530 TRP A CA 1
ATOM 4221 C C . TRP A 1 530 ? -1.923 32.185 1.413 1.00 96.12 530 TRP A C 1
ATOM 4223 O O . TRP A 1 530 ? -2.612 31.662 0.543 1.00 96.12 530 TRP A O 1
ATOM 4233 N N . ILE A 1 531 ? -1.800 31.672 2.633 1.00 94.69 531 ILE A N 1
ATOM 4234 C CA . ILE A 1 531 ? -2.512 30.472 3.093 1.00 94.69 531 ILE A CA 1
ATOM 4235 C C . ILE A 1 531 ? -3.168 30.730 4.448 1.00 94.69 531 ILE A C 1
ATOM 4237 O O . ILE A 1 531 ? -2.727 31.605 5.201 1.00 94.69 531 ILE A O 1
ATOM 4241 N N . ILE A 1 532 ? -4.213 29.962 4.762 1.00 94.19 532 ILE A N 1
ATOM 4242 C CA . ILE A 1 532 ? -4.827 29.949 6.091 1.00 94.19 532 ILE A CA 1
ATOM 4243 C C . ILE A 1 532 ? -4.495 28.632 6.790 1.00 94.19 532 ILE A C 1
ATOM 4245 O O . ILE A 1 532 ? -4.682 27.556 6.225 1.00 94.19 532 ILE A O 1
ATOM 4249 N N . VAL A 1 533 ? -4.015 28.734 8.029 1.00 90.69 533 VAL A N 1
ATOM 4250 C CA . VAL A 1 533 ? -3.775 27.596 8.925 1.00 90.69 533 VAL A CA 1
ATOM 4251 C C . VAL A 1 533 ? -4.300 27.966 10.311 1.00 90.69 533 VAL A C 1
ATOM 4253 O O . VAL A 1 533 ? -3.940 29.015 10.843 1.00 90.69 533 VAL A O 1
ATOM 4256 N N . HIS A 1 534 ? -5.174 27.140 10.893 1.00 89.75 534 HIS A N 1
ATOM 4257 C CA . HIS A 1 534 ? -5.784 27.359 12.216 1.00 89.75 534 HIS A CA 1
ATOM 4258 C C . HIS A 1 534 ? -6.433 28.752 12.374 1.00 89.75 534 HIS A C 1
ATOM 4260 O O . HIS A 1 534 ? -6.342 29.389 13.422 1.00 89.75 534 HIS A O 1
ATOM 4266 N N . GLY A 1 535 ? -7.068 29.265 11.310 1.00 90.06 535 GLY A N 1
ATOM 4267 C CA . GLY A 1 535 ? -7.703 30.593 11.301 1.00 90.06 535 GLY A CA 1
ATOM 4268 C C . GLY A 1 535 ? -6.725 31.779 11.289 1.00 90.06 535 GLY A C 1
ATOM 4269 O O . GLY A 1 535 ? -7.120 32.924 11.525 1.00 90.06 535 GLY A O 1
ATOM 4270 N N . HIS A 1 536 ? -5.440 31.543 11.032 1.00 94.19 536 HIS A N 1
ATOM 4271 C CA . HIS A 1 536 ? -4.417 32.578 10.876 1.00 94.19 536 HIS A CA 1
ATOM 4272 C C . HIS A 1 536 ? -3.963 32.672 9.423 1.00 94.19 536 HIS A C 1
ATOM 4274 O O . HIS A 1 536 ? -3.935 31.667 8.720 1.00 94.19 536 HIS A O 1
ATOM 4280 N N . VAL A 1 537 ? -3.646 33.888 8.971 1.00 94.94 537 VAL A N 1
ATOM 4281 C CA . VAL A 1 537 ? -3.241 34.153 7.583 1.00 94.94 537 VAL A CA 1
ATOM 4282 C C . VAL A 1 537 ? -1.732 34.333 7.520 1.00 94.94 537 VAL A C 1
ATOM 4284 O O . VAL A 1 537 ? -1.165 35.110 8.298 1.00 94.94 537 VAL A O 1
ATOM 4287 N N . TYR A 1 538 ? -1.106 33.639 6.574 1.00 95.56 538 TYR A N 1
ATOM 4288 C CA . TYR A 1 538 ? 0.340 33.580 6.389 1.00 95.56 538 TYR A CA 1
ATOM 4289 C C . TYR A 1 538 ? 0.719 33.977 4.966 1.00 95.56 538 TYR A C 1
ATOM 4291 O O . TYR A 1 538 ? 0.096 33.498 4.023 1.00 95.56 538 TYR A O 1
ATOM 4299 N N . ASP A 1 539 ? 1.751 34.808 4.811 1.00 95.44 539 ASP A N 1
ATOM 4300 C CA . ASP A 1 539 ? 2.345 35.131 3.512 1.00 95.44 539 ASP A CA 1
ATOM 4301 C C . ASP A 1 539 ? 3.579 34.258 3.267 1.00 95.44 539 ASP A C 1
ATOM 4303 O O . ASP A 1 539 ? 4.673 34.511 3.783 1.00 95.44 539 ASP A O 1
ATOM 4307 N N . CYS A 1 540 ? 3.398 33.214 2.462 1.00 93.38 540 CYS A N 1
ATOM 4308 C CA . CYS A 1 540 ? 4.430 32.230 2.161 1.00 93.38 540 CYS A CA 1
ATOM 4309 C C . CYS A 1 540 ? 5.221 32.550 0.886 1.00 93.38 540 CYS A C 1
ATOM 4311 O O . CYS A 1 540 ? 6.084 31.757 0.514 1.00 93.38 540 CYS A O 1
ATOM 4313 N N . THR A 1 541 ? 4.986 33.695 0.232 1.00 92.00 541 THR A N 1
ATOM 4314 C CA . THR A 1 541 ? 5.574 34.048 -1.079 1.00 92.00 541 THR A CA 1
ATOM 4315 C C . THR A 1 541 ? 7.096 33.874 -1.100 1.00 92.00 541 THR A C 1
ATOM 4317 O O . THR A 1 541 ? 7.665 33.228 -1.977 1.00 92.00 541 THR A O 1
ATOM 4320 N N . ARG A 1 542 ? 7.772 34.385 -0.067 1.00 90.94 542 ARG A N 1
ATOM 4321 C CA . ARG A 1 542 ? 9.234 34.298 0.085 1.00 90.94 542 ARG A CA 1
ATOM 4322 C C . ARG A 1 542 ? 9.748 32.902 0.462 1.00 90.94 542 ARG A C 1
ATOM 4324 O O . ARG A 1 542 ? 10.921 32.636 0.252 1.00 90.94 542 ARG A O 1
ATOM 4331 N N . PHE A 1 543 ? 8.891 32.025 0.987 1.00 88.94 543 PHE A N 1
ATOM 4332 C CA . PHE A 1 543 ? 9.259 30.667 1.405 1.00 88.94 543 PHE A CA 1
ATOM 4333 C C . PHE A 1 543 ? 9.031 29.610 0.317 1.00 88.94 543 PHE A C 1
ATOM 4335 O O . PHE A 1 543 ? 9.508 28.486 0.439 1.00 88.94 543 PHE A O 1
ATOM 4342 N N . LEU A 1 544 ? 8.334 29.956 -0.771 1.00 84.25 544 LEU A N 1
ATOM 4343 C CA . LEU A 1 544 ? 7.983 29.025 -1.849 1.00 84.25 544 LEU A CA 1
ATOM 4344 C C . LEU A 1 544 ? 9.164 28.208 -2.388 1.00 84.25 544 LEU A C 1
ATOM 4346 O O . LEU A 1 544 ? 9.003 27.031 -2.706 1.00 84.25 544 LEU A O 1
ATOM 4350 N N . LYS A 1 545 ? 10.337 28.833 -2.520 1.00 79.81 545 LYS A N 1
ATOM 4351 C CA . LYS A 1 545 ? 11.545 28.204 -3.081 1.00 79.81 545 LYS A CA 1
ATOM 4352 C C . LYS A 1 545 ? 12.293 27.336 -2.073 1.00 79.81 545 LYS A C 1
ATOM 4354 O O . LYS A 1 545 ? 12.989 26.411 -2.475 1.00 79.81 545 LYS A O 1
ATOM 4359 N N . ASP A 1 546 ? 12.117 27.627 -0.790 1.00 81.00 546 ASP A N 1
ATOM 4360 C CA . ASP A 1 546 ? 12.808 26.952 0.306 1.00 81.00 546 ASP A CA 1
ATOM 4361 C C . ASP A 1 546 ? 11.962 25.818 0.904 1.00 81.00 546 ASP A C 1
ATOM 4363 O O . ASP A 1 546 ? 12.445 25.057 1.746 1.00 81.00 546 ASP A O 1
ATOM 4367 N N . HIS A 1 547 ? 10.697 25.680 0.480 1.00 79.88 547 HIS A N 1
ATOM 4368 C CA . HIS A 1 547 ? 9.818 24.617 0.958 1.00 79.88 547 HIS A CA 1
ATOM 4369 C C . HIS A 1 547 ? 10.339 23.241 0.503 1.00 79.88 547 HIS A C 1
ATOM 4371 O O . HIS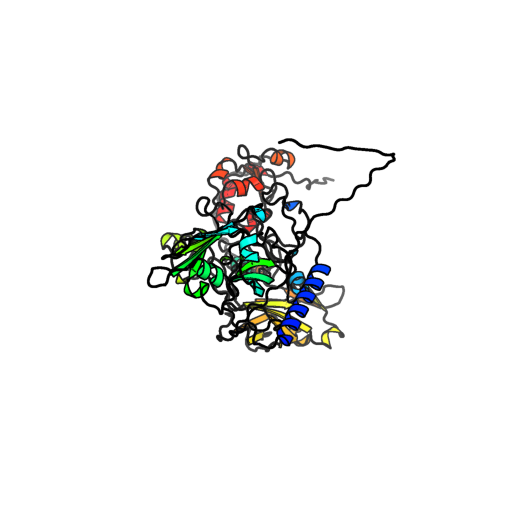 A 1 547 ? 10.419 22.983 -0.701 1.00 79.88 547 HIS A O 1
ATOM 4377 N N . PRO A 1 548 ? 10.653 22.312 1.431 1.00 68.69 548 PRO A N 1
ATOM 4378 C CA . PRO A 1 548 ? 11.237 21.011 1.087 1.00 68.69 548 PRO A CA 1
ATOM 4379 C C . PRO A 1 548 ? 10.354 20.112 0.208 1.00 68.69 548 PRO A C 1
ATOM 4381 O O . PRO A 1 548 ? 10.858 19.185 -0.421 1.00 68.69 548 PRO A O 1
ATOM 4384 N N . GLY A 1 549 ? 9.040 20.355 0.181 1.00 64.25 549 GLY A N 1
ATOM 4385 C CA . GLY A 1 549 ? 8.081 19.670 -0.689 1.00 64.25 549 GLY A CA 1
ATOM 4386 C C . GLY A 1 549 ? 7.969 20.279 -2.090 1.00 64.25 549 GLY A C 1
ATOM 4387 O O . GLY A 1 549 ? 7.166 19.802 -2.890 1.00 64.25 549 GLY A O 1
ATOM 4388 N N . GLY A 1 550 ? 8.749 21.319 -2.393 1.00 73.81 550 GLY A N 1
ATOM 4389 C CA . GLY A 1 550 ? 8.674 22.078 -3.635 1.00 73.81 550 GLY A CA 1
ATOM 4390 C C . GLY A 1 550 ? 7.575 23.143 -3.625 1.00 73.81 550 GLY A C 1
ATOM 4391 O O . GLY A 1 550 ? 6.608 23.077 -2.868 1.00 73.81 550 GLY A O 1
ATOM 4392 N N . THR A 1 551 ? 7.722 24.129 -4.509 1.00 80.75 551 THR A N 1
ATOM 4393 C CA . THR A 1 551 ? 6.843 25.304 -4.615 1.00 80.75 551 THR A CA 1
ATOM 4394 C C . THR A 1 551 ? 5.369 24.948 -4.840 1.00 80.75 551 THR A C 1
ATOM 4396 O O . THR A 1 551 ? 4.491 25.515 -4.185 1.00 80.75 551 THR A O 1
ATOM 4399 N N . ASP A 1 552 ? 5.089 23.959 -5.691 1.00 78.12 552 ASP A N 1
ATOM 4400 C CA . ASP A 1 552 ? 3.718 23.557 -6.036 1.00 78.12 552 ASP A CA 1
ATOM 4401 C C . ASP A 1 552 ? 2.920 23.030 -4.830 1.00 78.12 552 ASP A C 1
ATOM 4403 O O . ASP A 1 552 ? 1.700 23.184 -4.781 1.00 78.12 552 ASP A O 1
ATOM 4407 N N . SER A 1 553 ? 3.604 22.486 -3.813 1.00 77.06 553 SER A N 1
ATOM 4408 C CA . SER A 1 553 ? 2.976 21.974 -2.585 1.00 77.06 553 SER A CA 1
ATOM 4409 C C . SER A 1 553 ? 2.315 23.069 -1.740 1.00 77.06 553 SER A C 1
ATOM 4411 O O . SER A 1 553 ? 1.378 22.788 -0.993 1.00 77.06 553 SER A O 1
ATOM 4413 N N . ILE A 1 554 ? 2.783 24.318 -1.850 1.00 82.69 554 ILE A N 1
ATOM 4414 C CA . ILE A 1 554 ? 2.132 25.476 -1.222 1.00 82.69 554 ILE A CA 1
ATOM 4415 C C . ILE A 1 554 ? 1.113 26.086 -2.188 1.00 82.69 554 ILE A C 1
ATOM 4417 O O . ILE A 1 554 ? -0.007 26.390 -1.780 1.00 82.69 554 ILE A O 1
ATOM 4421 N N . LEU A 1 555 ? 1.476 26.244 -3.467 1.00 84.88 555 LEU A N 1
ATOM 4422 C CA . LEU A 1 555 ? 0.638 26.932 -4.457 1.00 84.88 555 LEU A CA 1
ATOM 4423 C C . LEU A 1 555 ? -0.732 26.287 -4.655 1.00 84.88 555 LEU A C 1
ATOM 4425 O O . LEU A 1 555 ? -1.715 26.996 -4.839 1.00 84.88 555 LEU A O 1
ATOM 4429 N N . ILE A 1 556 ? -0.820 24.962 -4.545 1.00 83.38 556 ILE A N 1
ATOM 4430 C CA . ILE A 1 556 ? -2.086 24.222 -4.643 1.00 83.38 556 ILE A CA 1
ATOM 4431 C C . ILE A 1 556 ? -3.117 24.617 -3.572 1.00 83.38 556 ILE A C 1
ATOM 4433 O O . ILE A 1 556 ? -4.316 24.393 -3.733 1.00 83.38 556 ILE A O 1
ATOM 4437 N N . ASN A 1 557 ? -2.642 25.225 -2.486 1.00 87.81 557 ASN A N 1
ATOM 4438 C CA . ASN A 1 557 ? -3.439 25.709 -1.369 1.00 87.81 557 ASN A CA 1
ATOM 4439 C C . ASN A 1 557 ? -3.472 27.244 -1.283 1.00 87.81 557 ASN A C 1
ATOM 4441 O O . ASN A 1 557 ? -4.089 27.796 -0.366 1.00 87.81 557 ASN A O 1
ATOM 4445 N N . ALA A 1 558 ? -2.833 27.945 -2.223 1.00 90.44 558 ALA A N 1
ATOM 4446 C CA . ALA A 1 558 ? -2.752 29.395 -2.213 1.00 90.44 558 ALA A CA 1
ATOM 4447 C C . ALA A 1 558 ? -4.148 30.027 -2.307 1.00 90.44 558 ALA A C 1
ATOM 4449 O O . ALA A 1 558 ? -4.995 29.642 -3.114 1.00 90.44 558 ALA A O 1
ATOM 4450 N N . GLY A 1 559 ? -4.397 31.011 -1.453 1.00 90.25 559 GLY A N 1
ATOM 4451 C CA . GLY A 1 559 ? -5.683 31.678 -1.322 1.00 90.25 559 GLY A CA 1
ATOM 4452 C C . GLY A 1 559 ? -6.754 30.877 -0.571 1.00 90.25 559 GLY A C 1
ATOM 4453 O O . GLY A 1 559 ? -7.919 31.281 -0.592 1.00 90.25 559 GLY A O 1
ATOM 4454 N N . THR A 1 560 ? -6.405 29.757 0.075 1.00 90.62 560 THR A N 1
ATOM 4455 C CA . THR A 1 560 ? -7.367 28.864 0.748 1.00 90.62 560 THR A CA 1
ATOM 4456 C C . THR A 1 560 ? -6.945 28.480 2.170 1.00 90.62 560 THR A C 1
ATOM 4458 O O . THR A 1 560 ? -5.832 28.782 2.604 1.00 90.62 560 THR A O 1
ATOM 4461 N N . ASP A 1 561 ? -7.863 27.853 2.913 1.00 89.25 561 ASP A N 1
ATOM 4462 C CA . ASP A 1 561 ? -7.554 27.181 4.179 1.00 89.25 561 ASP A CA 1
ATOM 4463 C C . ASP A 1 561 ? -7.007 25.787 3.902 1.00 89.25 561 ASP A C 1
ATOM 4465 O O . ASP A 1 561 ? -7.640 25.002 3.198 1.00 89.25 561 ASP A O 1
ATOM 4469 N N . CYS A 1 562 ? -5.812 25.529 4.429 1.00 88.69 562 CYS A N 1
ATOM 4470 C CA . CYS A 1 562 ? -5.082 24.280 4.275 1.00 88.69 562 CYS A CA 1
ATOM 4471 C C . CYS A 1 562 ? -4.631 23.719 5.626 1.00 88.69 562 CYS A C 1
ATOM 4473 O O . CYS A 1 562 ? -3.564 23.110 5.743 1.00 88.69 562 CYS A O 1
ATOM 4475 N N . THR A 1 563 ? -5.411 23.978 6.678 1.00 85.75 563 THR A N 1
ATOM 4476 C CA . THR A 1 563 ? -5.122 23.495 8.032 1.00 85.75 563 THR A CA 1
ATOM 4477 C C . THR A 1 563 ? -4.941 21.974 8.053 1.00 85.75 563 THR A C 1
ATOM 4479 O O . THR A 1 563 ? -3.977 21.472 8.635 1.00 85.75 563 THR A O 1
ATOM 4482 N N . GLU A 1 564 ? -5.816 21.237 7.362 1.00 77.62 564 GLU A N 1
ATOM 4483 C CA . GLU A 1 564 ? -5.769 19.773 7.310 1.00 77.62 564 GLU A CA 1
ATOM 4484 C C . GLU A 1 564 ? -4.529 19.251 6.567 1.00 77.62 564 GLU A C 1
ATOM 4486 O O . GLU A 1 564 ? -3.824 18.379 7.086 1.00 77.62 564 GLU A O 1
ATOM 4491 N N . GLU A 1 565 ? -4.223 19.802 5.387 1.00 80.94 565 GLU A N 1
ATOM 4492 C CA . GLU A 1 565 ? -3.017 19.509 4.601 1.00 80.94 565 GLU A CA 1
ATOM 4493 C C . GLU A 1 565 ? -1.753 19.772 5.422 1.00 80.94 565 GLU A C 1
ATOM 4495 O O . GLU A 1 565 ? -0.815 18.966 5.439 1.00 80.94 565 GLU A O 1
ATOM 4500 N N . PHE A 1 566 ? -1.728 20.915 6.112 1.00 84.88 566 PHE A N 1
ATOM 4501 C CA . PHE A 1 566 ? -0.576 21.347 6.877 1.00 84.88 566 PHE A CA 1
ATOM 4502 C C . PHE A 1 566 ? -0.315 20.390 8.043 1.00 84.88 566 PHE A C 1
ATOM 4504 O O . PHE A 1 566 ? 0.797 19.866 8.166 1.00 84.88 566 PHE A O 1
ATOM 4511 N N . ASP A 1 567 ? -1.341 20.077 8.836 1.00 81.81 567 ASP A N 1
ATOM 4512 C CA . ASP A 1 567 ? -1.225 19.186 9.994 1.00 81.81 567 ASP A CA 1
ATOM 4513 C C . ASP A 1 567 ? -0.927 17.726 9.626 1.00 81.81 567 ASP A C 1
ATOM 4515 O O . ASP A 1 567 ? -0.288 17.007 10.404 1.00 81.81 567 ASP A O 1
ATOM 4519 N N . ALA A 1 568 ? -1.342 17.276 8.438 1.00 74.31 568 ALA A N 1
ATOM 4520 C CA . ALA A 1 568 ? -1.082 15.913 7.980 1.00 74.31 568 ALA A CA 1
ATOM 4521 C C . ALA A 1 568 ? 0.422 15.627 7.807 1.00 74.31 568 ALA A C 1
ATOM 4523 O O . ALA A 1 568 ? 0.894 14.533 8.149 1.00 74.31 568 ALA A O 1
ATOM 4524 N N . ILE A 1 569 ? 1.177 16.605 7.296 1.00 75.44 569 ILE A N 1
ATOM 4525 C CA . ILE A 1 569 ? 2.528 16.385 6.754 1.00 75.44 569 ILE A CA 1
ATOM 4526 C C . ILE A 1 569 ? 3.616 17.115 7.562 1.00 75.44 569 ILE A C 1
ATOM 4528 O O . ILE A 1 569 ? 4.748 16.638 7.630 1.00 75.44 569 ILE A O 1
ATOM 4532 N N . HIS A 1 570 ? 3.303 18.236 8.220 1.00 82.81 570 HIS A N 1
ATOM 4533 C CA . HIS A 1 570 ? 4.321 19.091 8.840 1.00 82.81 570 HIS A CA 1
ATOM 4534 C C . HIS A 1 570 ? 4.623 18.731 10.308 1.00 82.81 570 HIS A C 1
ATOM 4536 O O . HIS A 1 570 ? 3.752 18.334 11.084 1.00 82.81 570 HIS A O 1
ATOM 4542 N N . SER A 1 571 ? 5.895 18.879 10.699 1.00 77.38 571 SER A N 1
ATOM 4543 C CA . SER A 1 571 ? 6.396 18.649 12.065 1.00 77.38 571 SER A CA 1
ATOM 4544 C C . SER A 1 571 ? 6.224 19.875 12.968 1.00 77.38 571 SER A C 1
ATOM 4546 O O . SER A 1 571 ? 6.070 20.992 12.480 1.00 77.38 571 SER A O 1
ATOM 4548 N N . ASP A 1 572 ? 6.364 19.717 14.288 1.00 76.62 572 ASP A N 1
ATOM 4549 C CA . ASP A 1 572 ? 6.287 20.843 15.240 1.00 76.62 572 ASP A CA 1
ATOM 4550 C C . ASP A 1 572 ? 7.331 21.939 14.974 1.00 76.62 572 ASP A C 1
ATOM 4552 O O . ASP A 1 572 ? 7.099 23.116 15.251 1.00 76.62 572 ASP A O 1
ATOM 4556 N N . LYS A 1 573 ? 8.486 21.579 14.400 1.00 78.19 573 LYS A N 1
ATOM 4557 C CA . LYS A 1 573 ? 9.493 22.552 13.955 1.00 78.19 573 LYS A CA 1
ATOM 4558 C C . LYS A 1 573 ? 8.965 23.398 12.795 1.00 78.19 573 LYS A C 1
ATOM 4560 O O . LYS A 1 573 ? 9.118 24.614 12.820 1.00 78.19 573 LYS A O 1
ATOM 4565 N N . ALA A 1 574 ? 8.321 22.766 11.812 1.00 81.81 574 ALA A N 1
ATOM 4566 C CA . ALA A 1 574 ? 7.695 23.473 10.699 1.00 81.81 574 ALA A CA 1
ATOM 4567 C C . ALA A 1 574 ? 6.532 24.357 11.177 1.00 81.81 574 ALA A C 1
ATOM 4569 O O . ALA A 1 574 ? 6.407 25.482 10.707 1.00 81.81 574 ALA A O 1
ATOM 4570 N N . LYS A 1 575 ? 5.755 23.907 12.173 1.00 85.25 575 LYS A N 1
ATOM 4571 C CA . LYS A 1 575 ? 4.708 24.719 12.820 1.00 85.25 575 LYS A CA 1
ATOM 4572 C C . LYS A 1 575 ? 5.269 25.993 13.454 1.00 85.25 575 LYS A C 1
ATOM 4574 O O . LYS A 1 575 ? 4.703 27.061 13.276 1.00 85.25 575 LYS A O 1
ATOM 4579 N N . LYS A 1 576 ? 6.408 25.899 14.149 1.00 86.19 576 LYS A N 1
ATOM 4580 C CA . LYS A 1 576 ? 7.087 27.073 14.727 1.00 86.19 576 LYS A CA 1
ATOM 4581 C C . LYS A 1 576 ? 7.616 28.023 13.655 1.00 86.19 576 LYS A C 1
ATOM 4583 O O . LYS A 1 576 ? 7.463 29.225 13.795 1.00 86.19 576 LYS A O 1
ATOM 4588 N N . MET A 1 577 ? 8.208 27.478 12.594 1.00 86.62 577 MET A N 1
ATOM 4589 C CA . MET A 1 577 ? 8.737 28.261 11.474 1.00 86.62 577 MET A CA 1
ATOM 4590 C C . MET A 1 577 ? 7.633 28.960 10.669 1.00 86.62 577 MET A C 1
ATOM 4592 O O . MET A 1 577 ? 7.856 30.052 10.160 1.00 86.62 577 MET A O 1
ATOM 4596 N N . LEU A 1 578 ? 6.439 28.361 10.559 1.00 91.19 578 LEU A N 1
ATOM 4597 C CA . LEU A 1 578 ? 5.297 28.983 9.881 1.00 91.19 578 LEU A CA 1
ATOM 4598 C C . LEU A 1 578 ? 4.951 30.348 10.500 1.00 91.19 578 LEU A C 1
ATOM 4600 O O . LEU A 1 578 ? 4.555 31.266 9.786 1.00 91.19 578 LEU A O 1
ATOM 4604 N N . GLU A 1 579 ? 5.165 30.509 11.804 1.00 90.19 579 GLU A N 1
ATOM 4605 C CA . GLU A 1 579 ? 4.795 31.725 12.524 1.00 90.19 579 GLU A CA 1
ATOM 4606 C C . GLU A 1 579 ? 5.606 32.961 12.110 1.00 90.19 579 GLU A C 1
ATOM 4608 O O . GLU A 1 579 ? 5.085 34.076 12.164 1.00 90.19 579 GLU A O 1
ATOM 4613 N N . ASP A 1 580 ? 6.806 32.772 11.551 1.00 90.56 580 ASP A N 1
ATOM 4614 C CA . ASP A 1 580 ? 7.616 33.849 10.962 1.00 90.56 580 ASP A CA 1
ATOM 4615 C C . ASP A 1 580 ? 6.970 34.466 9.703 1.00 90.56 580 ASP A C 1
ATOM 4617 O O . ASP A 1 580 ? 7.360 35.544 9.239 1.00 90.56 580 ASP A O 1
ATOM 4621 N N . TYR A 1 581 ? 5.973 33.788 9.127 1.00 92.12 581 TYR A N 1
ATOM 4622 C CA . TYR A 1 581 ? 5.239 34.207 7.932 1.00 92.12 581 TYR A CA 1
ATOM 4623 C C . TYR A 1 581 ? 3.844 34.749 8.249 1.00 92.12 581 TYR A C 1
ATOM 4625 O O . TYR A 1 581 ? 3.104 35.107 7.331 1.00 92.12 581 TYR A O 1
ATOM 4633 N N . ARG A 1 582 ? 3.457 34.819 9.528 1.00 94.31 582 ARG A N 1
ATOM 4634 C CA . ARG A 1 582 ? 2.121 35.262 9.924 1.00 94.31 582 ARG A CA 1
ATOM 4635 C C . ARG A 1 582 ? 1.921 36.745 9.636 1.00 94.31 582 ARG A C 1
ATOM 4637 O O . ARG A 1 582 ? 2.689 37.590 10.090 1.00 94.31 582 ARG A O 1
ATOM 4644 N N . ILE A 1 583 ? 0.830 37.065 8.947 1.00 94.56 583 ILE A N 1
ATOM 4645 C CA . ILE A 1 583 ? 0.449 38.445 8.621 1.00 94.56 583 ILE A CA 1
ATOM 4646 C C . ILE A 1 583 ? -0.836 38.898 9.318 1.00 94.56 583 ILE A C 1
ATOM 4648 O O . ILE A 1 583 ? -1.074 40.104 9.417 1.00 94.56 583 ILE A O 1
ATOM 4652 N N . GLY A 1 584 ? -1.652 37.971 9.835 1.00 92.75 584 GLY A N 1
ATOM 4653 C CA . GLY A 1 584 ? -2.885 38.323 10.539 1.00 92.75 584 GLY A CA 1
ATOM 4654 C C . GLY A 1 584 ? -3.785 37.149 10.915 1.00 92.75 584 GLY A C 1
ATOM 4655 O O . GLY A 1 584 ? -3.324 36.018 11.083 1.00 92.75 584 GLY A O 1
ATOM 4656 N N . GLN A 1 585 ? -5.076 37.433 11.081 1.00 92.31 585 GLN A N 1
ATOM 4657 C CA . GLN A 1 585 ? -6.119 36.455 11.409 1.00 92.31 585 GLN A CA 1
ATOM 4658 C C . GLN A 1 585 ? -7.260 36.504 10.392 1.00 92.31 585 GLN A C 1
ATOM 4660 O O . GLN A 1 585 ? -7.540 37.554 9.812 1.00 92.31 585 GLN A O 1
ATOM 4665 N N . LEU A 1 586 ? -7.914 35.363 10.176 1.00 91.12 586 LEU A N 1
ATOM 4666 C CA . LEU A 1 586 ? -9.087 35.274 9.316 1.00 91.12 586 LEU A CA 1
ATOM 4667 C C . LEU A 1 586 ? -10.324 35.792 10.062 1.00 91.12 586 LEU A C 1
ATOM 4669 O O . LEU A 1 586 ? -10.582 35.407 11.201 1.00 91.12 586 LEU A O 1
ATOM 4673 N N . ILE A 1 587 ? -11.126 36.628 9.405 1.00 88.56 587 ILE A N 1
ATOM 4674 C CA . ILE A 1 587 ? -12.448 37.021 9.900 1.00 88.56 587 ILE A CA 1
ATOM 4675 C C . ILE A 1 587 ? -13.386 35.818 9.758 1.00 88.56 587 ILE A C 1
ATOM 4677 O O . ILE A 1 587 ? -13.871 35.526 8.664 1.00 88.56 587 ILE A O 1
ATOM 4681 N N . THR A 1 588 ? -13.670 35.128 10.860 1.00 72.69 588 THR A N 1
ATOM 4682 C CA . THR A 1 588 ? -14.764 34.157 10.939 1.00 72.69 588 THR A CA 1
ATOM 4683 C C . THR A 1 588 ? -16.046 34.902 11.305 1.00 72.69 588 THR A C 1
ATOM 4685 O O . THR A 1 588 ? -16.155 35.528 12.360 1.00 72.69 588 THR A O 1
ATOM 4688 N N . THR A 1 589 ? -17.042 34.901 10.421 1.00 53.72 589 THR A N 1
ATOM 4689 C CA . THR A 1 589 ? -18.365 35.463 10.717 1.00 53.72 589 THR A CA 1
ATOM 4690 C C . THR A 1 589 ? -19.068 34.587 11.755 1.00 53.72 589 THR A C 1
ATOM 4692 O O . THR A 1 589 ? -19.800 33.665 11.416 1.00 53.72 589 THR A O 1
ATOM 4695 N N . GLY A 1 590 ? -18.809 34.849 13.039 1.00 43.97 590 GLY A N 1
ATOM 4696 C CA . GLY A 1 590 ? -19.327 34.025 14.131 1.00 43.97 590 GLY A CA 1
ATOM 4697 C C . GLY A 1 590 ? -19.046 34.542 15.541 1.00 43.97 590 GLY A C 1
ATOM 4698 O O . GLY A 1 590 ? -18.882 33.734 16.440 1.00 43.97 590 GLY A O 1
ATOM 4699 N N . ASN A 1 591 ? -18.990 35.859 15.753 1.00 32.81 591 ASN A N 1
ATOM 4700 C CA . ASN A 1 591 ? -19.075 36.458 17.090 1.00 32.81 591 ASN A CA 1
ATOM 4701 C C . ASN A 1 591 ? -19.914 37.738 17.021 1.00 32.81 591 ASN A C 1
ATOM 4703 O O . ASN A 1 591 ? -19.408 38.857 17.043 1.00 32.81 591 ASN A O 1
ATOM 4707 N N . ILE A 1 592 ? -21.234 37.569 16.918 1.00 33.75 592 ILE A N 1
ATOM 4708 C CA . ILE A 1 592 ? -22.153 38.633 17.316 1.00 33.75 592 ILE A CA 1
ATOM 4709 C C . ILE A 1 592 ? -22.178 38.595 18.842 1.00 33.75 592 ILE A C 1
ATOM 4711 O O . ILE A 1 592 ? -22.871 37.775 19.442 1.00 33.75 592 ILE A O 1
ATOM 4715 N N . HIS A 1 593 ? -21.409 39.485 19.467 1.00 33.34 593 HIS A N 1
ATOM 4716 C CA . HIS A 1 593 ? -21.695 39.928 20.823 1.00 33.34 593 HIS A CA 1
ATOM 4717 C C . HIS A 1 593 ? -23.132 40.466 20.840 1.00 33.34 593 HIS A C 1
ATOM 4719 O O . HIS A 1 593 ? -23.384 41.598 20.431 1.00 33.34 593 HIS A O 1
ATOM 4725 N N . LYS A 1 594 ? -24.092 39.649 21.285 1.00 29.05 594 LYS A N 1
ATOM 4726 C CA . LYS A 1 594 ? -25.371 40.168 21.764 1.00 29.05 594 LYS A CA 1
ATOM 4727 C C . LYS A 1 594 ? -25.092 40.855 23.094 1.00 29.05 594 LYS A C 1
ATOM 4729 O O . LYS A 1 594 ? -24.906 40.202 24.116 1.00 29.05 594 LYS A O 1
ATOM 4734 N N . ILE A 1 595 ? -24.971 42.172 23.022 1.00 32.56 595 ILE A N 1
ATOM 4735 C CA . ILE A 1 595 ? -25.122 43.068 24.160 1.00 32.56 595 ILE A CA 1
ATOM 4736 C C . ILE A 1 595 ? -26.619 43.397 24.243 1.00 32.56 595 ILE A C 1
ATOM 4738 O O . ILE A 1 595 ? -27.219 43.719 23.214 1.00 32.56 595 ILE A O 1
ATOM 4742 N N . TRP A 1 596 ? -27.126 43.338 25.479 1.00 34.38 596 TRP A N 1
ATOM 4743 C CA . TRP A 1 596 ? -28.498 43.514 25.988 1.00 34.38 596 TRP A CA 1
ATOM 4744 C C . TRP A 1 596 ? -29.354 42.250 26.045 1.00 34.38 596 TRP A C 1
ATOM 4746 O O . TRP A 1 596 ? -29.813 41.757 24.990 1.00 34.38 596 TRP A O 1
#

pLDDT: mean 86.55, std 20.74, range [23.39, 98.94]

Secondary structure (DSSP, 8-state):
-------------------------PPPPPPP------S-HHHHHHHHHHHHHHHHHHHHHSPPPB--GGGTTSTTTTS-B-TTSEESSSSSS-EEE--HHHHHHTTTS--GGGS-EE-SSPPP---TTT-EEEEEESBSS-EEEEHHHHHHHS--EEEEEEEE-TTTTHHHHHHHS--SS----S--EEEEEEEEEEHHHHHHHTTB--GGGT--EEEEEEEEE-THHHHPEEEEEEEHHHHH-GGG--EEEEEETTEEPPGGGTTT-EEE-TTBBGGGS-SS--EEEEESS----HHHHSSSB---TT--HHHHHHTTGGG-GGGB--BPPPEEEEEESPTT-EEE-STTGGGSEEEEEEEEE-STTPPEEEEEEESSSSSS-EEPEEE--SPPPTTS---S-EEEEEEEEHHHHHH-SEEEEEEEETT--B--SS----SS----SPEEEEEEEEEEETTEEEEEEE-S--STT---SHHHHHHHHHHHH------------S---S---EE-HHHHTT-EETTEEEEEETTEEEE-GGGTTT-TT-THHHHTTTTSB-HHHHHHH--HHHHHHHGGGEEEEE--S-------

Organism: Vigna mungo (NCBI:txid3915)